Protein AF-A0A8K0IQA2-F1 (afdb_monomer_lite)

Sequence (420 aa):
MNKRTSSSKLYFYDLYGGGVKVQVMADARDSDMDEVEFARYHAGVKRGDIVGICGYPGKSKRGELSVFPKKFIVLSPCLHMMPRQKSALGADNAAAKKNEGKTTSNLWVLGMTRNPETYVLKDQETRYRQRYLDLMLNHEVRQIFKTRAKIISYIRSFLDNLGFLEVETPMMNMIAGGAAARPFVTHHNELNMKLYMRIAPELYLKELVVGGLDRVYEIGKQFRNEGIDLTHNPEFTTCEFYMAYADYNDLMTLTEQMLSGMVKELTGSYKIKYHANGVDKDPIEIDFTPPFRRIDMIEGLEAMANLNIPKDLASEEANKYLLDACEKFDVKCPPPQTTARLLDKVDYSKWGCMWYKTCITERKKGHAFDLTYVFKMEFGCSLVGSLTIGPDVEVLPTFILRRHMTAGTHTLPPQGLVIL

InterPro domains:
  IPR004364 Aminoacyl-tRNA synthetase, class II (D/K/N) [PF00152] (123-316)
  IPR004365 OB-fold nucleic acid binding domain, AA-tRNA synthetase-type [PF01336] (2-75)
  IPR006195 Aminoacyl-tRNA synthetase, class II [PS50862] (145-331)
  IPR012340 Nucleic acid-binding, OB-fold [G3DSA:2.40.50.140] (1-84)
  IPR012340 Nucleic acid-binding, OB-fold [SSF50249] (1-83)
  IPR018149 Lysyl-tRNA synthetase, class II, C-terminal [PR00982] (160-170)
  IPR018149 Lysyl-tRNA synthetase, class II, C-terminal [PR00982] (176-192)
  IPR018149 Lysyl-tRNA synthetase, class II, C-terminal [PR00982] (205-218)
  IPR018149 Lysyl-tRNA synthetase, class II, C-terminal [PR00982] (223-240)
  IPR044136 Lysine-tRNA ligase, class II, N-terminal [cd04322] (1-135)
  IPR045864 Class II Aminoacyl-tRNA synthetase/Biotinyl protein ligase (BPL) and lipoyl protein ligase (LPL) [G3DSA:3.30.930.10] (119-362)
  IPR045864 Class II Aminoacyl-tRNA synthetase/Biotinyl protein ligase (BPL) and lipoyl protein ligase (LPL) [SSF55681] (123-370)

pLDDT: mean 76.13, std 25.16, range [21.72, 98.75]

Secondary structure (DSSP, 8-state):
-EEEEEETTEEEEEEEETTEEEEEEEEGGGSSS-HHHHHHHHHH--TT-EEEEEEEEEE-TTS-EEEEEEEEEEEE---SPPPPPPP-----TTSTTS-TT--------TTSPP-GGG-SS--HHHHHHTHHHHHHH-HHHHHHHHHHHHHHHHHHHHHHHTTPEE----SEESS--SSSSPPPEEEETTTTEEEEE-S-SHHHHHHHHHTT-SEEEEEEEEE--S---SS--SEEEEEEEEETT--HHHHHHHHHHHHHHHHHHHHSSSEEEE-TT-TTSPPEEEE-PSSPEEE-HHHHHHHHHT----S-TTSHHHHHHHHHHHHHTT---PSP--HHHHHHHHHIIIIIHHHHHSSS----TT-PPBPEEE-----SSS--EEEEE-SSTTS--EEEE------SS-----------

Foldseek 3Di:
DDWDDPDLFWIWDFDDDPLDTAIEIEGCVLEPDHSVVSSVVSVPADPPFDKDFDADWDADPVRGTYGYGRDIGRPGHDPDDAQAQPDPPDDDPDPPPPPPPDPPDPADAPLDEDDLVPFSDNDPVCCVVVVVSRVVGPVNVVVQVVLLVLLVVLVCVLLVVVVADEDDDDQKALDEDDDPAAWDWDADDVVRGITTGHQDCVVVQVVVVVVVRQKYKYWDKHAGPDDDDPFDDRIFIKIKMHHAPDDVVNVLVSCLCSQQVSCCVRRVFQKGWADLPDPPDGTAIEGSHDDFAEDEQQVVLCVQLVDDQDPPLVDPVNLVSLVVSCVVLVFDQDPPSRSLSSSVRSCCSRCVVVQSCCQPDDDPDDDHGGHYDYAREDEDDDWMFMWTSTPGPNPPTDTHTYDDDDDDPDDDDPDRPDDD

Organism: Cocos nucifera (NCBI:txid13894)

Radius of gyration: 28.34 Å; chains: 1; bounding box: 80×42×82 Å

Structure (mmCIF, N/CA/C/O backbone):
data_AF-A0A8K0IQA2-F1
#
_entry.id   AF-A0A8K0IQA2-F1
#
loop_
_atom_site.group_PDB
_atom_site.id
_atom_site.type_symbol
_atom_site.label_atom_id
_atom_site.label_alt_id
_atom_site.label_comp_id
_atom_site.label_asym_id
_atom_site.label_entity_id
_atom_site.label_seq_id
_atom_site.pdbx_PDB_ins_code
_atom_site.Cartn_x
_atom_site.Cartn_y
_atom_site.Cartn_z
_atom_site.occupancy
_atom_site.B_iso_or_equiv
_atom_site.auth_seq_id
_atom_site.auth_comp_id
_atom_site.auth_asym_id
_atom_site.auth_atom_id
_atom_site.pdbx_PDB_model_num
ATOM 1 N N . MET A 1 1 ? 20.348 2.157 -19.438 1.00 84.19 1 MET A N 1
ATOM 2 C CA . MET A 1 1 ? 20.854 2.686 -18.143 1.00 84.19 1 MET A CA 1
ATOM 3 C C . MET A 1 1 ? 22.354 2.933 -18.113 1.00 84.19 1 MET A C 1
ATOM 5 O O . MET A 1 1 ? 22.779 3.788 -17.349 1.00 84.19 1 MET A O 1
ATOM 9 N N . ASN A 1 2 ? 23.158 2.247 -18.921 1.00 90.94 2 ASN A N 1
ATOM 10 C CA . ASN A 1 2 ? 24.579 2.553 -19.086 1.00 90.94 2 ASN A CA 1
ATOM 11 C C . ASN A 1 2 ? 24.918 2.568 -20.578 1.00 90.94 2 ASN A C 1
ATOM 13 O O . ASN A 1 2 ? 24.254 1.875 -21.351 1.00 90.94 2 ASN A O 1
ATOM 17 N N . LYS A 1 3 ? 25.928 3.345 -20.962 1.00 93.38 3 LYS A N 1
ATOM 18 C CA . LYS A 1 3 ? 26.461 3.411 -22.323 1.00 93.38 3 LYS A CA 1
ATOM 19 C C . LYS A 1 3 ? 27.979 3.468 -22.226 1.00 93.38 3 LYS A C 1
ATOM 21 O O . LYS A 1 3 ? 28.516 4.373 -21.592 1.00 93.38 3 LYS A O 1
ATOM 26 N N . ARG A 1 4 ? 28.653 2.512 -22.855 1.00 93.94 4 ARG A N 1
ATOM 27 C CA . ARG A 1 4 ? 30.113 2.428 -22.944 1.00 93.94 4 ARG A CA 1
ATOM 28 C C . ARG A 1 4 ? 30.503 2.311 -24.411 1.00 93.94 4 ARG A C 1
ATOM 30 O O . ARG A 1 4 ? 29.848 1.598 -25.163 1.00 93.94 4 ARG A O 1
ATOM 37 N N . THR A 1 5 ? 31.570 2.988 -24.803 1.00 92.75 5 THR A N 1
ATOM 38 C CA . THR A 1 5 ? 32.067 2.981 -26.183 1.00 92.75 5 THR A CA 1
ATOM 39 C C . THR A 1 5 ? 33.461 2.379 -26.188 1.00 92.75 5 THR A C 1
ATOM 41 O O . THR A 1 5 ? 34.290 2.786 -25.378 1.00 92.75 5 THR A O 1
ATOM 44 N N . SER A 1 6 ? 33.715 1.413 -27.074 1.00 91.50 6 SER A N 1
ATOM 45 C CA . SER A 1 6 ? 35.056 0.839 -27.257 1.00 91.50 6 SER A CA 1
ATOM 46 C C . SER A 1 6 ? 35.748 1.390 -28.500 1.00 91.50 6 SER A C 1
ATOM 48 O O . SER A 1 6 ? 36.960 1.563 -28.495 1.00 91.50 6 SER A O 1
ATOM 50 N N . SER A 1 7 ? 34.990 1.651 -29.562 1.00 93.31 7 SER A N 1
ATOM 51 C CA . SER A 1 7 ? 35.445 2.310 -30.788 1.00 93.31 7 SER A CA 1
ATOM 52 C C . SER A 1 7 ? 34.242 2.963 -31.476 1.00 93.31 7 SER A C 1
ATOM 54 O O . SER A 1 7 ? 33.107 2.776 -31.036 1.00 93.31 7 SER A O 1
ATOM 56 N N . SER A 1 8 ? 34.457 3.687 -32.578 1.00 92.25 8 SER A N 1
ATOM 57 C CA . SER A 1 8 ? 33.357 4.184 -33.424 1.00 92.25 8 SER A CA 1
ATOM 58 C C . SER A 1 8 ? 32.498 3.065 -34.027 1.00 92.25 8 SER A C 1
ATOM 60 O O . SER A 1 8 ? 31.385 3.329 -34.466 1.00 92.25 8 SER A O 1
ATOM 62 N N . LYS A 1 9 ? 32.990 1.818 -34.015 1.00 95.75 9 LYS A N 1
ATOM 63 C CA . LYS A 1 9 ? 32.321 0.634 -34.573 1.00 95.75 9 LYS A CA 1
ATOM 64 C C . LYS A 1 9 ? 31.696 -0.272 -33.513 1.00 95.75 9 LYS A C 1
ATOM 66 O O . LYS A 1 9 ? 31.085 -1.269 -33.874 1.00 95.75 9 LYS A O 1
ATOM 71 N N . LEU A 1 10 ? 31.879 0.019 -32.221 1.00 95.38 10 LEU A N 1
ATOM 72 C CA . LEU A 1 10 ? 31.466 -0.886 -31.149 1.00 95.38 10 LEU A CA 1
ATOM 73 C C . LEU A 1 10 ? 30.997 -0.137 -29.896 1.00 95.38 10 LEU A C 1
ATOM 75 O O . LEU A 1 10 ? 31.794 0.473 -29.168 1.00 95.38 10 LEU A O 1
ATOM 79 N N . TYR A 1 11 ? 29.699 -0.259 -29.617 1.00 96.88 11 TYR A N 1
ATOM 80 C CA . TYR A 1 11 ? 29.019 0.320 -28.461 1.00 96.88 11 TYR A CA 1
ATOM 81 C C . TYR A 1 11 ? 28.392 -0.767 -27.588 1.00 96.88 11 TYR A C 1
ATOM 83 O O . TYR A 1 11 ? 27.801 -1.731 -28.068 1.00 96.88 11 TYR A O 1
ATOM 91 N N . PHE A 1 12 ? 28.468 -0.569 -26.277 1.00 96.44 12 PHE A N 1
ATOM 92 C CA . PHE A 1 12 ? 27.859 -1.435 -25.280 1.00 96.44 12 PHE A CA 1
ATOM 93 C C . PHE A 1 12 ? 26.810 -0.658 -24.492 1.00 96.44 12 PHE A C 1
ATOM 95 O O . PHE A 1 12 ? 27.100 0.411 -23.945 1.00 96.44 12 PHE A O 1
ATOM 102 N N . TYR A 1 13 ? 25.614 -1.224 -24.365 1.00 96.81 13 TYR A N 1
ATOM 103 C CA . TYR A 1 13 ? 24.549 -0.669 -23.536 1.00 96.81 13 TYR A CA 1
ATOM 104 C C . TYR A 1 13 ? 24.121 -1.668 -22.472 1.00 96.81 13 TYR A C 1
ATOM 106 O O . TYR A 1 13 ? 24.048 -2.866 -22.727 1.00 96.81 13 TYR A O 1
ATOM 114 N N . ASP A 1 14 ? 23.773 -1.155 -21.295 1.00 94.25 14 ASP A N 1
ATOM 115 C CA . ASP A 1 14 ? 23.035 -1.940 -20.307 1.00 94.25 14 ASP A CA 1
ATOM 116 C C . ASP A 1 14 ? 21.553 -1.565 -20.427 1.00 94.25 14 ASP A C 1
ATOM 118 O O . ASP A 1 14 ? 21.148 -0.457 -20.027 1.00 94.25 14 ASP A O 1
ATOM 122 N N . LEU A 1 15 ? 20.763 -2.467 -21.014 1.00 93.75 15 LEU A N 1
ATOM 123 C CA . LEU A 1 15 ? 19.318 -2.331 -21.166 1.00 93.75 15 LEU A CA 1
ATOM 124 C C . LEU A 1 15 ? 18.620 -2.938 -19.949 1.00 93.75 15 LEU A C 1
ATOM 126 O O . LEU A 1 15 ? 18.981 -4.020 -19.490 1.00 93.75 15 LEU A O 1
ATOM 130 N N . TYR A 1 16 ? 17.627 -2.225 -19.420 1.00 90.69 16 TYR A N 1
ATOM 131 C CA . TYR A 1 16 ? 16.857 -2.664 -18.261 1.00 90.69 16 TYR A CA 1
ATOM 132 C C . TYR A 1 16 ? 15.380 -2.744 -18.627 1.00 90.69 16 TYR A C 1
ATOM 134 O O . TYR A 1 16 ? 14.828 -1.803 -19.192 1.00 90.69 16 TYR A O 1
ATOM 142 N N . GLY A 1 17 ? 14.742 -3.850 -18.261 1.00 86.44 17 GLY A N 1
ATOM 143 C CA . GLY A 1 17 ? 13.319 -4.109 -18.480 1.00 86.44 17 GLY A CA 1
ATOM 144 C C . GLY A 1 17 ? 12.842 -5.172 -17.498 1.00 86.44 17 GLY A C 1
ATOM 145 O O . GLY A 1 17 ? 13.629 -6.008 -17.076 1.00 86.44 17 GLY A O 1
ATOM 146 N N . GLY A 1 18 ? 11.596 -5.104 -17.021 1.00 79.62 18 GLY A N 1
ATOM 147 C CA . GLY A 1 18 ? 11.056 -6.111 -16.087 1.00 79.62 18 GLY A CA 1
ATOM 148 C C . GLY A 1 18 ? 11.761 -6.235 -14.719 1.00 79.62 18 GLY A C 1
ATOM 149 O O . GLY A 1 18 ? 11.358 -7.058 -13.905 1.00 79.62 18 GLY A O 1
ATOM 150 N N . GLY A 1 19 ? 12.756 -5.393 -14.419 1.00 79.81 19 GLY A N 1
ATOM 151 C CA . GLY A 1 19 ? 13.619 -5.528 -13.236 1.00 79.81 19 GLY A CA 1
ATOM 152 C C . GLY A 1 19 ? 14.884 -6.357 -13.482 1.00 79.81 19 GLY A C 1
ATOM 153 O O . GLY A 1 19 ? 15.611 -6.628 -12.535 1.00 79.81 19 GLY A O 1
ATOM 154 N N . VAL A 1 20 ? 15.160 -6.735 -14.732 1.00 86.50 20 VAL A N 1
ATOM 155 C CA . VAL A 1 20 ? 16.375 -7.444 -15.147 1.00 86.50 20 VAL A CA 1
ATOM 156 C C . VAL A 1 20 ? 17.231 -6.577 -16.069 1.00 86.50 20 VAL A C 1
ATOM 158 O O . VAL A 1 20 ? 16.739 -5.632 -16.694 1.00 86.50 20 VAL A O 1
ATOM 161 N N . LYS A 1 21 ? 18.522 -6.912 -16.142 1.00 91.06 21 LYS A N 1
ATOM 162 C CA . LYS A 1 21 ? 19.517 -6.282 -17.015 1.00 91.06 21 LYS A CA 1
ATOM 163 C C . LYS A 1 21 ? 19.896 -7.244 -18.138 1.00 91.06 21 LYS A C 1
ATOM 165 O O . LYS A 1 21 ? 20.203 -8.400 -17.864 1.00 91.06 21 LYS A O 1
ATOM 170 N N . VAL A 1 22 ? 19.971 -6.742 -19.365 1.00 94.75 22 VAL A N 1
ATOM 171 C CA . VAL A 1 22 ? 20.560 -7.442 -20.513 1.00 94.75 22 VAL A CA 1
ATOM 172 C C . VAL A 1 22 ? 21.579 -6.522 -21.181 1.00 94.75 22 VAL A C 1
ATOM 174 O O . VAL A 1 22 ? 21.336 -5.321 -21.331 1.00 94.75 22 VAL A O 1
ATOM 177 N N . GLN A 1 23 ? 22.740 -7.065 -21.552 1.00 96.75 23 GLN A N 1
ATOM 178 C CA . GLN A 1 23 ? 23.721 -6.313 -22.327 1.00 96.75 23 GLN A CA 1
ATOM 179 C C . GLN A 1 23 ? 23.258 -6.196 -23.780 1.00 96.75 23 GLN A C 1
ATOM 181 O O . GLN A 1 23 ? 22.721 -7.132 -24.361 1.00 96.75 23 GLN A O 1
ATOM 186 N N . VAL A 1 24 ? 23.531 -5.059 -24.399 1.00 97.44 24 VAL A N 1
ATOM 187 C CA . VAL A 1 24 ? 23.430 -4.877 -25.846 1.00 97.44 24 VAL A CA 1
ATOM 188 C C . VAL A 1 24 ? 24.830 -4.602 -26.358 1.00 97.44 24 VAL A C 1
ATOM 190 O O . VAL A 1 24 ? 25.478 -3.672 -25.874 1.00 97.44 24 VAL A O 1
ATOM 193 N N . MET A 1 25 ? 25.295 -5.397 -27.316 1.00 96.88 25 MET A N 1
ATOM 194 C CA . MET A 1 25 ? 26.587 -5.199 -27.969 1.00 96.88 25 MET A CA 1
ATOM 195 C C . MET A 1 25 ? 26.341 -4.806 -29.421 1.00 96.88 25 MET A C 1
ATOM 197 O O . MET A 1 25 ? 26.169 -5.671 -30.269 1.00 96.88 25 MET A O 1
ATOM 201 N N . ALA A 1 26 ? 26.274 -3.500 -29.678 1.00 96.94 26 ALA A N 1
ATOM 202 C CA . ALA A 1 26 ? 26.070 -2.949 -31.010 1.00 96.94 26 ALA A CA 1
ATOM 203 C C . ALA A 1 26 ? 27.410 -2.859 -31.743 1.00 96.94 26 ALA A C 1
ATOM 205 O O . ALA A 1 26 ? 28.270 -2.064 -31.358 1.00 96.94 26 ALA A O 1
ATOM 206 N N . ASP A 1 27 ? 27.568 -3.676 -32.779 1.00 95.75 27 ASP A N 1
ATOM 207 C CA . ASP A 1 27 ? 28.735 -3.721 -33.657 1.00 95.75 27 ASP A CA 1
ATOM 208 C C . ASP A 1 27 ? 28.320 -3.254 -35.056 1.00 95.75 27 ASP A C 1
ATOM 210 O O . ASP A 1 27 ? 27.295 -3.693 -35.576 1.00 95.75 27 ASP A O 1
ATOM 214 N N . ALA A 1 28 ? 29.109 -2.372 -35.668 1.00 95.06 28 ALA A N 1
ATOM 215 C CA . ALA A 1 28 ? 28.826 -1.855 -37.005 1.00 95.06 28 ALA A CA 1
ATOM 216 C C . ALA A 1 28 ? 28.738 -2.974 -38.058 1.00 95.06 28 ALA A C 1
ATOM 218 O O . ALA A 1 28 ? 28.002 -2.837 -39.025 1.00 95.06 28 ALA A O 1
ATOM 219 N N . ARG A 1 29 ? 29.443 -4.098 -37.859 1.00 93.44 29 ARG A N 1
ATOM 220 C CA . ARG A 1 29 ? 29.440 -5.243 -38.789 1.00 93.44 29 ARG A CA 1
ATOM 221 C C . ARG A 1 29 ? 28.118 -6.009 -38.814 1.00 93.44 29 ARG A C 1
ATOM 223 O O . ARG A 1 29 ? 27.846 -6.701 -39.787 1.00 93.44 29 ARG A O 1
ATOM 230 N N . ASP A 1 30 ? 27.344 -5.919 -37.736 1.00 91.19 30 ASP A N 1
ATOM 231 C CA . ASP A 1 30 ? 26.054 -6.598 -37.582 1.00 91.19 30 ASP A CA 1
ATOM 232 C C . ASP A 1 30 ? 24.863 -5.666 -37.874 1.00 91.19 30 ASP A C 1
ATOM 234 O O . ASP A 1 30 ? 23.719 -6.118 -37.865 1.00 91.19 30 ASP A O 1
ATOM 238 N N . SER A 1 31 ? 25.129 -4.376 -38.106 1.00 91.44 31 SER A N 1
ATOM 239 C CA . SER A 1 31 ? 24.140 -3.316 -38.309 1.00 91.44 31 SER A CA 1
ATOM 240 C C . SER A 1 31 ? 23.768 -3.152 -39.785 1.00 91.44 31 SER A C 1
ATOM 242 O O . SER A 1 31 ? 24.608 -3.320 -40.663 1.00 91.44 31 SER A O 1
ATOM 244 N N . ASP A 1 32 ? 22.529 -2.731 -40.051 1.00 89.62 32 ASP A N 1
ATOM 245 C CA . ASP A 1 32 ? 22.065 -2.372 -41.404 1.00 89.62 32 ASP A CA 1
ATOM 246 C C . ASP A 1 32 ? 22.555 -0.974 -41.866 1.00 89.62 32 ASP A C 1
ATOM 248 O O . ASP A 1 32 ? 22.301 -0.565 -42.997 1.00 89.62 32 ASP A O 1
ATOM 252 N N . MET A 1 33 ? 23.225 -0.220 -40.984 1.00 91.69 33 MET A N 1
ATOM 253 C CA . MET A 1 33 ? 23.783 1.120 -41.247 1.00 91.69 33 MET A CA 1
ATOM 254 C C . MET A 1 33 ? 25.241 1.047 -41.717 1.00 91.69 33 MET A C 1
ATOM 256 O O . MET A 1 33 ? 25.996 0.196 -41.245 1.00 91.69 33 MET A O 1
ATOM 260 N N . ASP A 1 34 ? 25.679 2.001 -42.546 1.00 93.50 34 ASP A N 1
ATOM 261 C CA . ASP A 1 34 ? 27.110 2.181 -42.821 1.00 93.50 34 ASP A CA 1
ATOM 262 C C . ASP A 1 34 ? 27.882 2.663 -41.573 1.00 93.50 34 ASP A C 1
ATOM 264 O O . ASP A 1 34 ? 27.299 3.132 -40.592 1.00 93.50 34 ASP A O 1
ATOM 268 N N . GLU A 1 35 ? 29.215 2.553 -41.580 1.00 93.38 35 GLU A N 1
ATOM 269 C CA . GLU A 1 35 ? 30.032 2.859 -40.396 1.00 93.38 35 GLU A CA 1
ATOM 270 C C . GLU A 1 35 ? 29.938 4.326 -39.931 1.00 93.38 35 GLU A C 1
ATOM 272 O O . GLU A 1 35 ? 30.051 4.598 -38.730 1.00 93.38 35 GLU A O 1
ATOM 277 N N . VAL A 1 36 ? 29.735 5.276 -40.851 1.00 94.12 36 VAL A N 1
ATOM 278 C CA . VAL A 1 36 ? 29.644 6.711 -40.540 1.00 94.12 36 VAL A CA 1
ATOM 279 C C . VAL A 1 36 ? 28.278 7.026 -39.936 1.00 94.12 36 VAL A C 1
ATOM 281 O O . VAL A 1 36 ? 28.194 7.705 -38.905 1.00 94.12 36 VAL A O 1
ATOM 284 N N . GLU A 1 37 ? 27.209 6.501 -40.537 1.00 94.62 37 GLU A N 1
ATOM 285 C CA . GLU A 1 37 ? 25.851 6.615 -40.015 1.00 94.62 37 GLU A CA 1
ATOM 286 C C . GLU A 1 37 ? 25.730 5.949 -38.641 1.00 94.62 37 GLU A C 1
ATOM 288 O O . GLU A 1 37 ? 25.229 6.578 -37.704 1.00 94.62 37 GLU A O 1
ATOM 293 N N . PHE A 1 38 ? 26.263 4.734 -38.492 1.00 96.56 38 PHE A N 1
ATOM 294 C CA . PHE A 1 38 ? 26.285 3.984 -37.239 1.00 96.56 38 PHE A CA 1
ATOM 295 C C . PHE A 1 38 ? 26.946 4.790 -36.117 1.00 96.56 38 PHE A C 1
ATOM 297 O O . PHE A 1 38 ? 26.354 4.991 -35.051 1.00 96.56 38 PHE A O 1
ATOM 304 N N . ALA A 1 39 ? 28.152 5.316 -36.362 1.00 95.12 39 ALA A N 1
ATOM 305 C CA . ALA A 1 39 ? 28.883 6.101 -35.372 1.00 95.12 39 ALA A CA 1
ATOM 306 C C . ALA A 1 39 ? 28.106 7.365 -34.963 1.00 95.12 39 ALA A C 1
ATOM 308 O O . ALA A 1 39 ? 27.988 7.670 -33.770 1.00 95.12 39 ALA A O 1
ATOM 309 N N . ARG A 1 40 ? 27.523 8.082 -35.935 1.00 95.44 40 ARG A N 1
ATOM 310 C CA . ARG A 1 40 ? 26.713 9.285 -35.687 1.00 95.44 40 ARG A CA 1
ATOM 311 C C . ARG A 1 40 ? 25.456 8.961 -34.878 1.00 95.44 40 ARG A C 1
ATOM 313 O O . ARG A 1 40 ? 25.171 9.639 -33.889 1.00 95.44 40 ARG A O 1
ATOM 320 N N . TYR A 1 41 ? 24.726 7.920 -35.268 1.00 95.69 41 TYR A N 1
ATOM 321 C CA . TYR A 1 41 ? 23.487 7.504 -34.619 1.00 95.69 41 TYR A CA 1
ATOM 322 C C . TYR A 1 41 ? 23.738 7.085 -33.169 1.00 95.69 41 TYR A C 1
ATOM 324 O O . TYR A 1 41 ? 23.161 7.642 -32.229 1.00 95.69 41 TYR A O 1
ATOM 332 N N . HIS A 1 42 ? 24.687 6.170 -32.959 1.00 96.50 42 HIS A N 1
ATOM 333 C CA . HIS A 1 42 ? 25.014 5.668 -31.631 1.00 96.50 42 HIS A CA 1
ATOM 334 C C . HIS A 1 42 ? 25.673 6.728 -30.742 1.00 96.50 42 HIS A C 1
ATOM 336 O O . HIS A 1 42 ? 25.511 6.655 -29.522 1.00 96.50 42 HIS A O 1
ATOM 342 N N . ALA A 1 43 ? 26.340 7.758 -31.282 1.00 94.25 43 ALA A N 1
ATOM 343 C CA . ALA A 1 43 ? 26.773 8.937 -30.520 1.00 94.25 43 ALA A CA 1
ATOM 344 C C . ALA A 1 43 ? 25.586 9.769 -29.983 1.00 94.25 43 ALA A C 1
ATOM 346 O O . ALA A 1 43 ? 25.645 10.276 -28.849 1.00 94.25 43 ALA A O 1
ATOM 347 N N . GLY A 1 44 ? 24.498 9.841 -30.755 1.00 94.31 44 GLY A N 1
ATOM 348 C CA . GLY A 1 44 ? 23.235 10.489 -30.399 1.00 94.31 44 GLY A CA 1
ATOM 349 C C . GLY A 1 44 ? 22.515 9.828 -29.223 1.00 94.31 44 GLY A C 1
ATOM 350 O O . GLY A 1 44 ? 22.072 10.542 -28.330 1.00 94.31 44 GLY A O 1
ATOM 351 N N . VAL A 1 45 ? 22.500 8.491 -29.152 1.00 96.44 45 VAL A N 1
ATOM 352 C CA . VAL A 1 45 ? 21.830 7.727 -28.077 1.00 96.44 45 VAL A CA 1
ATOM 353 C C . VAL A 1 45 ? 22.374 8.105 -26.694 1.00 96.44 45 VAL A C 1
ATOM 355 O O . VAL A 1 45 ? 23.588 8.045 -26.453 1.00 96.44 45 VAL A O 1
ATOM 358 N N . LYS A 1 46 ? 21.496 8.462 -25.756 1.00 95.12 46 LYS A N 1
ATOM 359 C CA . LYS A 1 46 ? 21.839 8.902 -24.398 1.00 95.12 46 LYS A CA 1
ATOM 360 C C . LYS A 1 46 ? 21.404 7.894 -23.335 1.00 95.12 46 LYS A C 1
ATOM 362 O O . LYS A 1 46 ? 20.632 6.962 -23.547 1.00 95.12 46 LYS A O 1
ATOM 367 N N . ARG A 1 47 ? 21.966 8.054 -22.135 1.00 93.69 47 ARG A N 1
ATOM 368 C CA . ARG A 1 47 ? 21.553 7.273 -20.966 1.00 93.69 47 ARG A CA 1
ATOM 369 C C . ARG A 1 47 ? 20.156 7.725 -20.538 1.00 93.69 47 ARG A C 1
ATOM 371 O O . ARG A 1 47 ? 19.986 8.875 -20.163 1.00 93.69 47 ARG A O 1
ATOM 378 N N . GLY A 1 48 ? 19.231 6.774 -20.472 1.00 92.94 48 GLY A N 1
ATOM 379 C CA . GLY A 1 48 ? 17.848 7.012 -20.054 1.00 92.94 48 GLY A CA 1
ATOM 380 C C . GLY A 1 48 ? 16.858 6.838 -21.200 1.00 92.94 48 GLY A C 1
ATOM 381 O O . GLY A 1 48 ? 15.685 6.624 -20.926 1.00 92.94 48 GLY A O 1
ATOM 382 N N . ASP A 1 49 ? 17.335 6.862 -22.448 1.00 96.75 49 ASP A N 1
ATOM 383 C CA . ASP A 1 49 ? 16.499 6.632 -23.624 1.00 96.75 49 ASP A CA 1
ATOM 384 C C . ASP A 1 49 ? 15.790 5.277 -23.538 1.00 96.75 49 ASP A C 1
ATOM 386 O O . ASP A 1 49 ? 16.392 4.256 -23.176 1.00 96.75 49 ASP A O 1
ATOM 390 N N . ILE A 1 50 ? 14.512 5.275 -23.910 1.00 97.06 50 ILE A N 1
ATOM 391 C CA . ILE A 1 50 ? 13.756 4.057 -24.178 1.00 97.06 50 ILE A CA 1
ATOM 392 C C . ILE A 1 50 ? 14.071 3.651 -25.609 1.00 97.06 50 ILE A C 1
ATOM 394 O O . ILE A 1 50 ? 13.929 4.451 -26.536 1.00 97.06 50 ILE A O 1
ATOM 398 N N . VAL A 1 51 ? 14.505 2.407 -25.788 1.00 97.25 51 VAL A N 1
ATOM 399 C CA . VAL A 1 51 ? 15.001 1.903 -27.069 1.00 97.25 51 VAL A CA 1
ATOM 400 C C . VAL A 1 51 ? 14.342 0.575 -27.426 1.00 97.25 51 VAL A C 1
ATOM 402 O O . VAL A 1 51 ? 14.066 -0.246 -26.552 1.00 97.25 51 VAL A O 1
ATOM 405 N N . GLY A 1 52 ? 14.101 0.376 -28.716 1.00 97.00 52 GLY A N 1
ATOM 406 C CA . GLY A 1 52 ? 13.671 -0.874 -29.325 1.00 97.00 52 GLY A CA 1
ATOM 407 C C . GLY A 1 52 ? 14.842 -1.517 -30.056 1.00 97.00 52 GLY A C 1
ATOM 408 O O . GLY A 1 52 ? 15.616 -0.833 -30.728 1.00 97.00 52 GLY A O 1
ATOM 409 N N . ILE A 1 53 ? 14.992 -2.832 -29.908 1.00 96.12 53 ILE A N 1
ATOM 410 C CA . ILE A 1 53 ? 16.121 -3.581 -30.463 1.00 96.12 53 ILE A CA 1
ATOM 411 C C . ILE A 1 53 ? 15.602 -4.819 -31.181 1.00 96.12 53 ILE A C 1
ATOM 413 O O . ILE A 1 53 ? 14.868 -5.609 -30.594 1.00 96.12 53 ILE A O 1
ATOM 417 N N . CYS A 1 54 ? 16.019 -4.999 -32.433 1.00 96.69 54 CYS A N 1
ATOM 418 C CA . CYS A 1 54 ? 15.836 -6.238 -33.185 1.00 96.69 54 CYS A CA 1
ATOM 419 C C . CYS A 1 54 ? 17.215 -6.807 -33.515 1.00 96.69 54 CYS A C 1
ATOM 421 O O . CYS A 1 54 ? 18.070 -6.107 -34.057 1.00 96.69 54 CYS A O 1
ATOM 423 N N . GLY A 1 55 ? 17.446 -8.066 -33.171 1.00 95.69 55 GLY A N 1
ATOM 424 C CA . GLY A 1 55 ? 18.760 -8.685 -33.255 1.00 95.69 55 GLY A CA 1
ATOM 425 C C . GLY A 1 55 ? 18.713 -10.146 -32.843 1.00 95.69 55 GLY A C 1
ATOM 426 O O . GLY A 1 55 ? 17.633 -10.724 -32.732 1.00 95.69 55 GLY A O 1
ATOM 427 N N . TYR A 1 56 ? 19.878 -10.732 -32.595 1.00 96.12 56 TYR A N 1
ATOM 428 C CA . TYR A 1 56 ? 19.995 -12.118 -32.153 1.00 96.12 56 TYR A CA 1
ATOM 429 C C . TYR A 1 56 ? 20.564 -12.201 -30.727 1.00 96.12 56 TYR A C 1
ATOM 431 O O . TYR A 1 56 ? 21.356 -11.344 -30.321 1.00 96.12 56 TYR A O 1
ATOM 439 N N . PRO A 1 57 ? 20.144 -13.194 -29.926 1.00 97.19 57 PRO A N 1
ATOM 440 C CA . PRO A 1 57 ? 20.696 -13.414 -28.597 1.00 97.19 57 PRO A CA 1
ATOM 441 C C . PRO A 1 57 ? 22.048 -14.133 -28.673 1.00 97.19 57 PRO A C 1
ATOM 443 O O . PRO A 1 57 ? 22.321 -14.891 -29.602 1.00 97.19 57 PRO A O 1
ATOM 446 N N . GLY A 1 58 ? 22.877 -13.968 -27.646 1.00 96.00 58 GLY A N 1
ATOM 447 C CA . GLY A 1 58 ? 24.050 -14.811 -27.434 1.00 96.00 58 GLY A CA 1
ATOM 448 C C . GLY A 1 58 ? 24.843 -14.389 -26.204 1.00 96.00 58 GLY A C 1
ATOM 449 O O . GLY A 1 58 ? 24.319 -13.740 -25.299 1.00 96.00 58 GLY A O 1
ATOM 450 N N . LYS A 1 59 ? 26.118 -14.773 -26.150 1.00 95.50 59 LYS A N 1
ATOM 451 C CA . LYS A 1 59 ? 27.030 -14.370 -25.075 1.00 95.50 59 LYS A CA 1
ATOM 452 C C . LYS A 1 59 ? 28.222 -13.627 -25.652 1.00 95.50 59 LYS A C 1
ATOM 454 O O . LYS A 1 59 ? 28.777 -14.034 -26.669 1.00 95.50 59 LYS A O 1
ATOM 459 N N . SER A 1 60 ? 28.634 -12.551 -24.991 1.00 90.69 60 SER A N 1
ATOM 460 C CA . SER A 1 60 ? 29.893 -11.882 -25.324 1.00 90.69 60 SER A CA 1
ATOM 461 C C . SER A 1 60 ? 31.088 -12.809 -25.060 1.00 90.69 60 SER A C 1
ATOM 463 O O . SER A 1 60 ? 30.978 -13.809 -24.349 1.00 90.69 60 SER A O 1
ATOM 465 N N . LYS A 1 61 ? 32.281 -12.440 -25.548 1.00 89.50 61 LYS A N 1
ATOM 466 C CA . LYS A 1 61 ? 33.529 -13.183 -25.263 1.00 89.50 61 LYS A CA 1
ATOM 467 C C . LYS A 1 61 ? 33.834 -13.326 -23.763 1.00 89.50 61 LYS A C 1
ATOM 469 O O . LYS A 1 61 ? 34.609 -14.191 -23.381 1.00 89.50 61 LYS A O 1
ATOM 474 N N . ARG A 1 62 ? 33.236 -12.479 -22.917 1.00 89.56 62 ARG A N 1
ATOM 475 C CA . ARG A 1 62 ? 33.357 -12.524 -21.450 1.00 89.56 62 ARG A CA 1
ATOM 476 C C . ARG A 1 62 ? 32.251 -13.349 -20.777 1.00 89.56 62 ARG A C 1
ATOM 478 O O . ARG A 1 62 ? 32.159 -13.352 -19.557 1.00 89.56 62 ARG A O 1
ATOM 485 N N . GLY A 1 63 ? 31.389 -14.006 -21.552 1.00 90.62 63 GLY A N 1
ATOM 486 C CA . GLY A 1 63 ? 30.304 -14.854 -21.055 1.00 90.62 63 GLY A CA 1
ATOM 487 C C . GLY A 1 63 ? 29.034 -14.114 -20.618 1.00 90.62 63 GLY A C 1
ATOM 488 O O . GLY A 1 63 ? 28.082 -14.770 -20.198 1.00 90.62 63 GLY A O 1
ATOM 489 N N . GLU A 1 64 ? 28.979 -12.782 -20.727 1.00 92.31 64 GLU A N 1
ATOM 490 C CA . GLU A 1 64 ? 27.782 -11.996 -20.385 1.00 92.31 64 GLU A CA 1
ATOM 491 C C . GLU A 1 64 ? 26.675 -12.214 -21.427 1.00 92.31 64 GLU A C 1
ATOM 493 O O . GLU A 1 64 ? 26.960 -12.205 -22.624 1.00 92.31 64 GLU A O 1
ATOM 498 N N . LEU A 1 65 ? 25.432 -12.421 -20.971 1.00 95.12 65 LEU A N 1
ATOM 499 C CA . LEU A 1 65 ? 24.252 -12.546 -21.831 1.00 95.12 65 LEU A CA 1
ATOM 500 C C . LEU A 1 65 ? 23.984 -11.220 -22.551 1.00 95.12 65 LEU A C 1
ATOM 502 O O . LEU A 1 65 ? 23.763 -10.192 -21.900 1.00 95.12 65 LEU A O 1
ATOM 506 N N . SER A 1 66 ? 23.951 -11.275 -23.881 1.00 96.38 66 SER A N 1
ATOM 507 C CA . SER A 1 66 ? 23.876 -10.096 -24.735 1.00 96.38 66 SER A CA 1
ATOM 508 C C . SER A 1 66 ? 22.874 -10.265 -25.874 1.00 96.38 66 SER A C 1
ATOM 510 O O . SER A 1 66 ? 22.634 -11.369 -26.364 1.00 96.38 66 SER A O 1
ATOM 512 N N . VAL A 1 67 ? 22.322 -9.141 -26.322 1.00 97.00 67 VAL A N 1
ATOM 513 C CA . VAL A 1 67 ? 21.630 -9.010 -27.607 1.00 97.00 67 VAL A CA 1
ATOM 514 C C . VAL A 1 67 ? 22.562 -8.288 -28.577 1.00 97.00 67 VAL A C 1
ATOM 516 O O . VAL A 1 67 ? 23.122 -7.241 -28.238 1.00 97.00 67 VAL A O 1
ATOM 519 N N . PHE A 1 68 ? 22.716 -8.843 -29.775 1.00 96.69 68 PHE A N 1
ATOM 520 C CA . PHE A 1 68 ? 23.499 -8.277 -30.872 1.00 96.69 68 PHE A CA 1
ATOM 521 C C . PHE A 1 68 ? 22.520 -7.649 -31.875 1.00 96.69 68 PHE A C 1
ATOM 523 O O . PHE A 1 68 ? 21.797 -8.380 -32.561 1.00 96.69 68 PHE A O 1
ATOM 530 N N . PRO A 1 69 ? 22.378 -6.313 -31.879 1.00 96.88 69 PRO A N 1
ATOM 531 C CA . PRO A 1 69 ? 21.349 -5.625 -32.638 1.00 96.88 69 PRO A CA 1
ATOM 532 C C . PRO A 1 69 ? 21.702 -5.582 -34.128 1.00 96.88 69 PRO A C 1
ATOM 534 O O . PRO A 1 69 ? 22.789 -5.142 -34.484 1.00 96.88 69 PRO A O 1
ATOM 537 N N . LYS A 1 70 ? 20.738 -5.948 -34.979 1.00 95.75 70 LYS A N 1
ATOM 538 C CA . LYS A 1 70 ? 20.725 -5.566 -36.402 1.00 95.75 70 LYS A CA 1
ATOM 539 C C . LYS A 1 70 ? 20.098 -4.189 -36.597 1.00 95.75 70 LYS A C 1
ATOM 541 O O . LYS A 1 70 ? 20.589 -3.357 -37.349 1.00 95.75 70 LYS A O 1
ATOM 546 N N . LYS A 1 71 ? 19.030 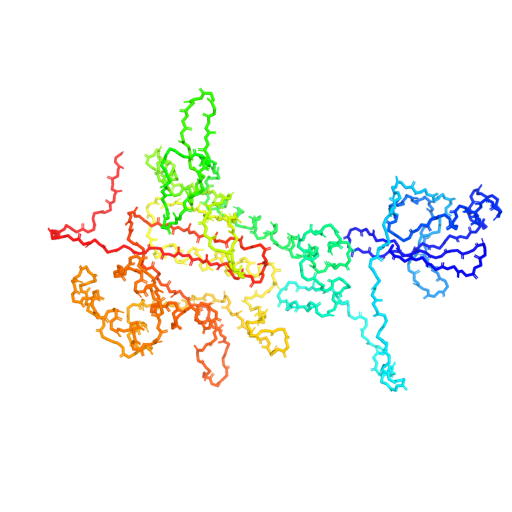-3.935 -35.833 1.00 95.88 71 LYS A N 1
ATOM 547 C CA . LYS A 1 71 ? 18.304 -2.667 -35.796 1.00 95.88 71 LYS A CA 1
ATOM 548 C C . LYS A 1 71 ? 18.218 -2.154 -34.365 1.00 95.88 71 LYS A C 1
ATOM 550 O O . LYS A 1 71 ? 17.778 -2.871 -33.462 1.00 95.88 71 LYS A O 1
ATOM 555 N N . PHE A 1 72 ? 18.592 -0.894 -34.176 1.00 96.31 72 PHE A N 1
ATOM 556 C CA . PHE A 1 72 ? 18.475 -0.166 -32.916 1.00 96.31 72 PHE A CA 1
ATOM 557 C C . PHE A 1 72 ? 17.646 1.094 -33.156 1.00 96.31 72 PHE A C 1
ATOM 559 O O . PHE A 1 72 ? 17.953 1.869 -34.056 1.00 96.31 72 PHE A O 1
ATOM 566 N N . ILE A 1 73 ? 16.596 1.302 -32.362 1.00 96.44 73 ILE A N 1
ATOM 567 C CA . ILE A 1 73 ? 15.670 2.426 -32.523 1.00 96.44 73 ILE A CA 1
ATOM 568 C C . ILE A 1 73 ? 15.497 3.124 -31.179 1.00 96.44 73 ILE A C 1
ATOM 570 O O . ILE A 1 73 ? 15.081 2.498 -30.208 1.00 96.44 73 ILE A O 1
ATOM 574 N N . VAL A 1 74 ? 15.760 4.426 -31.108 1.00 97.31 74 VAL A N 1
ATOM 575 C CA . VAL A 1 74 ? 15.309 5.253 -29.980 1.00 97.31 74 VAL A CA 1
ATOM 576 C C . VAL A 1 74 ? 13.802 5.473 -30.112 1.00 97.31 74 VAL A C 1
ATOM 578 O O . VAL A 1 74 ? 13.347 6.063 -31.085 1.00 97.31 74 VAL A O 1
ATOM 581 N N . LEU A 1 75 ? 13.037 4.973 -29.140 1.00 98.00 75 LEU A N 1
ATOM 582 C CA . LEU A 1 75 ? 11.575 5.075 -29.097 1.00 98.00 75 LEU A CA 1
ATOM 583 C C . LEU A 1 75 ? 11.123 6.334 -28.356 1.00 98.00 75 LEU A C 1
ATOM 585 O O . LEU A 1 75 ? 10.183 6.996 -28.776 1.00 98.00 75 LEU A O 1
ATOM 589 N N . SER A 1 76 ? 11.797 6.662 -27.251 1.00 97.88 76 SER A N 1
ATOM 590 C CA . SER A 1 76 ? 11.537 7.879 -26.481 1.00 97.88 76 SER A CA 1
ATOM 591 C C . SER A 1 76 ? 12.848 8.397 -25.890 1.00 97.88 76 SER A C 1
ATOM 593 O O . SER A 1 76 ? 13.439 7.705 -25.052 1.00 97.88 76 SER A O 1
ATOM 595 N N . PRO A 1 77 ? 13.328 9.585 -26.300 1.00 97.12 77 PRO A N 1
ATOM 596 C CA . PRO A 1 77 ? 14.562 10.150 -25.772 1.00 97.12 77 PRO A CA 1
ATOM 597 C C . PRO A 1 77 ? 14.386 10.608 -24.321 1.00 97.12 77 PRO A C 1
ATOM 599 O O . PRO A 1 77 ? 13.334 11.118 -23.933 1.00 97.12 77 PRO A O 1
ATOM 602 N N . CYS A 1 78 ? 15.437 10.465 -23.517 1.00 95.69 78 CYS A N 1
ATOM 603 C CA . CYS A 1 78 ? 15.506 11.063 -22.193 1.00 95.69 78 CYS A CA 1
ATOM 604 C C . CYS A 1 78 ? 16.134 12.455 -22.290 1.00 95.69 78 CYS A C 1
ATOM 606 O O . CYS A 1 78 ? 17.318 12.601 -22.597 1.00 95.69 78 CYS A O 1
ATOM 608 N N . LEU A 1 79 ? 15.334 13.484 -22.009 1.00 95.88 79 LEU A N 1
ATOM 609 C CA . LEU A 1 79 ? 15.743 14.888 -22.134 1.00 95.88 79 LEU A CA 1
ATOM 610 C C . LEU A 1 79 ? 16.501 15.418 -20.906 1.00 95.88 79 LEU A C 1
ATOM 612 O O . LEU A 1 79 ? 17.030 16.526 -20.937 1.00 95.88 79 LEU A O 1
ATOM 616 N N . HIS A 1 80 ? 16.580 14.628 -19.832 1.00 93.88 80 HIS A N 1
ATOM 617 C CA . HIS A 1 80 ? 17.255 15.000 -18.593 1.00 93.88 80 HIS A CA 1
ATOM 618 C C . HIS A 1 80 ? 18.459 14.103 -18.320 1.00 93.88 80 HIS A C 1
ATOM 620 O O . HIS A 1 80 ? 18.461 12.899 -18.582 1.00 93.88 80 HIS A O 1
ATOM 626 N N . MET A 1 81 ? 19.501 14.683 -17.727 1.00 91.19 81 MET A N 1
ATOM 627 C CA . MET A 1 81 ? 20.639 13.897 -17.277 1.00 91.19 81 MET A CA 1
ATOM 628 C C . MET A 1 81 ? 20.241 13.040 -16.069 1.00 91.19 81 MET A C 1
ATOM 630 O O . MET A 1 81 ? 19.927 13.557 -15.001 1.00 91.19 81 MET A O 1
ATOM 634 N N . MET A 1 82 ? 20.300 11.717 -16.229 1.00 88.69 82 MET A N 1
ATOM 635 C CA . MET A 1 82 ? 20.003 10.775 -15.147 1.00 88.69 82 MET A CA 1
ATOM 636 C C . MET A 1 82 ? 21.044 10.861 -14.012 1.00 88.69 82 MET A C 1
ATOM 638 O O . MET A 1 82 ? 22.249 10.876 -14.307 1.00 88.69 82 MET A O 1
ATOM 642 N N . PRO A 1 83 ? 20.622 10.803 -12.730 1.00 87.69 83 PRO A N 1
ATOM 643 C CA . PRO A 1 83 ? 21.529 10.712 -11.590 1.00 87.69 83 PRO A CA 1
ATOM 644 C C . PRO A 1 83 ? 22.546 9.580 -11.752 1.00 87.69 83 PRO A C 1
ATOM 646 O O . PRO A 1 83 ? 22.222 8.460 -12.170 1.00 87.69 83 PRO A O 1
ATOM 649 N N . ARG A 1 84 ? 23.809 9.862 -11.434 1.00 78.75 84 ARG A N 1
ATOM 650 C CA . ARG A 1 84 ? 24.884 8.865 -11.442 1.00 78.75 84 ARG A CA 1
ATOM 651 C C . ARG A 1 84 ? 25.123 8.373 -10.024 1.00 78.75 84 ARG A C 1
ATOM 653 O O . ARG A 1 84 ? 25.139 9.169 -9.092 1.00 78.75 84 ARG A O 1
ATOM 660 N N . GLN A 1 85 ? 25.373 7.077 -9.885 1.00 65.81 85 GLN A N 1
ATOM 661 C CA . GLN A 1 85 ? 25.966 6.551 -8.665 1.00 65.81 85 GLN A CA 1
ATOM 662 C C . GLN A 1 85 ? 27.343 7.212 -8.533 1.00 65.81 85 GLN A C 1
ATOM 664 O O . GLN A 1 85 ? 28.154 7.114 -9.458 1.00 65.81 85 GLN A O 1
ATOM 669 N N . LYS A 1 86 ? 27.593 7.954 -7.448 1.00 55.09 86 LYS A N 1
ATOM 670 C CA . LYS A 1 86 ? 28.954 8.414 -7.157 1.00 55.09 86 LYS A CA 1
ATOM 671 C C . LYS A 1 86 ? 29.798 7.151 -6.983 1.00 55.09 86 LYS A C 1
ATOM 673 O O . LYS A 1 86 ? 29.505 6.344 -6.105 1.00 55.09 86 LYS A O 1
ATOM 678 N N . SER A 1 87 ? 30.808 6.953 -7.830 1.00 38.03 87 SER A N 1
ATOM 679 C CA . SER A 1 87 ? 31.900 6.040 -7.493 1.00 38.03 87 SER A CA 1
ATOM 680 C C . SER A 1 87 ? 32.436 6.497 -6.143 1.00 38.03 87 SER A C 1
ATOM 682 O O . SER A 1 87 ? 32.676 7.696 -5.990 1.00 38.03 87 SER A O 1
ATOM 684 N N . ALA A 1 88 ? 32.563 5.593 -5.171 1.00 35.81 88 ALA A N 1
ATOM 685 C CA . ALA A 1 88 ? 33.183 5.909 -3.892 1.00 35.81 88 ALA A CA 1
ATOM 686 C C . ALA A 1 88 ? 34.527 6.604 -4.166 1.00 35.81 88 ALA A C 1
ATOM 688 O O . ALA A 1 88 ? 35.450 6.005 -4.714 1.00 35.81 88 ALA A O 1
ATOM 689 N N . LEU A 1 89 ? 34.587 7.907 -3.904 1.00 28.45 89 LEU A N 1
ATOM 690 C CA . LEU A 1 89 ? 35.802 8.692 -4.037 1.00 28.45 89 LEU A CA 1
ATOM 691 C C . LEU A 1 89 ? 36.658 8.358 -2.812 1.00 28.45 89 LEU A C 1
ATOM 693 O O . LEU A 1 89 ? 36.267 8.692 -1.699 1.00 28.45 89 LEU A O 1
ATOM 697 N N . GLY A 1 90 ? 37.791 7.686 -3.034 1.00 30.69 90 GLY A N 1
ATOM 698 C CA . GLY A 1 90 ? 38.908 7.638 -2.084 1.00 30.69 90 GLY A CA 1
ATOM 699 C C . GLY A 1 90 ? 38.808 6.641 -0.926 1.00 30.69 90 GLY A C 1
ATOM 700 O O . GLY A 1 90 ? 39.035 7.032 0.211 1.00 30.69 90 GLY A O 1
ATOM 701 N N . ALA A 1 91 ? 38.524 5.363 -1.191 1.00 26.34 91 ALA A N 1
ATOM 702 C CA . ALA A 1 91 ? 38.954 4.293 -0.287 1.00 26.34 91 ALA A CA 1
ATOM 703 C C . ALA A 1 91 ? 40.113 3.556 -0.958 1.00 26.34 91 ALA A C 1
ATOM 705 O O . ALA A 1 91 ? 39.951 2.998 -2.045 1.00 26.34 91 ALA A O 1
ATOM 706 N N . ASP A 1 92 ? 41.283 3.625 -0.333 1.00 27.11 92 ASP A N 1
ATOM 707 C CA . ASP A 1 92 ? 42.526 3.076 -0.845 1.00 27.11 92 ASP A CA 1
ATOM 708 C C . ASP A 1 92 ? 42.394 1.619 -1.303 1.00 27.11 92 ASP A C 1
ATOM 710 O O . ASP A 1 92 ? 41.755 0.760 -0.684 1.00 27.11 92 ASP A O 1
ATOM 714 N N . ASN A 1 93 ? 43.045 1.357 -2.433 1.00 37.12 93 ASN A N 1
ATOM 715 C CA . ASN A 1 93 ? 43.197 0.052 -3.048 1.00 37.12 93 ASN A CA 1
ATOM 716 C C . ASN A 1 93 ? 43.953 -0.905 -2.110 1.00 37.12 93 ASN A C 1
ATOM 718 O O . ASN A 1 93 ? 45.166 -1.048 -2.218 1.00 37.12 93 ASN A O 1
ATOM 722 N N . ALA A 1 94 ? 43.244 -1.599 -1.219 1.00 28.53 94 ALA A N 1
ATOM 723 C CA . ALA A 1 94 ? 43.794 -2.765 -0.514 1.00 28.53 94 ALA A CA 1
ATOM 724 C C . ALA A 1 94 ? 42.754 -3.826 -0.101 1.00 28.53 94 ALA A C 1
ATOM 726 O O . ALA A 1 94 ? 43.116 -4.985 0.082 1.00 28.53 94 ALA A O 1
ATOM 727 N N . ALA A 1 95 ? 41.458 -3.498 -0.016 1.00 27.17 95 ALA A N 1
ATOM 728 C CA . ALA A 1 95 ? 40.433 -4.448 0.453 1.00 27.17 95 ALA A CA 1
ATOM 729 C C . ALA A 1 95 ? 39.595 -5.110 -0.664 1.00 27.17 95 ALA A C 1
ATOM 731 O O . ALA A 1 95 ? 38.771 -5.982 -0.391 1.00 27.17 95 ALA A O 1
ATOM 732 N N . ALA A 1 96 ? 39.816 -4.758 -1.934 1.00 29.34 96 ALA A N 1
ATOM 733 C CA . ALA A 1 96 ? 39.023 -5.245 -3.071 1.00 29.34 96 ALA A CA 1
ATOM 734 C C . ALA A 1 96 ? 39.450 -6.627 -3.621 1.00 29.34 96 ALA A C 1
ATOM 736 O O . ALA A 1 96 ? 39.075 -6.985 -4.732 1.00 29.34 96 ALA A O 1
ATOM 737 N N . LYS A 1 97 ? 40.230 -7.417 -2.866 1.00 26.14 97 LYS A N 1
ATOM 738 C CA . LYS A 1 97 ? 40.756 -8.728 -3.306 1.00 26.14 97 LYS A CA 1
ATOM 739 C C . LYS A 1 97 ? 40.253 -9.950 -2.523 1.00 26.14 97 LYS A C 1
ATOM 741 O O . LYS A 1 97 ? 40.855 -11.012 -2.624 1.00 26.14 97 LYS A O 1
ATOM 746 N N . LYS A 1 98 ? 39.158 -9.850 -1.757 1.00 25.92 98 LYS A N 1
ATOM 747 C CA . LYS A 1 98 ? 38.663 -10.996 -0.958 1.00 25.92 98 LYS A CA 1
ATOM 748 C C . LYS A 1 98 ? 37.197 -11.407 -1.114 1.00 25.92 98 LYS A C 1
ATOM 750 O O . LYS A 1 98 ? 36.747 -12.227 -0.331 1.00 25.92 98 LYS A O 1
ATOM 755 N N . ASN A 1 99 ? 36.476 -10.942 -2.134 1.00 28.28 99 ASN A N 1
ATOM 756 C CA . ASN A 1 99 ? 35.101 -11.408 -2.391 1.00 28.28 99 ASN A CA 1
ATOM 757 C C . ASN A 1 99 ? 34.823 -11.736 -3.872 1.00 28.28 99 ASN A C 1
ATOM 759 O O . ASN A 1 99 ? 33.714 -11.554 -4.368 1.00 28.28 99 ASN A O 1
ATOM 763 N N . GLU A 1 100 ? 35.812 -12.276 -4.586 1.00 26.70 100 GLU A N 1
ATOM 764 C CA . GLU A 1 100 ? 35.568 -13.009 -5.836 1.00 26.70 100 GLU A CA 1
ATOM 765 C C . GLU A 1 100 ? 35.140 -14.440 -5.485 1.00 26.70 100 GLU A C 1
ATOM 767 O O . GLU A 1 100 ? 35.953 -15.355 -5.410 1.00 26.70 100 GLU A O 1
ATOM 772 N N . GLY A 1 101 ? 33.857 -14.623 -5.167 1.00 26.62 101 GLY A N 1
ATOM 773 C CA . GLY A 1 101 ? 33.346 -15.953 -4.811 1.00 26.62 101 GLY A CA 1
ATOM 774 C C . GLY A 1 101 ? 31.913 -16.040 -4.291 1.00 26.62 101 GLY A C 1
ATOM 775 O O . GLY A 1 101 ? 31.508 -17.107 -3.839 1.00 26.62 101 GLY A O 1
ATOM 776 N N . LYS A 1 102 ? 31.118 -14.963 -4.331 1.00 27.41 102 LYS A N 1
ATOM 777 C CA . LYS A 1 102 ? 29.693 -15.038 -3.975 1.00 27.41 102 LYS A CA 1
ATOM 778 C C . LYS A 1 102 ? 28.863 -14.075 -4.816 1.00 27.41 102 LYS A C 1
ATOM 780 O O . LYS A 1 102 ? 28.475 -12.996 -4.385 1.00 27.41 102 LYS A O 1
ATOM 785 N N . THR A 1 103 ? 28.577 -14.477 -6.050 1.00 28.67 103 THR A N 1
ATOM 786 C CA . THR A 1 103 ? 27.539 -13.866 -6.892 1.00 28.67 103 THR A CA 1
ATOM 787 C C . THR A 1 103 ? 26.156 -14.285 -6.376 1.00 28.67 103 THR A C 1
ATOM 789 O O . THR A 1 103 ? 25.375 -14.913 -7.079 1.00 28.67 103 THR A O 1
ATOM 792 N N . THR A 1 104 ? 25.851 -13.990 -5.113 1.00 30.56 104 THR A N 1
ATOM 793 C CA . THR A 1 104 ? 24.480 -14.029 -4.599 1.00 30.56 104 THR A CA 1
ATOM 794 C C . THR A 1 104 ? 23.867 -12.666 -4.869 1.00 30.56 104 THR A C 1
ATOM 796 O O . THR A 1 104 ? 24.371 -11.651 -4.401 1.00 30.56 104 THR A O 1
ATOM 799 N N . SER A 1 105 ? 22.827 -12.655 -5.696 1.00 37.88 105 SER A N 1
ATOM 800 C CA . SER A 1 105 ? 22.044 -11.492 -6.099 1.00 37.88 105 SER A CA 1
ATOM 801 C C . SER A 1 105 ? 21.824 -10.496 -4.954 1.00 37.88 105 SER A C 1
ATOM 803 O O . SER A 1 105 ? 21.142 -10.826 -3.988 1.00 37.88 105 SER A O 1
ATOM 805 N N . ASN A 1 106 ? 22.302 -9.256 -5.108 1.00 48.41 106 ASN A N 1
ATOM 806 C CA . ASN A 1 106 ? 21.905 -8.085 -4.305 1.00 48.41 106 ASN A CA 1
ATOM 807 C C . ASN A 1 106 ? 20.433 -7.688 -4.563 1.00 48.41 106 ASN A C 1
ATOM 809 O O . ASN A 1 106 ? 20.101 -6.511 -4.688 1.00 48.41 106 ASN A O 1
ATOM 813 N N . LEU A 1 107 ? 19.552 -8.667 -4.761 1.00 60.75 107 LEU A N 1
ATOM 814 C CA . LEU A 1 107 ? 18.134 -8.448 -4.960 1.00 60.75 107 LEU A CA 1
ATOM 815 C C . LEU A 1 107 ? 17.492 -8.551 -3.584 1.00 60.75 107 LEU A C 1
ATOM 817 O O . LEU A 1 107 ? 17.532 -9.614 -2.972 1.00 60.75 107 LEU A O 1
ATOM 821 N N . TRP A 1 108 ? 16.938 -7.445 -3.096 1.00 67.25 108 TRP A N 1
ATOM 822 C CA . TRP A 1 108 ? 16.130 -7.460 -1.885 1.00 67.25 108 TRP A CA 1
ATOM 823 C C . TRP A 1 108 ? 15.032 -8.523 -2.013 1.00 67.25 108 TRP A C 1
ATOM 825 O O . TRP A 1 108 ? 14.318 -8.570 -3.023 1.00 67.25 108 TRP A O 1
ATOM 835 N N . VAL A 1 109 ? 14.931 -9.387 -1.004 1.00 66.25 109 VAL A N 1
ATOM 836 C CA . VAL A 1 109 ? 13.913 -10.435 -0.903 1.00 66.25 109 VAL A CA 1
ATOM 837 C C . VAL A 1 109 ? 12.985 -10.087 0.250 1.00 66.25 109 VAL A C 1
ATOM 839 O O . VAL A 1 109 ? 13.396 -9.498 1.249 1.00 66.25 109 VAL A O 1
ATOM 842 N N . LEU A 1 110 ? 11.720 -10.457 0.106 1.00 69.25 110 LEU A N 1
ATOM 843 C CA . LEU A 1 110 ? 10.717 -10.204 1.121 1.00 69.25 110 LEU A CA 1
ATOM 844 C C . LEU A 1 110 ? 11.073 -10.908 2.444 1.00 69.25 110 LEU A C 1
ATOM 846 O O . LEU A 1 110 ? 11.462 -12.072 2.441 1.00 69.25 110 LEU A O 1
ATOM 850 N N . GLY A 1 111 ? 10.971 -10.184 3.563 1.00 61.19 111 GLY A N 1
ATOM 851 C CA . GLY A 1 111 ? 11.429 -10.636 4.885 1.00 61.19 111 GLY A CA 1
ATOM 852 C C . GLY A 1 111 ? 12.869 -10.227 5.234 1.00 61.19 111 GLY A C 1
ATOM 853 O O . GLY A 1 111 ? 13.292 -10.419 6.376 1.00 61.19 111 GLY A O 1
ATOM 854 N N . MET A 1 112 ? 13.610 -9.634 4.288 1.00 68.31 112 MET A N 1
ATOM 855 C CA . MET A 1 112 ? 14.880 -8.949 4.547 1.00 68.31 112 MET A CA 1
ATOM 856 C C . MET A 1 112 ? 14.656 -7.459 4.810 1.00 68.31 112 MET A C 1
ATOM 858 O O . MET A 1 112 ? 13.706 -6.851 4.314 1.00 68.31 112 MET A O 1
ATOM 862 N N . THR A 1 113 ? 15.572 -6.849 5.552 1.00 65.31 113 THR A N 1
ATOM 863 C CA . THR A 1 113 ? 15.522 -5.417 5.823 1.00 65.31 113 THR A CA 1
ATOM 864 C C . THR A 1 113 ? 15.967 -4.585 4.624 1.00 65.31 113 THR A C 1
ATOM 866 O O . THR A 1 113 ? 16.777 -5.028 3.804 1.00 65.31 113 THR A O 1
ATOM 869 N N . ARG A 1 114 ? 15.415 -3.374 4.501 1.00 71.69 114 ARG A N 1
ATOM 870 C CA . ARG A 1 114 ? 15.840 -2.410 3.482 1.00 71.69 114 ARG A CA 1
ATOM 871 C C . ARG A 1 114 ? 17.192 -1.805 3.834 1.00 71.69 114 ARG A C 1
ATOM 873 O O . ARG A 1 114 ? 17.512 -1.611 5.007 1.00 71.69 114 ARG A O 1
ATOM 880 N N . ASN A 1 115 ? 17.959 -1.443 2.808 1.00 75.19 115 ASN A N 1
ATOM 881 C CA . ASN A 1 115 ? 19.188 -0.672 2.980 1.00 75.19 115 ASN A CA 1
ATOM 882 C C . ASN A 1 115 ? 19.220 0.546 2.037 1.00 75.19 115 ASN A C 1
ATOM 884 O O . ASN A 1 115 ? 19.822 0.478 0.956 1.00 75.19 115 ASN A O 1
ATOM 888 N N . PRO A 1 116 ? 18.606 1.676 2.444 1.00 77.12 116 PRO A N 1
ATOM 889 C CA . PRO A 1 116 ? 18.581 2.912 1.665 1.00 77.12 116 PRO A CA 1
ATOM 890 C C . PRO A 1 116 ? 19.969 3.478 1.333 1.00 77.12 116 PRO A C 1
ATOM 892 O O . PRO A 1 116 ? 20.105 4.193 0.343 1.00 77.12 116 PRO A O 1
ATOM 895 N N . GLU A 1 117 ? 21.023 3.128 2.082 1.00 75.31 117 GLU A N 1
ATOM 896 C CA . GLU A 1 117 ? 22.388 3.595 1.797 1.00 75.31 117 GLU A CA 1
ATOM 897 C C . GLU A 1 117 ? 22.953 3.053 0.483 1.00 75.31 117 GLU A C 1
ATOM 899 O O . GLU A 1 117 ? 23.863 3.648 -0.104 1.00 75.31 117 GLU A O 1
ATOM 904 N N . THR A 1 118 ? 22.389 1.951 -0.011 1.00 77.56 118 THR A N 1
ATOM 905 C CA . THR A 1 118 ? 22.754 1.364 -1.305 1.00 77.56 118 THR A CA 1
ATOM 906 C C . THR A 1 118 ? 22.083 2.059 -2.491 1.00 77.56 118 THR A C 1
ATOM 908 O O . THR A 1 118 ? 22.432 1.780 -3.641 1.00 77.56 118 THR A O 1
ATOM 911 N N . TYR A 1 119 ? 21.136 2.971 -2.243 1.00 84.12 119 TYR A N 1
ATOM 912 C CA . TYR A 1 119 ? 20.335 3.577 -3.298 1.00 84.12 119 TYR A CA 1
ATOM 913 C C . TYR A 1 119 ? 21.169 4.555 -4.129 1.00 84.12 119 TYR A C 1
ATOM 915 O O . TYR A 1 119 ? 22.004 5.308 -3.622 1.00 84.12 119 TYR A O 1
ATOM 923 N N . VAL A 1 120 ? 20.912 4.568 -5.438 1.00 85.19 120 VAL A N 1
ATOM 924 C CA . VAL A 1 120 ? 21.565 5.501 -6.368 1.00 85.19 120 VAL A CA 1
ATOM 925 C C . VAL A 1 120 ? 21.031 6.916 -6.152 1.00 85.19 120 VAL A C 1
ATOM 927 O O . VAL A 1 120 ? 21.800 7.875 -6.134 1.00 85.19 120 VAL A O 1
ATOM 930 N N . LEU A 1 121 ? 19.715 7.038 -5.971 1.00 86.62 121 LEU A N 1
ATOM 931 C CA . LEU A 1 121 ? 19.057 8.266 -5.540 1.00 86.62 121 LEU A CA 1
ATOM 932 C C . LEU A 1 121 ? 18.762 8.152 -4.040 1.00 86.62 121 LEU A C 1
ATOM 934 O O . LEU A 1 121 ? 17.815 7.463 -3.661 1.00 86.62 121 LEU A O 1
ATOM 938 N N . LYS A 1 122 ? 19.605 8.785 -3.213 1.00 86.56 122 LYS A N 1
ATOM 939 C CA . LYS A 1 122 ? 19.508 8.744 -1.742 1.00 86.56 122 LYS A CA 1
ATOM 940 C C . LYS A 1 122 ? 18.524 9.759 -1.167 1.00 86.56 122 LYS A C 1
ATOM 942 O O . LYS A 1 122 ? 17.831 9.439 -0.210 1.00 86.56 122 LYS A O 1
ATOM 947 N N . ASP A 1 123 ? 18.467 10.956 -1.754 1.00 89.50 123 ASP A N 1
ATOM 948 C CA . ASP A 1 123 ? 17.638 12.053 -1.250 1.00 89.50 123 ASP A CA 1
ATOM 949 C C . ASP A 1 123 ? 16.155 11.658 -1.191 1.00 89.50 123 ASP A C 1
ATOM 951 O O . ASP A 1 123 ? 15.524 11.377 -2.214 1.00 89.50 123 ASP A O 1
ATOM 955 N N . GLN A 1 124 ? 15.616 11.604 0.026 1.00 87.44 124 GLN A N 1
ATOM 956 C CA . GLN A 1 124 ? 14.293 11.053 0.292 1.00 87.44 124 GLN A CA 1
ATOM 957 C C . GLN A 1 124 ? 13.184 11.897 -0.345 1.00 87.44 124 GLN A C 1
ATOM 959 O O . GLN A 1 124 ? 12.251 11.336 -0.925 1.00 87.44 124 GLN A O 1
ATOM 964 N N . GLU A 1 125 ? 13.301 13.224 -0.287 1.00 90.25 125 GLU A N 1
ATOM 965 C CA . GLU A 1 125 ? 12.303 14.141 -0.836 1.00 90.25 125 GLU A CA 1
ATOM 966 C C . GLU A 1 125 ? 12.192 13.994 -2.358 1.00 90.25 125 GLU A C 1
ATOM 968 O O . GLU A 1 125 ? 11.092 13.815 -2.889 1.00 90.25 125 GLU A O 1
ATOM 973 N N . THR A 1 126 ? 13.326 13.968 -3.064 1.00 91.12 126 THR A N 1
ATOM 974 C CA . THR A 1 126 ? 13.355 13.770 -4.517 1.00 91.12 126 THR A CA 1
ATOM 975 C C . THR A 1 126 ? 12.735 12.432 -4.902 1.00 91.12 126 THR A C 1
ATOM 977 O O . THR A 1 126 ? 11.927 12.383 -5.829 1.00 91.12 126 THR A O 1
ATOM 980 N N . ARG A 1 127 ? 13.038 11.342 -4.180 1.00 92.19 127 ARG A N 1
ATOM 981 C CA . ARG A 1 127 ? 12.423 10.027 -4.448 1.00 92.19 127 ARG A CA 1
ATOM 982 C C . ARG A 1 127 ? 10.902 10.068 -4.342 1.00 92.19 127 ARG A C 1
ATOM 984 O O . ARG A 1 127 ? 10.210 9.435 -5.135 1.00 92.19 127 ARG A O 1
ATOM 991 N N . TYR A 1 128 ? 10.380 10.777 -3.344 1.00 90.44 128 TYR A N 1
ATOM 992 C CA . TYR A 1 128 ? 8.945 10.821 -3.078 1.00 90.44 128 TYR A CA 1
ATOM 993 C C . TYR A 1 128 ? 8.211 11.728 -4.069 1.00 90.44 128 TYR A C 1
ATOM 995 O O . TYR A 1 128 ? 7.156 11.339 -4.565 1.00 90.44 128 TYR A O 1
ATOM 1003 N N . ARG A 1 129 ? 8.800 12.871 -4.442 1.00 93.12 129 ARG A N 1
ATOM 1004 C CA . ARG A 1 129 ? 8.243 13.787 -5.455 1.00 93.12 129 ARG A CA 1
ATOM 1005 C C . ARG A 1 129 ? 8.382 13.262 -6.883 1.00 93.12 129 ARG A C 1
ATOM 1007 O O . ARG A 1 129 ? 7.513 13.495 -7.716 1.00 93.12 129 ARG A O 1
ATOM 1014 N N . GLN A 1 130 ? 9.467 12.549 -7.176 1.00 94.25 130 GLN A N 1
ATOM 1015 C CA . GLN A 1 130 ? 9.782 11.999 -8.495 1.00 94.25 130 GLN A CA 1
ATOM 1016 C C . GLN A 1 130 ? 9.834 10.472 -8.438 1.00 94.25 130 GLN A C 1
ATOM 1018 O O . GLN A 1 130 ? 10.845 9.842 -8.754 1.00 94.25 130 GLN A O 1
ATOM 1023 N N . ARG A 1 131 ? 8.714 9.847 -8.055 1.00 94.38 131 ARG A N 1
ATOM 1024 C CA . ARG A 1 131 ? 8.643 8.389 -7.859 1.00 94.38 131 ARG A CA 1
ATOM 1025 C C . ARG A 1 131 ? 9.056 7.576 -9.089 1.00 94.38 131 ARG A C 1
ATOM 1027 O O . ARG A 1 131 ? 9.622 6.495 -8.945 1.00 94.38 131 ARG A O 1
ATOM 1034 N N . TYR A 1 132 ? 8.813 8.089 -10.294 1.00 92.69 132 TYR A N 1
ATOM 1035 C CA . TYR A 1 132 ? 9.262 7.458 -11.539 1.00 92.69 132 TYR A CA 1
ATOM 1036 C C . TYR A 1 132 ? 10.792 7.302 -11.584 1.00 92.69 132 TYR A C 1
ATOM 1038 O O . TYR A 1 132 ? 11.290 6.253 -11.990 1.00 92.69 132 TYR A O 1
ATOM 1046 N N . LEU A 1 133 ? 11.536 8.304 -11.107 1.00 92.00 133 LEU A N 1
ATOM 1047 C CA . LEU A 1 133 ? 12.995 8.297 -11.068 1.00 92.00 133 LEU A CA 1
ATOM 1048 C C . LEU A 1 133 ? 13.517 7.295 -10.034 1.00 92.00 133 LEU A C 1
ATOM 1050 O O . LEU A 1 133 ? 14.456 6.548 -10.306 1.00 92.00 133 LEU A O 1
ATOM 1054 N N . ASP A 1 134 ? 12.862 7.235 -8.877 1.00 91.38 134 ASP A N 1
ATOM 1055 C CA . ASP A 1 134 ? 13.159 6.267 -7.824 1.00 91.38 134 ASP A CA 1
ATOM 1056 C C . ASP A 1 134 ? 12.943 4.819 -8.308 1.00 91.38 134 ASP A C 1
ATOM 1058 O O . ASP A 1 134 ? 13.840 3.985 -8.209 1.00 91.38 134 ASP A O 1
ATOM 1062 N N . LEU A 1 135 ? 11.814 4.538 -8.969 1.00 90.31 135 LEU A N 1
ATOM 1063 C CA . LEU A 1 135 ? 11.504 3.227 -9.565 1.00 90.31 135 LEU A CA 1
ATOM 1064 C C . LEU A 1 135 ? 12.453 2.815 -10.700 1.00 90.31 135 LEU A C 1
ATOM 1066 O O . LEU A 1 135 ? 12.614 1.619 -10.980 1.00 90.31 135 LEU A O 1
ATOM 1070 N N . MET A 1 136 ? 13.031 3.794 -11.397 1.00 87.62 136 MET A N 1
ATOM 1071 C CA . MET A 1 136 ? 14.012 3.574 -12.456 1.00 87.62 136 MET A CA 1
ATOM 1072 C C . MET A 1 136 ? 15.386 3.197 -11.899 1.00 87.62 136 MET A C 1
ATOM 1074 O O . MET A 1 136 ? 16.082 2.395 -12.520 1.00 87.62 136 MET A O 1
ATOM 1078 N N . LEU A 1 137 ? 15.787 3.785 -10.771 1.00 87.56 137 LEU A N 1
ATOM 1079 C CA . LEU A 1 137 ? 17.149 3.688 -10.244 1.00 87.56 137 LEU A CA 1
ATOM 1080 C C . LEU A 1 137 ? 17.297 2.695 -9.086 1.00 87.56 137 LEU A C 1
ATOM 1082 O O . LEU A 1 137 ? 18.343 2.061 -8.970 1.00 87.56 137 LEU A O 1
ATOM 1086 N N . ASN A 1 138 ? 16.264 2.536 -8.261 1.00 86.88 138 ASN A N 1
ATOM 1087 C CA . ASN A 1 138 ? 16.289 1.722 -7.050 1.00 86.88 138 ASN A CA 1
ATOM 1088 C C . ASN A 1 138 ? 15.346 0.516 -7.218 1.00 86.88 138 ASN A C 1
ATOM 1090 O O . ASN A 1 138 ? 14.140 0.591 -6.983 1.00 86.88 138 ASN A O 1
ATOM 1094 N N . HIS A 1 139 ? 15.892 -0.628 -7.648 1.00 82.06 139 HIS A N 1
ATOM 1095 C CA . HIS A 1 139 ? 15.097 -1.824 -7.978 1.00 82.06 139 HIS A CA 1
ATOM 1096 C C . HIS A 1 139 ? 14.286 -2.388 -6.803 1.00 82.06 139 HIS A C 1
ATOM 1098 O O . HIS A 1 139 ? 13.215 -2.957 -7.019 1.00 82.06 139 HIS A O 1
ATOM 1104 N N . GLU A 1 140 ? 14.771 -2.200 -5.578 1.00 83.25 140 GLU A N 1
ATOM 1105 C CA . GLU A 1 140 ? 14.091 -2.580 -4.339 1.00 83.25 140 GLU A CA 1
ATOM 1106 C C . GLU A 1 140 ? 12.711 -1.919 -4.204 1.00 83.25 140 GLU A C 1
ATOM 1108 O O . GLU A 1 140 ? 11.732 -2.589 -3.875 1.00 83.25 140 GLU A O 1
ATOM 1113 N N . VAL A 1 141 ? 12.585 -0.646 -4.597 1.00 86.25 141 VAL A N 1
ATOM 1114 C CA . VAL A 1 141 ? 11.322 0.112 -4.547 1.00 86.25 141 VAL A CA 1
ATOM 1115 C C . VAL A 1 141 ? 10.234 -0.572 -5.369 1.00 86.25 141 VAL A C 1
ATOM 1117 O O . VAL A 1 141 ? 9.086 -0.669 -4.942 1.00 86.25 141 VAL A O 1
ATOM 1120 N N . ARG A 1 142 ? 10.585 -1.154 -6.520 1.00 86.31 142 ARG A N 1
ATOM 1121 C CA . ARG A 1 142 ? 9.628 -1.919 -7.333 1.00 86.31 142 ARG A CA 1
ATOM 1122 C C . ARG A 1 142 ? 9.108 -3.159 -6.600 1.00 86.31 142 ARG A C 1
ATOM 1124 O O . ARG A 1 142 ? 7.941 -3.509 -6.768 1.00 86.31 142 ARG A O 1
ATOM 1131 N N . GLN A 1 143 ? 9.954 -3.833 -5.821 1.00 84.94 143 GLN A N 1
ATOM 1132 C CA . GLN A 1 143 ? 9.549 -5.020 -5.062 1.00 84.94 143 GLN A CA 1
ATOM 1133 C C . GLN A 1 143 ? 8.624 -4.662 -3.898 1.00 84.94 143 GLN A C 1
ATOM 1135 O O . GLN A 1 143 ? 7.698 -5.419 -3.614 1.00 84.94 143 GLN A O 1
ATOM 1140 N N . ILE A 1 144 ? 8.798 -3.483 -3.297 1.00 85.31 144 ILE A N 1
ATOM 1141 C CA . ILE A 1 144 ? 7.891 -2.948 -2.271 1.00 85.31 144 ILE A CA 1
ATOM 1142 C C . ILE A 1 144 ? 6.476 -2.786 -2.845 1.00 85.31 144 ILE A C 1
ATOM 1144 O O . ILE A 1 144 ? 5.527 -3.345 -2.297 1.00 85.31 144 ILE A O 1
ATOM 1148 N N . PHE A 1 145 ? 6.325 -2.134 -4.005 1.00 87.12 145 PHE A N 1
ATOM 1149 C CA . PHE A 1 145 ? 5.012 -1.993 -4.657 1.00 87.12 145 PHE A CA 1
ATOM 1150 C C . PHE A 1 145 ? 4.406 -3.335 -5.082 1.00 87.12 145 PHE A C 1
ATOM 1152 O O . PHE A 1 145 ? 3.213 -3.562 -4.881 1.00 87.12 145 PHE A O 1
ATOM 1159 N N . LYS A 1 146 ? 5.216 -4.250 -5.632 1.00 89.00 146 LYS A N 1
ATOM 1160 C CA . LYS A 1 146 ? 4.754 -5.608 -5.967 1.00 89.00 146 LYS A CA 1
ATOM 1161 C C . LYS A 1 146 ? 4.263 -6.355 -4.731 1.00 89.00 146 LYS A C 1
ATOM 1163 O O . LYS A 1 146 ? 3.243 -7.028 -4.796 1.00 89.00 146 LYS A O 1
ATOM 1168 N N . THR A 1 147 ? 4.967 -6.228 -3.612 1.00 87.69 147 THR A N 1
ATOM 1169 C CA . THR A 1 147 ? 4.566 -6.866 -2.358 1.00 87.69 147 THR A CA 1
ATOM 1170 C C . THR A 1 147 ? 3.281 -6.258 -1.817 1.00 87.69 147 THR A C 1
ATOM 1172 O O . THR A 1 147 ? 2.383 -7.004 -1.449 1.00 87.69 147 THR A O 1
ATOM 1175 N N . ARG A 1 148 ? 3.133 -4.928 -1.845 1.00 87.75 148 ARG A N 1
ATOM 1176 C CA . ARG A 1 148 ? 1.874 -4.265 -1.478 1.00 87.75 148 ARG A CA 1
ATOM 1177 C C . ARG A 1 148 ? 0.694 -4.790 -2.307 1.00 87.75 148 ARG A C 1
ATOM 1179 O O . ARG A 1 148 ? -0.363 -5.063 -1.749 1.00 87.75 148 ARG A O 1
ATOM 1186 N N . ALA A 1 149 ? 0.876 -4.982 -3.614 1.00 92.12 149 ALA A N 1
ATOM 1187 C CA . ALA A 1 149 ? -0.154 -5.572 -4.471 1.00 92.12 149 ALA A CA 1
ATOM 1188 C C . ALA A 1 149 ? -0.483 -7.026 -4.080 1.00 92.12 149 ALA A C 1
ATOM 1190 O O . ALA A 1 149 ? -1.655 -7.401 -4.053 1.00 92.12 149 ALA A O 1
ATOM 1191 N N . LYS A 1 150 ? 0.530 -7.830 -3.729 1.00 93.31 150 LYS A N 1
ATOM 1192 C CA . LYS A 1 150 ? 0.331 -9.199 -3.230 1.00 93.31 150 LYS A CA 1
ATOM 1193 C C . LYS A 1 150 ? -0.405 -9.238 -1.888 1.00 93.31 150 LYS A C 1
ATOM 1195 O O . LYS A 1 150 ? -1.300 -10.054 -1.749 1.00 93.31 150 LYS A O 1
ATOM 1200 N N . ILE A 1 151 ? -0.087 -8.340 -0.951 1.00 90.75 151 ILE A N 1
ATOM 1201 C CA . ILE A 1 151 ? -0.797 -8.198 0.335 1.00 90.75 151 ILE A CA 1
ATOM 1202 C C . ILE A 1 151 ? -2.290 -7.963 0.093 1.00 90.75 151 ILE A C 1
ATOM 1204 O O . ILE A 1 151 ? -3.123 -8.685 0.626 1.00 90.75 151 ILE A O 1
ATOM 1208 N N . ILE A 1 152 ? -2.631 -6.996 -0.764 1.00 93.38 152 ILE A N 1
ATOM 1209 C CA . ILE A 1 152 ? -4.031 -6.693 -1.092 1.00 93.38 152 ILE A CA 1
ATOM 1210 C C . ILE A 1 152 ? -4.714 -7.906 -1.743 1.00 93.38 152 ILE A C 1
ATOM 1212 O O . ILE A 1 152 ? -5.834 -8.249 -1.380 1.00 93.38 152 ILE A O 1
ATOM 1216 N N . SER A 1 153 ? -4.034 -8.570 -2.681 1.00 97.19 153 SER A N 1
ATOM 1217 C CA . SER A 1 153 ? -4.577 -9.750 -3.374 1.00 97.19 153 SER A CA 1
ATOM 1218 C C . SER A 1 153 ? -4.813 -10.924 -2.418 1.00 97.19 153 SER A C 1
ATOM 1220 O O . SER A 1 153 ? -5.818 -11.621 -2.546 1.00 97.19 153 SER A O 1
ATOM 1222 N N . TYR A 1 154 ? -3.915 -11.117 -1.447 1.00 97.56 154 TYR A N 1
ATOM 1223 C CA . TYR A 1 154 ? -4.051 -12.127 -0.402 1.00 97.56 154 TYR A CA 1
ATOM 1224 C C . TYR A 1 154 ? -5.263 -11.842 0.487 1.00 97.56 154 TYR A C 1
ATOM 1226 O O . TYR A 1 154 ? -6.078 -12.732 0.689 1.00 97.56 154 TYR A O 1
ATOM 1234 N N . ILE A 1 155 ? -5.412 -10.602 0.972 1.00 95.31 155 ILE A N 1
ATOM 1235 C CA . ILE A 1 155 ? -6.537 -10.207 1.837 1.00 95.31 155 ILE A CA 1
ATOM 1236 C C . ILE A 1 155 ? -7.876 -10.449 1.133 1.00 95.31 155 ILE A C 1
ATOM 1238 O O . ILE A 1 155 ? -8.764 -11.046 1.736 1.00 95.31 155 ILE A O 1
ATOM 1242 N N . ARG A 1 156 ? -7.999 -10.051 -0.144 1.00 98.12 156 ARG A N 1
ATOM 1243 C CA . ARG A 1 156 ? -9.194 -10.346 -0.951 1.00 98.12 156 ARG A CA 1
ATOM 1244 C C . ARG A 1 156 ? -9.466 -11.838 -1.012 1.00 98.12 156 ARG A C 1
ATOM 1246 O O . ARG A 1 156 ? -10.496 -12.288 -0.541 1.00 98.12 156 ARG A O 1
ATOM 1253 N N . SER A 1 157 ? -8.483 -12.612 -1.471 1.00 98.44 157 SER A N 1
ATOM 1254 C CA . SER A 1 157 ? -8.623 -14.066 -1.608 1.00 98.44 157 SER A CA 1
ATOM 1255 C C . SER A 1 157 ? -8.997 -14.735 -0.280 1.00 98.44 157 SER A C 1
ATOM 1257 O O . SER A 1 157 ? -9.800 -15.660 -0.259 1.00 98.44 157 SER A O 1
ATOM 1259 N N . PHE A 1 158 ? -8.430 -14.274 0.838 1.00 98.12 158 PHE A N 1
ATOM 1260 C CA . PHE A 1 158 ? -8.737 -14.782 2.172 1.00 98.12 158 PHE A CA 1
ATOM 1261 C C . PHE A 1 158 ? -10.206 -14.539 2.551 1.00 98.12 158 PHE A C 1
ATOM 1263 O O . PHE A 1 158 ? -10.886 -15.477 2.961 1.00 98.12 158 PHE A O 1
ATOM 1270 N N . LEU A 1 159 ? -10.705 -13.311 2.386 1.00 97.44 159 LEU A N 1
ATOM 1271 C CA . LEU A 1 159 ? -12.086 -12.947 2.719 1.00 97.44 159 LEU A CA 1
ATOM 1272 C C . LEU A 1 159 ? -13.098 -13.550 1.731 1.00 97.44 159 LEU A C 1
ATOM 1274 O O . LEU A 1 159 ? -14.119 -14.086 2.163 1.00 97.44 159 LEU A O 1
ATOM 1278 N N . ASP A 1 160 ? -12.785 -13.563 0.435 1.00 98.50 160 ASP A N 1
ATOM 1279 C CA . ASP A 1 160 ? -13.614 -14.171 -0.613 1.00 98.50 160 ASP A CA 1
ATOM 1280 C C . ASP A 1 160 ? -13.815 -15.673 -0.347 1.00 98.50 160 ASP A C 1
ATOM 1282 O O . ASP A 1 160 ? -14.936 -16.181 -0.400 1.00 98.50 160 ASP A O 1
ATOM 1286 N N . ASN A 1 161 ? -12.748 -16.388 0.032 1.00 98.50 161 ASN A N 1
ATOM 1287 C CA . ASN A 1 161 ? -12.821 -17.811 0.385 1.00 98.50 161 ASN A CA 1
ATOM 1288 C C . ASN A 1 161 ? -13.651 -18.081 1.652 1.00 98.50 161 ASN A C 1
ATOM 1290 O O . ASN A 1 161 ? -14.137 -19.196 1.843 1.00 98.50 161 ASN A O 1
ATOM 1294 N N . LEU A 1 162 ? -13.830 -17.076 2.514 1.00 97.44 162 LEU A N 1
ATOM 1295 C CA . LEU A 1 162 ? -14.718 -17.128 3.677 1.00 97.44 162 LEU A CA 1
ATOM 1296 C C . LEU A 1 162 ? -16.146 -16.656 3.352 1.00 97.44 162 LEU A C 1
ATOM 1298 O O . LEU A 1 162 ? -16.975 -16.548 4.259 1.00 97.44 162 LEU A O 1
ATOM 1302 N N . GLY A 1 163 ? -16.460 -16.394 2.082 1.00 98.06 163 GLY A N 1
ATOM 1303 C CA . GLY A 1 163 ? -17.790 -15.991 1.630 1.00 98.06 163 GLY A CA 1
ATOM 1304 C C . GLY A 1 163 ? -18.155 -14.547 1.971 1.00 98.06 163 GLY A C 1
ATOM 1305 O O . GLY A 1 163 ? -19.340 -14.243 2.090 1.00 98.06 163 GLY A O 1
ATOM 1306 N N . PHE A 1 164 ? -17.170 -13.669 2.173 1.00 98.44 164 PHE A N 1
ATOM 1307 C CA . PHE A 1 164 ? -17.429 -12.233 2.245 1.00 98.44 164 PHE A CA 1
ATOM 1308 C C . PHE A 1 164 ? -17.689 -11.658 0.849 1.00 98.44 164 PHE A C 1
ATOM 1310 O O . PHE A 1 164 ? -17.089 -12.087 -0.134 1.00 98.44 164 PHE A O 1
ATOM 1317 N N . LEU A 1 165 ? -18.551 -10.646 0.779 1.00 98.62 165 LEU A N 1
ATOM 1318 C CA . LEU A 1 165 ? -18.813 -9.871 -0.428 1.00 98.62 165 LEU A CA 1
ATOM 1319 C C . LEU A 1 165 ? -17.993 -8.570 -0.416 1.00 98.62 165 LEU A C 1
ATOM 1321 O O . LEU A 1 165 ? -18.137 -7.768 0.510 1.00 98.62 165 LEU A O 1
ATOM 1325 N N . GLU A 1 166 ? -17.155 -8.345 -1.437 1.00 98.75 166 GLU A N 1
ATOM 1326 C CA . GLU A 1 166 ? -16.499 -7.042 -1.650 1.00 98.75 166 GLU A CA 1
ATOM 1327 C C . GLU A 1 166 ? -17.555 -6.019 -2.098 1.00 98.75 166 GLU A C 1
ATOM 1329 O O . GLU A 1 166 ? -18.311 -6.264 -3.040 1.00 98.75 166 GLU A O 1
ATOM 1334 N N . VAL A 1 167 ? -17.620 -4.876 -1.415 1.00 98.56 167 VAL A N 1
ATOM 1335 C CA . VAL A 1 167 ? -18.575 -3.790 -1.686 1.00 98.56 167 VAL A CA 1
ATOM 1336 C C . VAL A 1 167 ? -17.856 -2.444 -1.773 1.00 98.56 167 VAL A C 1
ATOM 1338 O O . VAL A 1 167 ? -16.754 -2.280 -1.252 1.00 98.56 167 VAL A O 1
ATOM 1341 N N . GLU A 1 168 ? -18.495 -1.456 -2.399 1.00 98.62 168 GLU A N 1
ATOM 1342 C CA . GLU A 1 168 ? -18.005 -0.075 -2.454 1.00 98.62 168 GLU A CA 1
ATOM 1343 C C . GLU A 1 168 ? -19.035 0.869 -1.828 1.00 98.62 168 GLU A C 1
ATOM 1345 O O . GLU A 1 168 ? -20.189 0.922 -2.258 1.00 98.62 168 GLU A O 1
ATOM 1350 N N . THR A 1 169 ? -18.621 1.626 -0.808 1.00 97.94 169 THR A N 1
ATOM 1351 C CA . THR A 1 169 ? -19.479 2.594 -0.107 1.00 97.94 169 THR A CA 1
ATOM 1352 C C . THR A 1 169 ? -19.079 4.042 -0.428 1.00 97.94 169 THR A C 1
ATOM 1354 O O . THR A 1 169 ? -17.940 4.300 -0.837 1.00 97.94 169 THR A O 1
ATOM 1357 N N . PRO A 1 170 ? -19.980 5.032 -0.259 1.00 98.19 170 PRO A N 1
ATOM 1358 C CA . PRO A 1 170 ? -19.689 6.423 -0.601 1.00 98.19 170 PRO A CA 1
ATOM 1359 C C . PRO A 1 170 ? -18.424 6.982 0.071 1.00 98.19 170 PRO A C 1
ATOM 1361 O O . PRO A 1 170 ? -18.200 6.833 1.274 1.00 98.19 170 PRO A O 1
ATOM 1364 N N . MET A 1 171 ? -17.597 7.688 -0.711 1.00 98.25 171 MET A N 1
ATOM 1365 C CA . MET A 1 171 ? -16.425 8.417 -0.199 1.00 98.25 171 MET A CA 1
ATOM 1366 C C . MET A 1 171 ? -16.722 9.874 0.167 1.00 98.25 171 MET A C 1
ATOM 1368 O O . MET A 1 171 ? -15.918 10.492 0.863 1.00 98.25 171 MET A O 1
ATOM 1372 N N . MET A 1 172 ? -17.848 10.420 -0.299 1.00 97.62 172 MET A N 1
ATOM 1373 C CA . MET A 1 172 ? -18.330 11.760 0.031 1.00 97.62 172 MET A CA 1
ATOM 1374 C C . MET A 1 172 ? -19.625 11.643 0.832 1.00 97.62 172 MET A C 1
ATOM 1376 O O . MET A 1 172 ? -20.632 11.166 0.316 1.00 97.62 172 MET A O 1
ATOM 1380 N N . ASN A 1 173 ? -19.598 12.101 2.080 1.00 94.62 173 ASN A N 1
ATOM 1381 C CA . ASN A 1 173 ? -20.687 11.937 3.038 1.00 94.62 173 ASN A CA 1
ATOM 1382 C C . ASN A 1 173 ? -21.241 13.296 3.468 1.00 94.62 173 ASN A C 1
ATOM 1384 O O . ASN A 1 173 ? -20.493 14.265 3.600 1.00 94.62 173 ASN A O 1
ATOM 1388 N N . MET A 1 174 ? -22.539 13.359 3.769 1.00 94.00 174 MET A N 1
ATOM 1389 C CA . MET A 1 174 ? -23.135 14.544 4.404 1.00 94.00 174 MET A CA 1
ATOM 1390 C C . MET A 1 174 ? -22.609 14.749 5.829 1.00 94.00 174 MET A C 1
ATOM 1392 O O . MET A 1 174 ? -22.409 15.879 6.269 1.00 94.00 174 MET A O 1
ATOM 1396 N N . ILE A 1 175 ? -22.361 13.646 6.539 1.00 89.50 175 ILE A N 1
ATOM 1397 C CA . ILE A 1 175 ? -21.799 13.614 7.888 1.00 89.50 175 ILE A CA 1
ATOM 1398 C C . ILE A 1 175 ? -20.661 12.592 7.878 1.00 89.50 175 ILE A C 1
ATOM 1400 O O . ILE A 1 175 ? -20.855 11.441 7.493 1.00 89.50 175 ILE A O 1
ATOM 1404 N N . ALA A 1 176 ? -19.459 13.006 8.277 1.00 83.81 176 ALA A N 1
ATOM 1405 C CA . ALA A 1 176 ? -18.352 12.074 8.471 1.00 83.81 176 ALA A CA 1
ATOM 1406 C C . ALA A 1 176 ? -18.508 11.341 9.814 1.00 83.81 176 ALA A C 1
ATOM 1408 O O . ALA A 1 176 ? -18.745 11.978 10.839 1.00 83.81 176 ALA A O 1
ATOM 1409 N N . GLY A 1 177 ? -18.345 10.018 9.810 1.00 81.25 177 GLY A N 1
ATOM 1410 C CA . GLY A 1 177 ? -18.448 9.163 10.994 1.00 81.25 177 GLY A CA 1
ATOM 1411 C C . GLY A 1 177 ? -17.668 7.856 10.824 1.00 81.25 177 GLY A C 1
ATOM 1412 O O . GLY A 1 177 ? -17.005 7.663 9.806 1.00 81.25 177 GLY A O 1
ATOM 1413 N N . GLY A 1 178 ? -17.714 6.984 11.836 1.00 69.69 178 GLY A N 1
ATOM 1414 C CA . GLY A 1 178 ? -16.994 5.697 11.854 1.00 69.69 178 GLY A CA 1
ATOM 1415 C C . GLY A 1 178 ? -15.543 5.761 12.360 1.00 69.69 178 GLY A C 1
ATOM 1416 O O . GLY A 1 178 ? -14.871 4.744 12.479 1.00 69.69 178 GLY A O 1
ATOM 1417 N N . ALA A 1 179 ? -15.028 6.948 12.687 1.00 73.19 179 ALA A N 1
ATOM 1418 C CA . ALA A 1 179 ? -13.739 7.103 13.362 1.00 73.19 179 ALA A CA 1
ATOM 1419 C C . ALA A 1 179 ? -13.671 8.432 14.126 1.00 73.19 179 ALA A C 1
ATOM 1421 O O . ALA A 1 179 ? -14.374 9.388 13.797 1.00 73.19 179 ALA A O 1
ATOM 1422 N N . ALA A 1 180 ? -12.779 8.518 15.113 1.00 78.06 180 ALA A N 1
ATOM 1423 C CA . ALA A 1 180 ? -12.449 9.768 15.792 1.00 78.06 180 ALA A CA 1
ATOM 1424 C C . ALA A 1 180 ? -11.343 10.518 15.027 1.00 78.06 180 ALA A C 1
ATOM 1426 O O . ALA A 1 180 ? -10.179 10.486 15.415 1.00 78.06 180 ALA A O 1
ATOM 1427 N N . ALA A 1 181 ? -11.703 11.170 13.917 1.00 83.00 181 ALA A N 1
ATOM 1428 C CA . ALA A 1 181 ? -10.754 11.863 13.044 1.00 83.00 181 ALA A CA 1
ATOM 1429 C C . ALA A 1 181 ? -11.328 13.165 12.474 1.00 83.00 181 ALA A C 1
ATOM 1431 O O . ALA A 1 181 ? -12.541 13.301 12.295 1.00 83.00 181 ALA A O 1
ATOM 1432 N N . ARG A 1 182 ? -10.459 14.128 12.142 1.00 88.88 182 ARG A N 1
ATOM 1433 C CA . ARG A 1 182 ? -10.890 15.373 11.481 1.00 88.88 182 ARG A CA 1
ATOM 1434 C C . ARG A 1 182 ? -11.103 15.117 9.979 1.00 88.88 182 ARG A C 1
ATOM 1436 O O . ARG A 1 182 ? -10.148 14.738 9.305 1.00 88.88 182 ARG A O 1
ATOM 1443 N N . PRO A 1 183 ? -12.297 15.359 9.410 1.00 94.69 183 PRO A N 1
ATOM 1444 C CA . PRO A 1 183 ? -12.540 15.105 7.991 1.00 94.69 183 PRO A CA 1
ATOM 1445 C C . PRO A 1 183 ? -12.003 16.226 7.087 1.00 94.69 183 PRO A C 1
ATOM 1447 O O . PRO A 1 183 ? -11.888 17.390 7.493 1.00 94.69 183 PRO A O 1
ATOM 1450 N N . PHE A 1 184 ? -11.741 15.889 5.822 1.00 97.50 184 PHE A N 1
ATOM 1451 C CA . PHE A 1 184 ? -11.657 16.884 4.749 1.00 97.50 184 PHE A CA 1
ATOM 1452 C C . PHE A 1 184 ? -13.056 17.343 4.344 1.00 97.50 184 PHE A C 1
ATOM 1454 O O . PHE A 1 184 ? -14.001 16.557 4.346 1.00 97.50 184 PHE A O 1
ATOM 1461 N N . VAL A 1 185 ? -13.175 18.617 3.978 1.00 97.75 185 VAL A N 1
ATOM 1462 C CA . VAL A 1 185 ? -14.432 19.254 3.578 1.00 97.75 185 VAL A CA 1
ATOM 1463 C C . VAL A 1 185 ? -14.352 19.624 2.105 1.00 97.75 185 VAL A C 1
ATOM 1465 O O . VAL A 1 185 ? -13.344 20.172 1.666 1.00 97.75 185 VAL A O 1
ATOM 1468 N N . THR A 1 186 ? -15.424 19.364 1.366 1.00 98.06 186 THR A N 1
ATOM 1469 C CA . THR A 1 186 ? -15.592 19.766 -0.031 1.00 98.06 186 THR A CA 1
ATOM 1470 C C . THR A 1 186 ? -17.015 20.284 -0.275 1.00 98.06 186 THR A C 1
ATOM 1472 O O . THR A 1 186 ? -17.846 20.304 0.638 1.00 98.06 186 THR A O 1
ATOM 1475 N N . HIS A 1 187 ? -17.299 20.738 -1.494 1.00 98.00 187 HIS A N 1
ATOM 1476 C CA . HIS A 1 187 ? -18.596 21.282 -1.894 1.00 98.00 187 HIS A CA 1
ATOM 1477 C C . HIS A 1 187 ? -19.037 20.690 -3.228 1.00 98.00 187 HIS A C 1
ATOM 1479 O O . HIS A 1 187 ? -18.252 20.631 -4.175 1.00 98.00 187 HIS A O 1
ATOM 1485 N N . HIS A 1 188 ? -20.295 20.266 -3.308 1.00 98.12 188 HIS A N 1
ATOM 1486 C CA . HIS A 1 188 ? -20.912 19.844 -4.557 1.00 98.12 188 HIS A CA 1
ATOM 1487 C C . HIS A 1 188 ? -21.652 21.029 -5.180 1.00 98.12 188 HIS A C 1
ATOM 1489 O O . HIS A 1 188 ? -22.636 21.503 -4.617 1.00 98.12 188 HIS A O 1
ATOM 1495 N N . ASN A 1 189 ? -21.207 21.494 -6.351 1.00 97.69 189 ASN A N 1
ATOM 1496 C CA . ASN A 1 189 ? -21.720 22.730 -6.956 1.00 97.69 189 ASN A CA 1
ATOM 1497 C C . ASN A 1 189 ? -23.195 22.634 -7.377 1.00 97.69 189 ASN A C 1
ATOM 1499 O O . ASN A 1 189 ? -23.971 23.520 -7.046 1.00 97.69 189 ASN A O 1
ATOM 1503 N N . GLU A 1 190 ? -23.592 21.561 -8.069 1.00 97.81 190 GLU A N 1
ATOM 1504 C CA . GLU A 1 190 ? -24.962 21.417 -8.598 1.00 97.81 190 GLU A CA 1
ATOM 1505 C C . GLU A 1 190 ? -26.007 21.214 -7.490 1.00 97.81 190 GLU A C 1
ATOM 1507 O O . GLU A 1 190 ? -26.989 21.943 -7.424 1.00 97.81 190 GLU A O 1
ATOM 1512 N N . LEU A 1 191 ? -25.752 20.289 -6.557 1.00 96.50 191 LEU A N 1
ATOM 1513 C CA . LEU A 1 191 ? -26.569 20.091 -5.351 1.00 96.50 191 LEU A CA 1
ATOM 1514 C C . LEU A 1 191 ? -26.431 21.223 -4.317 1.00 96.50 191 LEU A C 1
ATOM 1516 O O . LEU A 1 191 ? -27.124 21.210 -3.303 1.00 96.50 191 LEU A O 1
ATOM 1520 N N . ASN A 1 192 ? -25.519 22.172 -4.552 1.00 96.75 192 ASN A N 1
ATOM 1521 C CA . ASN A 1 192 ? -25.174 23.277 -3.663 1.00 96.75 192 ASN A CA 1
ATOM 1522 C C . ASN A 1 192 ? -25.064 22.866 -2.181 1.00 96.75 192 ASN A C 1
ATOM 1524 O O . ASN A 1 192 ? -25.642 23.496 -1.294 1.00 96.75 192 ASN A O 1
ATOM 1528 N N . MET A 1 193 ? -24.329 21.788 -1.909 1.00 97.31 193 MET A N 1
ATOM 1529 C CA . MET A 1 193 ? -24.236 21.215 -0.568 1.00 97.31 193 MET A CA 1
ATOM 1530 C C . MET A 1 193 ? -22.802 20.902 -0.163 1.00 97.31 193 MET A C 1
ATOM 1532 O O . MET A 1 193 ? -21.961 20.492 -0.967 1.00 97.31 193 MET A O 1
ATOM 1536 N N . LYS A 1 194 ? -22.552 21.053 1.134 1.00 97.88 194 LYS A N 1
ATOM 1537 C CA . LYS A 1 194 ? -21.291 20.695 1.767 1.00 97.88 194 LYS A CA 1
ATOM 1538 C C . LYS A 1 194 ? -21.202 19.180 1.924 1.00 97.88 194 LYS A C 1
ATOM 1540 O O . LYS A 1 194 ? -22.142 18.552 2.404 1.00 97.88 194 LYS A O 1
ATOM 1545 N N . LEU A 1 195 ? -20.050 18.620 1.579 1.00 97.81 195 LEU A N 1
ATOM 1546 C CA . LEU A 1 195 ? -19.743 17.205 1.752 1.00 97.81 195 LEU A CA 1
ATOM 1547 C C . LEU A 1 195 ? -18.422 17.040 2.499 1.00 97.81 195 LEU A C 1
ATOM 1549 O O . LEU A 1 195 ? -17.583 17.942 2.559 1.00 97.81 195 LEU A O 1
ATOM 1553 N N . TYR A 1 196 ? -18.238 15.858 3.063 1.00 98.00 196 TYR A N 1
ATOM 1554 C CA . TYR A 1 196 ? -17.050 15.474 3.801 1.00 98.00 196 TYR A CA 1
ATOM 1555 C C . TYR A 1 196 ? -16.458 14.219 3.181 1.00 98.00 196 TYR A C 1
ATOM 1557 O O . TYR A 1 196 ? -17.183 13.266 2.904 1.00 98.00 196 TYR A O 1
ATOM 1565 N N . MET A 1 197 ? -15.142 14.194 2.989 1.00 98.25 197 MET A N 1
ATOM 1566 C CA . MET A 1 197 ? -14.477 12.954 2.595 1.00 98.25 197 MET A CA 1
ATOM 1567 C C . MET A 1 197 ? -14.536 11.966 3.763 1.00 98.25 197 MET A C 1
ATOM 1569 O O . MET A 1 197 ? -14.346 12.362 4.918 1.00 98.25 197 MET A O 1
ATOM 1573 N N . ARG A 1 198 ? -14.805 10.691 3.476 1.00 96.62 198 ARG A N 1
ATOM 1574 C CA . ARG A 1 198 ? -14.948 9.665 4.513 1.00 96.62 198 ARG A CA 1
ATOM 1575 C C . ARG A 1 198 ? -13.664 9.482 5.329 1.00 96.62 198 ARG A C 1
ATOM 1577 O O . ARG A 1 198 ? -12.555 9.487 4.791 1.00 96.62 198 ARG A O 1
ATOM 1584 N N . ILE A 1 199 ? -13.843 9.256 6.626 1.00 90.50 199 ILE A N 1
ATOM 1585 C CA . ILE A 1 199 ? -12.771 8.917 7.578 1.00 90.50 199 ILE A CA 1
ATOM 1586 C C . ILE A 1 199 ? -12.713 7.407 7.881 1.00 90.50 199 ILE A C 1
ATOM 1588 O O . ILE A 1 199 ? -11.674 6.929 8.348 1.00 90.50 199 ILE A O 1
ATOM 1592 N N . ALA A 1 200 ? -13.820 6.700 7.612 1.00 88.25 200 ALA A N 1
ATOM 1593 C CA . ALA A 1 200 ? -14.006 5.249 7.606 1.00 88.25 200 ALA A CA 1
ATOM 1594 C C . ALA A 1 200 ? -15.305 4.898 6.827 1.00 88.25 200 ALA A C 1
ATOM 1596 O O . ALA A 1 200 ? -16.210 5.740 6.770 1.00 88.25 200 ALA A O 1
ATOM 1597 N N . PRO A 1 201 ? -15.428 3.692 6.238 1.00 93.12 201 PRO A N 1
ATOM 1598 C CA . PRO A 1 201 ? -16.661 3.164 5.640 1.00 93.12 201 PRO A CA 1
ATOM 1599 C C . PRO A 1 201 ? -17.605 2.496 6.661 1.00 93.12 201 PRO A C 1
ATOM 1601 O O . PRO A 1 201 ? -18.721 2.122 6.308 1.00 93.12 201 PRO A O 1
ATOM 1604 N N . GLU A 1 202 ? -17.175 2.364 7.922 1.00 88.94 202 GLU A N 1
ATOM 1605 C CA . GLU A 1 202 ? -17.837 1.630 9.011 1.00 88.94 202 GLU A CA 1
ATOM 1606 C C . GLU A 1 202 ? -19.373 1.764 9.072 1.00 88.94 202 GLU A C 1
ATOM 1608 O O . GLU A 1 202 ? -20.065 0.757 9.219 1.00 88.94 202 GLU A O 1
ATOM 1613 N N . LEU A 1 203 ? -19.928 2.976 8.962 1.00 89.56 203 LEU A N 1
ATOM 1614 C CA . LEU A 1 203 ? -21.376 3.180 9.106 1.00 89.56 203 LEU A CA 1
ATOM 1615 C C . LEU A 1 203 ? -22.175 2.525 7.971 1.00 89.56 203 LEU A C 1
ATOM 1617 O O . LEU A 1 203 ? -23.137 1.813 8.245 1.00 89.56 203 LEU A O 1
ATOM 1621 N N . TYR A 1 204 ? -21.737 2.688 6.721 1.00 95.38 204 TYR A N 1
ATOM 1622 C CA . TYR A 1 204 ? -22.412 2.089 5.568 1.00 95.38 204 TYR A CA 1
ATOM 1623 C C . TYR A 1 204 ? -22.283 0.568 5.559 1.00 95.38 204 TYR A C 1
ATOM 1625 O O . TYR A 1 204 ? -23.236 -0.133 5.238 1.00 95.38 204 TYR A O 1
ATOM 1633 N N . LEU A 1 205 ? -21.125 0.031 5.953 1.00 92.00 205 LEU A N 1
ATOM 1634 C CA . LEU A 1 205 ? -20.945 -1.420 6.016 1.00 92.00 205 LEU A CA 1
ATOM 1635 C C . LEU A 1 205 ? -21.904 -2.067 7.029 1.00 92.00 205 LEU A C 1
ATOM 1637 O O . LEU A 1 205 ? -22.425 -3.147 6.766 1.00 92.00 205 LEU A O 1
ATOM 1641 N N . LYS A 1 206 ? -22.217 -1.395 8.145 1.00 90.50 206 LYS A N 1
ATOM 1642 C CA . LYS A 1 206 ? -23.254 -1.870 9.076 1.00 90.50 206 LYS A CA 1
ATOM 1643 C C . LYS A 1 206 ? -24.659 -1.784 8.499 1.00 90.50 206 LYS A C 1
ATOM 1645 O O . LYS A 1 206 ? -25.449 -2.689 8.742 1.00 90.50 206 LYS A O 1
ATOM 1650 N N . GLU A 1 207 ? -24.978 -0.733 7.747 1.00 95.69 207 GLU A N 1
ATOM 1651 C CA . GLU A 1 207 ? -26.270 -0.630 7.054 1.00 95.69 207 GLU A CA 1
ATOM 1652 C C . GLU A 1 207 ? -26.474 -1.802 6.084 1.00 95.69 207 GLU A C 1
ATOM 1654 O O . GLU A 1 207 ? -27.572 -2.347 6.008 1.00 95.69 207 GLU A O 1
ATOM 1659 N N . LEU A 1 208 ? -25.412 -2.258 5.411 1.00 97.19 208 LEU A N 1
ATOM 1660 C CA . LEU A 1 208 ? -25.458 -3.445 4.551 1.00 97.19 208 LEU A CA 1
ATOM 1661 C C . LEU A 1 208 ? -25.724 -4.737 5.334 1.00 97.19 208 LEU A C 1
ATOM 1663 O O . LEU A 1 208 ? -26.522 -5.559 4.885 1.00 97.19 208 LEU A O 1
ATOM 1667 N N . VAL A 1 209 ? -25.113 -4.898 6.512 1.00 94.25 209 VAL A N 1
ATOM 1668 C CA . VAL A 1 209 ? -25.407 -6.032 7.407 1.00 94.25 209 VAL A CA 1
ATOM 1669 C C . VAL A 1 209 ? -26.861 -5.990 7.878 1.00 94.25 209 VAL A C 1
ATOM 1671 O O . VAL A 1 209 ? -27.542 -7.008 7.832 1.00 94.25 209 VAL A O 1
ATOM 1674 N N . VAL A 1 210 ? -27.374 -4.813 8.260 1.00 94.38 210 VAL A N 1
ATOM 1675 C CA . VAL A 1 210 ? -28.804 -4.625 8.579 1.00 94.38 210 VAL A CA 1
ATOM 1676 C C . VAL A 1 210 ? -29.688 -4.976 7.377 1.00 94.38 210 VAL A C 1
ATOM 1678 O O . VAL A 1 210 ? -30.761 -5.544 7.550 1.00 94.38 210 VAL A O 1
ATOM 1681 N N . GLY A 1 211 ? -29.225 -4.686 6.161 1.00 96.94 211 GLY A N 1
ATOM 1682 C CA . GLY A 1 211 ? -29.872 -5.070 4.906 1.00 96.94 211 GLY A CA 1
ATOM 1683 C C . GLY A 1 211 ? -29.803 -6.565 4.561 1.00 96.94 211 GLY A C 1
ATOM 1684 O O . GLY A 1 211 ? -30.301 -6.947 3.503 1.00 96.94 211 GLY A O 1
ATOM 1685 N N . GLY A 1 212 ? -29.206 -7.405 5.412 1.00 95.25 212 GLY A N 1
ATOM 1686 C CA . GLY A 1 212 ? -29.127 -8.859 5.238 1.00 95.25 212 GLY A CA 1
ATOM 1687 C C . GLY A 1 212 ? -27.857 -9.363 4.547 1.00 95.25 212 GLY A C 1
ATOM 1688 O O . GLY A 1 212 ? -27.781 -10.538 4.192 1.00 95.25 212 GLY A O 1
ATOM 1689 N N . LEU A 1 213 ? -26.850 -8.508 4.331 1.00 97.19 213 LEU A N 1
ATOM 1690 C CA . LEU A 1 213 ? -25.538 -8.946 3.850 1.00 97.19 213 LEU A CA 1
ATOM 1691 C C . LEU A 1 213 ? -24.645 -9.336 5.036 1.00 97.19 213 LEU A C 1
ATOM 1693 O O . LEU A 1 213 ? -23.870 -8.525 5.539 1.00 97.19 213 LEU A O 1
ATOM 1697 N N . ASP A 1 214 ? -24.736 -10.597 5.462 1.00 96.69 214 ASP A N 1
ATOM 1698 C CA . ASP A 1 214 ? -24.072 -11.110 6.671 1.00 96.69 214 ASP A CA 1
ATOM 1699 C C . ASP A 1 214 ? -22.546 -10.945 6.690 1.00 96.69 214 ASP A C 1
ATOM 1701 O O . ASP A 1 214 ? -21.943 -10.891 7.761 1.00 96.69 214 ASP A O 1
ATOM 1705 N N . ARG A 1 215 ? -21.888 -10.914 5.527 1.00 97.31 215 ARG A N 1
ATOM 1706 C CA . ARG A 1 215 ? -20.428 -10.816 5.411 1.00 97.31 215 ARG A CA 1
ATOM 1707 C C . ARG A 1 215 ? -20.051 -9.848 4.305 1.00 97.31 215 ARG A C 1
ATOM 1709 O O . ARG A 1 215 ? -20.144 -10.185 3.128 1.00 97.31 215 ARG A O 1
ATOM 1716 N N . VAL A 1 216 ? -19.588 -8.662 4.678 1.00 97.69 216 VAL A N 1
ATOM 1717 C CA . VAL A 1 216 ? -19.169 -7.617 3.731 1.00 97.69 216 VAL A CA 1
ATOM 1718 C C . VAL A 1 216 ? -17.777 -7.116 4.062 1.00 97.69 216 VAL A C 1
ATOM 1720 O O . VAL A 1 216 ? -17.396 -7.060 5.233 1.00 97.69 216 VAL A O 1
ATOM 1723 N N . TYR A 1 217 ? -17.015 -6.732 3.044 1.00 98.31 217 TYR A N 1
ATOM 1724 C CA . TYR A 1 217 ? -15.754 -6.032 3.232 1.00 98.31 217 TYR A CA 1
ATOM 1725 C C . TYR A 1 217 ? -15.519 -4.978 2.157 1.00 98.31 217 TYR A C 1
ATOM 1727 O O . TYR A 1 217 ? -16.030 -5.072 1.046 1.00 98.31 217 TYR A O 1
ATOM 1735 N N . GLU A 1 218 ? -14.715 -3.976 2.489 1.00 98.06 218 GLU A N 1
ATOM 1736 C CA . GLU A 1 218 ? -14.277 -2.953 1.550 1.00 98.06 218 GLU A CA 1
ATOM 1737 C C . GLU A 1 218 ? -12.779 -2.683 1.726 1.00 98.06 218 GLU A C 1
ATOM 1739 O O . GLU A 1 218 ? -12.304 -2.406 2.833 1.00 98.06 218 GLU A O 1
ATOM 1744 N N . ILE A 1 219 ? -12.034 -2.711 0.614 1.00 97.44 219 ILE A N 1
ATOM 1745 C CA . ILE A 1 219 ? -10.648 -2.239 0.546 1.00 97.44 219 ILE A CA 1
ATOM 1746 C C . ILE A 1 219 ? -10.626 -0.904 -0.191 1.00 97.44 219 ILE A C 1
ATOM 1748 O O . ILE A 1 219 ? -10.752 -0.851 -1.413 1.00 97.44 219 ILE A O 1
ATOM 1752 N N . GLY A 1 220 ? -10.394 0.189 0.532 1.00 94.12 220 GLY A N 1
ATOM 1753 C CA . GLY A 1 220 ? -10.520 1.521 -0.052 1.00 94.12 220 GLY A CA 1
ATOM 1754 C C . GLY A 1 220 ? -9.699 2.595 0.643 1.00 94.12 220 GLY A C 1
ATOM 1755 O O . GLY A 1 220 ? -9.024 2.359 1.646 1.00 94.12 220 GLY A O 1
ATOM 1756 N N . LYS A 1 221 ? -9.729 3.802 0.067 1.00 96.56 221 LYS A N 1
ATOM 1757 C CA . LYS A 1 221 ? -9.067 4.980 0.639 1.00 96.56 221 LYS A CA 1
ATOM 1758 C C . LYS A 1 221 ? -9.897 5.594 1.762 1.00 96.56 221 LYS A C 1
ATOM 1760 O O . LYS A 1 221 ? -11.117 5.681 1.642 1.00 96.56 221 LYS A O 1
ATOM 1765 N N . GLN A 1 222 ? -9.210 6.053 2.800 1.00 91.25 222 GLN A N 1
ATOM 1766 C CA . GLN A 1 222 ? -9.734 6.879 3.886 1.00 91.25 222 GLN A CA 1
ATOM 1767 C C . GLN A 1 222 ? -8.985 8.206 3.902 1.00 91.25 222 GLN A C 1
ATOM 1769 O O . GLN A 1 222 ? -7.802 8.239 3.553 1.00 91.25 222 GLN A O 1
ATOM 1774 N N . PHE A 1 223 ? -9.655 9.282 4.313 1.00 96.38 223 PHE A N 1
ATOM 1775 C CA . PHE A 1 223 ? -9.111 10.636 4.261 1.00 96.38 223 PHE A CA 1
ATOM 1776 C C . PHE A 1 223 ? -9.193 11.295 5.636 1.00 96.38 223 PHE A C 1
ATOM 1778 O O . PHE A 1 223 ? -10.285 11.575 6.126 1.00 96.38 223 PHE A O 1
ATOM 1785 N N . ARG A 1 224 ? -8.046 11.577 6.260 1.00 92.81 224 ARG A N 1
ATOM 1786 C CA . ARG A 1 224 ? -7.974 12.231 7.577 1.00 92.81 224 ARG A CA 1
ATOM 1787 C C . ARG A 1 224 ? -7.144 13.505 7.491 1.00 92.81 224 ARG A C 1
ATOM 1789 O O . ARG A 1 224 ? -5.989 13.485 7.077 1.00 92.81 224 ARG A O 1
ATOM 1796 N N . ASN A 1 225 ? -7.757 14.624 7.861 1.00 95.00 225 ASN A N 1
ATOM 1797 C CA . ASN A 1 225 ? -7.159 15.955 7.831 1.00 95.00 225 ASN A CA 1
ATOM 1798 C C . ASN A 1 225 ? -6.390 16.219 9.132 1.00 95.00 225 ASN A C 1
ATOM 1800 O O . ASN A 1 225 ? -6.807 17.006 9.988 1.00 95.00 225 ASN A O 1
ATOM 1804 N N . GLU A 1 226 ? -5.296 15.482 9.286 1.00 88.94 226 GLU A N 1
ATOM 1805 C CA . GLU A 1 226 ? -4.444 15.435 10.473 1.00 88.94 226 GLU A CA 1
ATOM 1806 C C . GLU A 1 226 ? -2.976 15.708 10.100 1.00 88.94 226 GLU A C 1
ATOM 1808 O O . GLU A 1 226 ? -2.652 15.991 8.944 1.00 88.94 226 GLU A O 1
ATOM 1813 N N . GLY A 1 227 ? -2.083 15.688 11.093 1.00 83.88 227 GLY A N 1
ATOM 1814 C CA . GLY A 1 227 ? -0.648 15.859 10.867 1.00 83.88 227 GLY A CA 1
ATOM 1815 C C . GLY A 1 227 ? -0.044 14.712 10.048 1.00 83.88 227 GLY A C 1
ATOM 1816 O O . GLY A 1 227 ? -0.536 13.588 10.082 1.00 83.88 227 GLY A O 1
ATOM 1817 N N . ILE A 1 228 ? 1.038 15.007 9.324 1.00 87.00 228 ILE A N 1
ATOM 1818 C CA . ILE A 1 228 ? 1.804 14.019 8.553 1.00 87.00 228 ILE A CA 1
ATOM 1819 C C . ILE A 1 228 ? 3.030 13.608 9.368 1.00 87.00 228 ILE A C 1
ATOM 1821 O O . ILE A 1 228 ? 3.779 14.472 9.828 1.00 87.00 228 ILE A O 1
ATOM 1825 N N . ASP A 1 229 ? 3.257 12.305 9.505 1.00 81.94 229 ASP A N 1
ATOM 1826 C CA . ASP A 1 229 ? 4.460 11.739 10.121 1.00 81.94 229 ASP A CA 1
ATOM 1827 C C . ASP A 1 229 ? 4.884 10.433 9.418 1.00 81.94 229 ASP A C 1
ATOM 1829 O O . ASP A 1 229 ? 4.458 10.151 8.300 1.00 81.94 229 ASP A O 1
ATOM 1833 N N . LEU A 1 230 ? 5.764 9.640 10.039 1.00 76.75 230 LEU A N 1
ATOM 1834 C CA . LEU A 1 230 ? 6.276 8.387 9.465 1.00 76.75 230 LEU A CA 1
ATOM 1835 C C . LEU A 1 230 ? 5.193 7.315 9.242 1.00 76.75 230 LEU A C 1
ATOM 1837 O O . LEU A 1 230 ? 5.394 6.398 8.447 1.00 76.75 230 LEU A O 1
ATOM 1841 N N . THR A 1 231 ? 4.070 7.419 9.948 1.00 74.75 231 THR A N 1
ATOM 1842 C CA . THR A 1 231 ? 2.971 6.444 9.971 1.00 74.75 231 THR A CA 1
ATOM 1843 C C . THR A 1 231 ? 1.633 7.024 9.512 1.00 74.75 231 THR A C 1
ATOM 1845 O O . THR A 1 231 ? 0.728 6.262 9.176 1.00 74.75 231 THR A O 1
ATOM 1848 N N . HIS A 1 232 ? 1.512 8.351 9.426 1.00 81.56 232 HIS A N 1
ATOM 1849 C CA . HIS A 1 232 ? 0.288 9.047 9.041 1.00 81.56 232 HIS A CA 1
ATOM 1850 C C . HIS A 1 232 ? 0.454 9.752 7.695 1.00 81.56 232 HIS A C 1
ATOM 1852 O O . HIS A 1 232 ? 1.231 10.697 7.553 1.00 81.56 232 HIS A O 1
ATOM 1858 N N . ASN A 1 233 ? -0.332 9.310 6.710 1.00 85.69 233 ASN A N 1
ATOM 1859 C CA . ASN A 1 233 ? -0.529 10.010 5.444 1.00 85.69 233 ASN A CA 1
ATOM 1860 C C . ASN A 1 233 ? -1.998 10.461 5.343 1.00 85.69 233 ASN A C 1
ATOM 1862 O O . ASN A 1 233 ? -2.872 9.677 5.719 1.00 85.69 233 ASN A O 1
ATOM 1866 N N . PRO A 1 234 ? -2.309 11.662 4.811 1.00 92.38 234 PRO A N 1
ATOM 1867 C CA . PRO A 1 234 ? -3.678 12.193 4.811 1.00 92.38 234 PRO A CA 1
ATOM 1868 C C . PRO A 1 234 ? -4.688 11.345 4.037 1.00 92.38 234 PRO A C 1
ATOM 1870 O O . PRO A 1 234 ? -5.885 11.402 4.308 1.00 92.38 234 PRO A O 1
ATOM 1873 N N . GLU A 1 235 ? -4.202 10.545 3.089 1.00 93.06 235 GLU A N 1
ATOM 1874 C CA . GLU A 1 235 ? -4.955 9.467 2.461 1.00 93.06 235 GLU A CA 1
ATOM 1875 C C . GLU A 1 235 ? -4.251 8.121 2.670 1.00 93.06 235 GLU A C 1
ATOM 1877 O O . GLU A 1 235 ? -3.056 7.971 2.418 1.00 93.06 235 GLU A O 1
ATOM 1882 N N . PHE A 1 236 ? -4.974 7.105 3.111 1.00 91.06 236 PHE A N 1
ATOM 1883 C CA . PHE A 1 236 ? -4.399 5.780 3.347 1.00 91.06 236 PHE A CA 1
ATOM 1884 C C . PHE A 1 236 ? -5.412 4.697 3.009 1.00 91.06 236 PHE A C 1
ATOM 1886 O O . PHE A 1 236 ? -6.591 4.976 2.812 1.00 91.06 236 PHE A O 1
ATOM 1893 N N . THR A 1 237 ? -4.942 3.461 2.859 1.00 91.00 237 THR A N 1
ATOM 1894 C CA . THR A 1 237 ? -5.804 2.331 2.500 1.00 91.00 237 THR A CA 1
ATOM 1895 C C . THR A 1 237 ? -6.118 1.517 3.737 1.00 91.00 237 THR A C 1
ATOM 1897 O O . THR A 1 237 ? -5.197 1.131 4.455 1.00 91.00 237 THR A O 1
ATOM 1900 N N . THR A 1 238 ? -7.390 1.204 3.938 1.00 90.00 238 THR A N 1
ATOM 1901 C CA . THR A 1 238 ? -7.834 0.217 4.922 1.00 90.00 238 THR A CA 1
ATOM 1902 C C . THR A 1 238 ? -8.572 -0.916 4.225 1.00 90.00 238 THR A C 1
ATOM 1904 O O . THR A 1 238 ? -9.106 -0.731 3.132 1.00 90.00 238 THR A O 1
ATOM 1907 N N . CYS A 1 239 ? -8.566 -2.087 4.852 1.00 93.19 239 CYS A N 1
ATOM 1908 C CA . CYS A 1 239 ? -9.560 -3.129 4.654 1.00 93.19 239 CYS A CA 1
ATOM 1909 C C . CYS A 1 239 ? -10.451 -3.135 5.896 1.00 93.19 239 CYS A C 1
ATOM 1911 O O . CYS A 1 239 ? -9.941 -3.346 6.997 1.00 93.19 239 CYS A O 1
ATOM 1913 N N . GLU A 1 240 ? -11.747 -2.898 5.729 1.00 91.31 240 GLU A N 1
ATOM 1914 C CA . GLU A 1 240 ? -12.738 -3.053 6.796 1.00 91.31 240 GLU A CA 1
ATOM 1915 C C . GLU A 1 240 ? -13.721 -4.147 6.423 1.00 91.31 240 GLU A C 1
ATOM 1917 O O . GLU A 1 240 ? -14.158 -4.207 5.278 1.00 91.31 240 GLU A O 1
ATOM 1922 N N . PHE A 1 241 ? -14.050 -5.013 7.378 1.00 92.38 241 PHE A N 1
ATOM 1923 C CA . PHE A 1 241 ? -15.004 -6.092 7.169 1.00 92.38 241 PHE A CA 1
ATOM 1924 C C . PHE A 1 241 ? -15.941 -6.258 8.364 1.00 92.38 241 PHE A C 1
ATOM 1926 O O . PHE A 1 241 ? -15.577 -5.991 9.513 1.00 92.38 241 PHE A O 1
ATOM 1933 N N . TYR A 1 242 ? -17.152 -6.719 8.064 1.00 90.69 242 TYR A N 1
ATOM 1934 C CA . TYR A 1 242 ? -18.217 -6.987 9.020 1.00 90.69 242 TYR A CA 1
ATOM 1935 C C . TYR A 1 242 ? -18.751 -8.393 8.804 1.00 90.69 242 TYR A C 1
ATOM 1937 O O . TYR A 1 242 ? -18.926 -8.829 7.668 1.00 90.69 242 TYR A O 1
ATOM 1945 N N . MET A 1 243 ? -18.984 -9.092 9.911 1.00 92.38 243 MET A N 1
ATOM 1946 C CA . MET A 1 243 ? -19.398 -10.488 9.939 1.00 92.38 243 MET A CA 1
ATOM 1947 C C . MET A 1 243 ? -20.509 -10.644 10.976 1.00 92.38 243 MET A C 1
ATOM 1949 O O . MET A 1 243 ? -20.261 -10.540 12.177 1.00 92.38 243 MET A O 1
ATOM 1953 N N . ALA A 1 244 ? -21.736 -10.856 10.511 1.00 91.19 244 ALA A N 1
ATOM 1954 C CA . ALA A 1 244 ? -22.878 -11.147 11.358 1.00 91.19 244 ALA A CA 1
ATOM 1955 C C . ALA A 1 244 ? -22.616 -12.410 12.190 1.00 91.19 244 ALA A C 1
ATOM 1957 O O . ALA A 1 244 ? -21.930 -13.338 11.751 1.00 91.19 244 ALA A O 1
ATOM 1958 N N . TYR A 1 245 ? -23.173 -12.426 13.402 1.00 93.38 245 TYR A N 1
ATOM 1959 C CA . TYR A 1 245 ? -23.080 -13.529 14.367 1.00 93.38 245 TYR A CA 1
ATOM 1960 C C . TYR A 1 245 ? -21.675 -13.836 14.916 1.00 93.38 245 TYR A C 1
ATOM 1962 O O . TYR A 1 245 ? -21.535 -14.794 15.670 1.00 93.38 245 TYR A O 1
ATOM 1970 N N . ALA A 1 246 ? -20.661 -13.031 14.583 1.00 83.75 246 ALA A N 1
ATOM 1971 C CA . ALA A 1 246 ? -19.315 -13.142 15.139 1.00 83.75 246 ALA A CA 1
ATOM 1972 C C . ALA A 1 246 ? -19.094 -12.156 16.296 1.00 83.75 246 ALA A C 1
ATOM 1974 O O . ALA A 1 246 ? -19.602 -11.030 16.281 1.00 83.75 246 ALA A O 1
ATOM 1975 N N . ASP A 1 247 ? -18.286 -12.557 17.277 1.00 76.25 247 ASP A N 1
ATOM 1976 C CA . ASP A 1 247 ? -17.783 -11.671 18.326 1.00 76.25 247 ASP A CA 1
ATOM 1977 C C . ASP A 1 247 ? -16.282 -11.353 18.149 1.00 76.25 247 ASP A C 1
ATOM 1979 O O . ASP A 1 247 ? -15.625 -11.770 17.194 1.00 76.25 247 ASP A O 1
ATOM 1983 N N . TYR A 1 248 ? -15.695 -10.574 19.064 1.00 76.19 248 TYR A N 1
ATOM 1984 C CA . TYR A 1 248 ? -14.271 -10.227 18.968 1.00 76.19 248 TYR A CA 1
ATOM 1985 C C . TYR A 1 248 ? -13.322 -11.426 19.126 1.00 76.19 248 TYR A C 1
ATOM 1987 O O . TYR A 1 248 ? -12.176 -11.334 18.688 1.00 76.19 248 TYR A O 1
ATOM 1995 N N . ASN A 1 249 ? -13.745 -12.526 19.754 1.00 80.56 249 ASN A N 1
ATOM 1996 C CA . ASN A 1 249 ? -12.941 -13.740 19.884 1.00 80.56 249 ASN A CA 1
ATOM 1997 C C . ASN A 1 249 ? -12.821 -14.465 18.544 1.00 80.56 249 ASN A C 1
ATOM 1999 O O . ASN A 1 249 ? -11.726 -14.918 18.188 1.00 80.56 249 ASN A O 1
ATOM 2003 N N . ASP A 1 250 ? -13.906 -14.489 17.773 1.00 82.81 250 ASP A N 1
ATOM 2004 C CA . ASP A 1 250 ? -13.886 -14.966 16.391 1.00 82.81 250 ASP A CA 1
ATOM 2005 C C . ASP A 1 250 ? -12.960 -14.090 15.541 1.00 82.81 250 ASP A C 1
ATOM 2007 O O . ASP A 1 250 ? -12.081 -14.594 14.838 1.00 82.81 250 ASP A O 1
ATOM 2011 N N . LEU A 1 251 ? -13.080 -12.762 15.676 1.00 82.81 251 LEU A N 1
ATOM 2012 C CA . LEU A 1 251 ? -12.236 -11.814 14.947 1.00 82.81 251 LEU A CA 1
ATOM 2013 C C . LEU A 1 251 ? -10.752 -11.926 15.326 1.00 82.81 251 LEU A C 1
ATOM 2015 O O . LEU A 1 251 ? -9.901 -11.810 14.445 1.00 82.81 251 LEU A O 1
ATOM 2019 N N . MET A 1 252 ? -10.412 -12.187 16.593 1.00 80.94 252 MET A N 1
ATOM 2020 C CA . MET A 1 252 ? -9.029 -12.470 17.008 1.00 80.94 252 MET A CA 1
ATOM 2021 C C . MET A 1 252 ? -8.471 -13.688 16.271 1.00 80.94 252 MET A C 1
ATOM 2023 O O . MET A 1 252 ? -7.393 -13.614 15.685 1.00 80.94 252 MET A O 1
ATOM 2027 N N . THR A 1 253 ? -9.232 -14.781 16.249 1.00 85.88 253 THR A N 1
ATOM 2028 C CA . THR A 1 253 ? -8.834 -16.028 15.582 1.00 85.88 253 THR A CA 1
ATOM 2029 C C . THR A 1 253 ? -8.670 -15.820 14.074 1.00 85.88 253 THR A C 1
ATOM 2031 O O . THR A 1 253 ? -7.669 -16.233 13.488 1.00 85.88 253 THR A O 1
ATOM 2034 N N . LEU A 1 254 ? -9.613 -15.117 13.444 1.00 86.81 254 LEU A N 1
ATOM 2035 C CA . LEU A 1 254 ? -9.565 -14.788 12.020 1.00 86.81 254 LEU A CA 1
ATOM 2036 C C . LEU A 1 254 ? -8.364 -13.893 11.682 1.00 86.81 254 LEU A C 1
ATOM 2038 O O . LEU A 1 254 ? -7.716 -14.079 10.653 1.00 86.81 254 LEU A O 1
ATOM 2042 N N . THR A 1 255 ? -8.011 -12.965 12.570 1.00 84.06 255 THR A N 1
ATOM 2043 C CA . THR A 1 255 ? -6.840 -12.095 12.402 1.00 84.06 255 THR A CA 1
ATOM 2044 C C . THR A 1 255 ? -5.532 -12.871 12.498 1.00 84.06 255 THR A C 1
ATOM 2046 O O . THR A 1 255 ? -4.647 -12.675 11.665 1.00 84.06 255 THR A O 1
ATOM 2049 N N . GLU A 1 256 ? -5.402 -13.757 13.488 1.00 84.25 256 GLU A N 1
ATOM 2050 C CA . GLU A 1 256 ? -4.242 -14.640 13.638 1.00 84.25 256 GLU A CA 1
ATOM 2051 C C . GLU A 1 256 ? -4.047 -15.487 12.374 1.00 84.25 256 GLU A C 1
ATOM 2053 O O . GLU A 1 256 ? -2.943 -15.538 11.827 1.00 84.25 256 GLU A O 1
ATOM 2058 N N . GLN A 1 257 ? -5.123 -16.085 11.854 1.00 92.44 257 GLN A N 1
ATOM 2059 C CA . GLN A 1 257 ? -5.100 -16.876 10.621 1.00 92.44 257 GLN A CA 1
ATOM 2060 C C . GLN A 1 257 ? -4.706 -16.037 9.400 1.00 92.44 257 GLN A C 1
ATOM 2062 O O . GLN A 1 257 ? -3.806 -16.427 8.655 1.00 92.44 257 GLN A O 1
ATOM 2067 N N . MET A 1 258 ? -5.331 -14.871 9.219 1.00 91.25 258 MET A N 1
ATOM 2068 C CA . MET A 1 258 ? -5.075 -13.991 8.080 1.00 91.25 258 MET A CA 1
ATOM 2069 C C . MET A 1 258 ? -3.636 -13.466 8.082 1.00 91.25 258 MET A C 1
ATOM 2071 O O . MET A 1 258 ? -2.943 -13.558 7.071 1.00 91.25 258 MET A O 1
ATOM 2075 N N . LEU A 1 259 ? -3.158 -12.918 9.205 1.00 86.56 259 LEU A N 1
ATOM 2076 C CA . LEU A 1 259 ? -1.829 -12.307 9.273 1.00 86.56 259 LEU A CA 1
ATOM 2077 C C . LEU A 1 259 ? -0.714 -13.353 9.214 1.00 86.56 259 LEU A C 1
ATOM 2079 O O . LEU A 1 259 ? 0.236 -13.183 8.448 1.00 86.56 259 LEU A O 1
ATOM 2083 N N . SER A 1 260 ? -0.826 -14.440 9.983 1.00 88.06 260 SER A N 1
ATOM 2084 C CA . SER A 1 260 ? 0.187 -15.501 9.973 1.00 88.06 260 SER A CA 1
ATOM 2085 C C . SER A 1 260 ? 0.246 -16.207 8.615 1.00 88.06 260 SER A C 1
ATOM 2087 O O . SER A 1 260 ? 1.338 -16.421 8.081 1.00 88.06 260 SER A O 1
ATOM 2089 N N . GLY A 1 261 ? -0.912 -16.497 8.011 1.00 93.81 261 GLY A N 1
ATOM 2090 C CA . GLY A 1 261 ? -1.024 -17.080 6.677 1.00 93.81 261 GLY A CA 1
ATOM 2091 C C . GLY A 1 261 ? -0.431 -16.175 5.598 1.00 93.81 261 GLY A C 1
ATOM 2092 O O . GLY A 1 261 ? 0.370 -16.642 4.788 1.00 93.81 261 GLY A O 1
ATOM 2093 N N . MET A 1 262 ? -0.732 -14.873 5.640 1.00 93.44 262 MET A N 1
ATOM 2094 C CA . MET A 1 262 ? -0.183 -13.888 4.706 1.00 93.44 262 MET A CA 1
ATOM 2095 C C . MET A 1 262 ? 1.343 -13.825 4.790 1.00 93.44 262 MET A C 1
ATOM 2097 O O . MET A 1 262 ? 2.033 -13.884 3.771 1.00 93.44 262 MET A O 1
ATOM 2101 N N . VAL A 1 263 ? 1.895 -13.717 6.002 1.00 88.31 263 VAL A N 1
ATOM 2102 C CA . VAL A 1 263 ? 3.350 -13.651 6.196 1.00 88.31 263 VAL A CA 1
ATOM 2103 C C . VAL A 1 263 ? 4.014 -14.943 5.720 1.00 88.31 263 VAL A C 1
ATOM 2105 O O . VAL A 1 263 ? 5.015 -14.881 4.997 1.00 88.31 263 VAL A O 1
ATOM 2108 N N . LYS A 1 264 ? 3.422 -16.103 6.029 1.00 93.12 264 LYS A N 1
ATOM 2109 C CA . LYS A 1 264 ? 3.915 -17.408 5.583 1.00 93.12 264 LYS A CA 1
ATOM 2110 C C . LYS A 1 264 ? 3.894 -17.561 4.066 1.00 93.12 264 LYS A C 1
ATOM 2112 O O . LYS A 1 264 ? 4.886 -18.028 3.512 1.00 93.12 264 LYS A O 1
ATOM 2117 N N . GLU A 1 265 ? 2.816 -17.162 3.397 1.00 94.00 265 GLU A N 1
ATOM 2118 C CA . GLU A 1 265 ? 2.700 -17.242 1.937 1.00 94.00 265 GLU A CA 1
ATOM 2119 C C . GLU A 1 265 ? 3.718 -16.332 1.246 1.00 94.00 265 GLU A C 1
ATOM 2121 O O . GLU A 1 265 ? 4.401 -16.737 0.304 1.00 94.00 265 GLU A O 1
ATOM 2126 N N . LEU A 1 266 ? 3.849 -15.097 1.730 1.00 89.25 266 LEU A N 1
ATOM 2127 C CA . LEU A 1 266 ? 4.672 -14.097 1.067 1.00 89.25 266 LEU A CA 1
ATOM 2128 C C . LEU A 1 266 ? 6.173 -14.288 1.329 1.00 89.25 266 LEU A C 1
ATOM 2130 O O . LEU A 1 266 ? 6.983 -14.023 0.438 1.00 89.25 266 LEU A O 1
ATOM 2134 N N . THR A 1 267 ? 6.556 -14.734 2.529 1.00 88.12 267 THR A N 1
ATOM 2135 C CA . THR A 1 267 ? 7.969 -14.836 2.947 1.00 88.12 267 THR A CA 1
ATOM 2136 C C . THR A 1 267 ? 8.487 -16.275 3.026 1.00 88.12 267 THR A C 1
ATOM 2138 O O . THR A 1 267 ? 9.694 -16.489 3.111 1.00 88.12 267 THR A O 1
ATOM 2141 N N . GLY A 1 268 ? 7.601 -17.276 3.031 1.00 91.56 268 GLY A N 1
ATOM 2142 C CA . GLY A 1 268 ? 7.942 -18.677 3.294 1.00 91.56 268 GLY A CA 1
ATOM 2143 C C . GLY A 1 268 ? 8.165 -19.007 4.778 1.00 91.56 268 GLY A C 1
ATOM 2144 O O . GLY A 1 268 ? 8.360 -20.176 5.123 1.00 91.56 268 GLY A O 1
ATOM 2145 N N . SER A 1 269 ? 8.095 -18.023 5.678 1.00 91.06 269 SER A N 1
ATOM 2146 C CA . SER A 1 269 ? 8.343 -18.146 7.120 1.00 91.06 269 SER A CA 1
ATOM 2147 C C . SER A 1 269 ? 7.259 -17.418 7.923 1.00 91.06 269 SER A C 1
ATOM 2149 O O . SER A 1 269 ? 6.583 -16.554 7.389 1.00 91.06 269 SER A O 1
ATOM 2151 N N . TYR A 1 270 ? 7.097 -17.743 9.207 1.00 87.06 270 TYR A N 1
ATOM 2152 C CA . TYR A 1 270 ? 6.332 -16.897 10.141 1.00 87.06 270 TYR A CA 1
ATOM 2153 C C . TYR A 1 270 ? 7.196 -15.787 10.751 1.00 87.06 270 TYR A C 1
ATOM 2155 O O . TYR A 1 270 ? 6.688 -14.857 11.361 1.00 87.06 270 TYR A O 1
ATOM 2163 N N . LYS A 1 271 ? 8.514 -15.871 10.574 1.00 86.62 271 LYS A N 1
ATOM 2164 C CA . LYS A 1 271 ? 9.488 -14.954 11.162 1.00 86.62 271 LYS A CA 1
ATOM 2165 C C . LYS A 1 271 ? 10.025 -14.006 10.106 1.00 86.62 271 LYS A C 1
ATOM 2167 O O . LYS A 1 271 ? 10.515 -14.468 9.072 1.00 86.62 271 LYS A O 1
ATOM 2172 N N . ILE A 1 272 ? 9.991 -12.709 10.394 1.00 82.38 272 ILE A N 1
ATOM 2173 C CA . ILE A 1 272 ? 10.556 -11.658 9.537 1.00 82.38 272 ILE A CA 1
ATOM 2174 C C . ILE A 1 272 ? 11.566 -10.808 10.303 1.00 82.38 272 ILE A C 1
ATOM 2176 O O . ILE A 1 272 ? 11.527 -10.744 11.529 1.00 82.38 272 ILE A O 1
ATOM 2180 N N . LYS A 1 273 ? 12.463 -10.130 9.581 1.00 81.88 273 LYS A N 1
ATOM 2181 C CA . LYS A 1 273 ? 13.414 -9.182 10.172 1.00 81.88 273 LYS A CA 1
ATOM 2182 C C . LYS A 1 273 ? 12.975 -7.743 9.936 1.00 81.88 273 LYS A C 1
ATOM 2184 O O . LYS A 1 273 ? 12.584 -7.400 8.823 1.00 81.88 273 LYS A O 1
ATOM 2189 N N . TYR A 1 274 ? 13.095 -6.901 10.960 1.00 78.31 274 TYR A N 1
ATOM 2190 C CA . TYR A 1 274 ? 12.676 -5.502 10.915 1.00 78.31 274 TYR A CA 1
ATOM 2191 C C . TYR A 1 274 ? 13.670 -4.563 11.615 1.00 78.31 274 TYR A C 1
ATOM 2193 O O . TYR A 1 274 ? 14.181 -4.866 12.689 1.00 78.31 274 TYR A O 1
ATOM 2201 N N . HIS A 1 275 ? 13.932 -3.393 11.026 1.00 73.25 275 HIS A N 1
ATOM 2202 C CA . HIS A 1 275 ? 14.865 -2.387 11.556 1.00 73.25 275 HIS A CA 1
ATOM 2203 C C . HIS A 1 275 ? 14.135 -1.275 12.317 1.00 73.25 275 HIS A C 1
ATOM 2205 O O . HIS A 1 275 ? 14.140 -0.115 11.911 1.00 73.25 275 HIS A O 1
ATOM 2211 N N . ALA A 1 276 ? 13.523 -1.615 13.453 1.00 69.31 276 ALA A N 1
ATOM 2212 C CA . ALA A 1 276 ? 12.740 -0.661 14.248 1.00 69.31 276 ALA A CA 1
ATOM 2213 C C . ALA A 1 276 ? 13.547 0.552 14.753 1.00 69.31 276 ALA A C 1
ATOM 2215 O O . ALA A 1 276 ? 12.990 1.622 14.972 1.00 69.31 276 ALA A O 1
ATOM 2216 N N . ASN A 1 277 ? 14.861 0.393 14.954 1.00 69.38 277 ASN A N 1
ATOM 2217 C CA . ASN A 1 277 ? 15.706 1.388 15.623 1.00 69.38 277 ASN A CA 1
ATOM 2218 C C . ASN A 1 277 ? 16.689 2.113 14.682 1.00 69.38 277 ASN A C 1
ATOM 2220 O O . ASN A 1 277 ? 17.634 2.746 15.170 1.00 69.38 277 ASN A O 1
ATOM 2224 N N . GLY A 1 278 ? 16.468 2.012 13.368 1.00 66.88 278 GLY A N 1
ATOM 2225 C CA . GLY A 1 278 ? 17.350 2.525 12.319 1.00 66.88 278 GLY A CA 1
ATOM 2226 C C . GLY A 1 278 ? 18.125 1.414 11.608 1.00 66.88 278 GLY A C 1
ATOM 2227 O O . GLY A 1 278 ? 18.410 0.372 12.192 1.00 66.88 278 GLY A O 1
ATOM 2228 N N . VAL A 1 279 ? 18.464 1.653 10.339 1.00 68.25 279 VAL A N 1
ATOM 2229 C CA . VAL A 1 279 ? 19.096 0.672 9.433 1.00 68.25 279 VAL A CA 1
ATOM 2230 C C . VAL A 1 279 ? 20.498 0.257 9.896 1.00 68.25 279 VAL A C 1
ATOM 2232 O O . VAL A 1 279 ? 20.940 -0.850 9.598 1.00 68.25 279 VAL A O 1
ATOM 2235 N N . ASP A 1 280 ? 21.170 1.124 10.657 1.00 71.12 280 ASP A N 1
ATOM 2236 C CA . ASP A 1 280 ? 22.522 0.904 11.182 1.00 71.12 280 ASP A CA 1
ATOM 2237 C C . ASP A 1 280 ? 22.567 0.009 12.430 1.00 71.12 280 ASP A C 1
ATOM 2239 O O . ASP A 1 280 ? 23.648 -0.313 12.923 1.00 71.12 280 ASP A O 1
ATOM 2243 N N . LYS A 1 281 ? 21.410 -0.369 12.984 1.00 77.62 281 LYS A N 1
ATOM 2244 C CA . LYS A 1 281 ? 21.320 -1.231 14.170 1.00 77.62 281 LYS A CA 1
ATOM 2245 C C . LYS A 1 281 ? 20.933 -2.649 13.784 1.00 77.62 281 LYS A C 1
ATOM 2247 O O . LYS A 1 281 ? 20.448 -2.899 12.686 1.00 77.62 281 LYS A O 1
ATOM 2252 N N . ASP A 1 282 ? 21.141 -3.584 14.708 1.00 79.19 282 ASP A N 1
ATOM 2253 C CA . ASP A 1 282 ? 20.730 -4.966 14.490 1.00 79.19 282 ASP A CA 1
ATOM 2254 C C . ASP A 1 282 ? 19.210 -5.058 14.280 1.00 79.19 282 ASP A C 1
ATOM 2256 O O . ASP A 1 282 ? 18.443 -4.445 15.038 1.00 79.19 282 ASP A O 1
ATOM 2260 N N . PRO A 1 283 ? 18.761 -5.831 13.273 1.00 80.19 283 PRO A N 1
ATOM 2261 C CA . PRO A 1 283 ? 17.346 -6.036 13.044 1.00 80.19 283 PRO A CA 1
ATOM 2262 C C . PRO A 1 283 ? 16.750 -6.847 14.187 1.00 80.19 283 PRO A C 1
ATOM 2264 O O . PRO A 1 283 ? 17.355 -7.803 14.679 1.00 80.19 283 PRO A O 1
ATOM 2267 N N . ILE A 1 284 ? 15.520 -6.516 14.550 1.00 79.56 284 ILE A N 1
ATOM 2268 C CA . ILE A 1 284 ? 14.701 -7.386 15.384 1.00 79.56 284 ILE A CA 1
ATOM 2269 C C . ILE A 1 284 ? 14.080 -8.490 14.530 1.00 79.56 284 ILE A C 1
ATOM 2271 O O . ILE A 1 284 ? 13.848 -8.313 13.332 1.00 79.56 284 ILE A O 1
ATOM 2275 N N . GLU A 1 285 ? 13.812 -9.631 15.148 1.00 82.81 285 GLU A N 1
ATOM 2276 C CA . GLU A 1 285 ? 12.961 -10.666 14.567 1.00 82.81 285 GLU A CA 1
ATOM 2277 C C . GLU A 1 285 ? 11.532 -10.445 15.063 1.00 82.81 285 GLU A C 1
ATOM 2279 O O . GLU A 1 285 ? 11.348 -10.175 16.242 1.00 82.81 285 GLU A O 1
ATOM 2284 N N . ILE A 1 286 ? 10.544 -10.556 14.181 1.00 80.94 286 ILE A N 1
ATOM 2285 C CA . ILE A 1 286 ? 9.122 -10.535 14.532 1.00 80.94 286 ILE A CA 1
ATOM 2286 C C . ILE A 1 286 ? 8.545 -11.902 14.191 1.00 80.94 286 ILE A C 1
ATOM 2288 O O . ILE A 1 286 ? 8.640 -12.325 13.034 1.00 80.94 286 ILE A O 1
ATOM 2292 N N . ASP A 1 287 ? 7.957 -12.574 15.179 1.00 82.44 287 ASP A N 1
ATOM 2293 C CA . ASP A 1 287 ? 7.334 -13.886 15.027 1.00 82.44 287 ASP A CA 1
ATOM 2294 C C . ASP A 1 287 ? 5.806 -13.774 14.877 1.00 82.44 287 ASP A C 1
ATOM 2296 O O . ASP A 1 287 ? 5.101 -13.365 15.797 1.00 82.44 287 ASP A O 1
ATOM 2300 N N . PHE A 1 288 ? 5.301 -14.149 13.698 1.00 84.56 288 PHE A N 1
ATOM 2301 C CA . PHE A 1 288 ? 3.877 -14.241 13.354 1.00 84.56 288 PHE A CA 1
ATOM 2302 C C . PHE A 1 288 ? 3.306 -15.647 13.582 1.00 84.56 288 PHE A C 1
ATOM 2304 O O . PHE A 1 288 ? 2.283 -15.994 12.993 1.00 84.56 288 PHE A O 1
ATOM 2311 N N . THR A 1 289 ? 3.952 -16.484 14.395 1.00 85.62 289 THR A N 1
ATOM 2312 C CA . THR A 1 289 ? 3.403 -17.795 14.759 1.00 85.62 289 THR A CA 1
ATOM 2313 C C . THR A 1 289 ? 2.223 -17.612 15.727 1.00 85.62 289 THR A C 1
ATOM 2315 O O . THR A 1 289 ? 2.406 -17.014 16.786 1.00 85.62 289 THR A O 1
ATOM 2318 N N . PRO A 1 290 ? 1.009 -18.095 15.401 1.00 84.94 290 PRO A N 1
ATOM 2319 C CA . PRO A 1 290 ? -0.132 -18.025 16.311 1.00 84.94 290 PRO A CA 1
ATOM 2320 C C . PRO A 1 290 ? -0.035 -19.083 17.433 1.00 84.94 290 PRO A C 1
ATOM 2322 O O . PRO A 1 290 ? 0.636 -20.104 17.249 1.00 84.94 290 PRO A O 1
ATOM 2325 N N . PRO A 1 291 ? -0.745 -18.907 18.566 1.00 89.38 291 PRO A N 1
ATOM 2326 C CA . PRO A 1 291 ? -1.620 -17.775 18.897 1.00 89.38 291 PRO A CA 1
ATOM 2327 C C . PRO A 1 291 ? -0.826 -16.531 19.314 1.00 89.38 291 PRO A C 1
ATOM 2329 O O . PRO A 1 291 ? 0.242 -16.644 19.914 1.00 89.38 291 PRO A O 1
ATOM 2332 N N . PHE A 1 292 ? -1.355 -15.339 19.033 1.00 81.44 292 PHE A N 1
ATOM 2333 C CA . PHE A 1 292 ? -0.687 -14.105 19.448 1.00 81.44 292 PHE A CA 1
ATOM 2334 C C . PHE A 1 292 ? -0.962 -13.821 20.920 1.00 81.44 292 PHE A C 1
ATOM 2336 O O . PHE A 1 292 ? -2.018 -14.155 21.470 1.00 81.44 292 PHE A O 1
ATOM 2343 N N . ARG A 1 293 ? -0.006 -13.166 21.580 1.00 79.62 293 ARG A N 1
ATOM 2344 C CA . ARG A 1 293 ? -0.144 -12.823 22.992 1.00 79.62 293 ARG A CA 1
ATOM 2345 C C . ARG A 1 293 ? -1.289 -11.823 23.173 1.00 79.62 293 ARG A C 1
ATOM 2347 O O . ARG A 1 293 ? -1.405 -10.841 22.440 1.00 79.62 293 ARG A O 1
ATOM 2354 N N . ARG A 1 294 ? -2.128 -12.052 24.183 1.00 74.12 294 ARG A N 1
ATOM 2355 C CA . ARG A 1 294 ? -3.261 -11.182 24.532 1.00 74.12 294 ARG A CA 1
ATOM 2356 C C . ARG A 1 294 ? -2.961 -10.478 25.846 1.00 74.12 294 ARG A C 1
ATOM 2358 O O . ARG A 1 294 ? -2.556 -11.134 26.805 1.00 74.12 294 ARG A O 1
ATOM 2365 N N . ILE A 1 295 ? -3.131 -9.159 25.875 1.00 73.31 295 ILE A N 1
ATOM 2366 C CA . ILE A 1 295 ? -2.954 -8.347 27.081 1.00 73.31 295 ILE A CA 1
ATOM 2367 C C . ILE A 1 295 ? -4.175 -7.440 27.241 1.00 73.31 295 ILE A C 1
ATOM 2369 O O . ILE A 1 295 ? -4.606 -6.801 26.278 1.00 73.31 295 ILE A O 1
ATOM 2373 N N . ASP A 1 296 ? -4.741 -7.402 28.448 1.00 78.31 296 ASP A N 1
ATOM 2374 C CA . ASP A 1 296 ? -5.767 -6.418 28.790 1.00 78.31 296 ASP A CA 1
ATOM 2375 C C . ASP A 1 296 ? -5.128 -5.028 28.911 1.00 78.31 296 ASP A C 1
ATOM 2377 O O . ASP A 1 296 ? -4.070 -4.868 29.518 1.00 78.31 296 ASP A O 1
ATOM 2381 N N . MET A 1 297 ? -5.748 -4.023 28.293 1.00 75.12 297 MET A N 1
ATOM 2382 C CA . MET A 1 297 ? -5.186 -2.674 28.208 1.00 75.12 297 MET A CA 1
ATOM 2383 C C . MET A 1 297 ? -5.006 -2.037 29.588 1.00 75.12 297 MET A C 1
ATOM 2385 O O . MET A 1 297 ? -3.967 -1.428 29.834 1.00 75.12 297 MET A O 1
ATOM 2389 N N . ILE A 1 298 ? -5.996 -2.165 30.476 1.00 76.00 298 ILE A N 1
ATOM 2390 C CA . ILE A 1 298 ? -5.949 -1.519 31.789 1.00 76.00 298 ILE A CA 1
ATOM 2391 C C . ILE A 1 298 ? -4.938 -2.247 32.662 1.00 76.00 298 ILE A C 1
ATOM 2393 O O . ILE A 1 298 ? -3.985 -1.620 33.112 1.00 76.00 298 ILE A O 1
ATOM 2397 N N . GLU A 1 299 ? -5.063 -3.568 32.802 1.00 79.00 299 GLU A N 1
ATOM 2398 C CA . GLU A 1 299 ? -4.138 -4.359 33.625 1.00 79.00 299 GLU A CA 1
ATOM 2399 C C . GLU A 1 299 ? -2.692 -4.249 33.118 1.00 79.00 299 GLU A C 1
ATOM 2401 O O . GLU A 1 299 ? -1.742 -4.121 33.892 1.00 79.00 299 GLU A O 1
ATOM 2406 N N . GLY A 1 300 ? -2.510 -4.260 31.795 1.00 77.19 300 GLY A N 1
ATOM 2407 C CA . GLY A 1 300 ? -1.209 -4.101 31.164 1.00 77.19 300 GLY A CA 1
ATOM 2408 C C . GLY A 1 300 ? -0.609 -2.716 31.407 1.00 77.19 300 GLY A C 1
ATOM 2409 O O . GLY A 1 300 ? 0.585 -2.603 31.692 1.00 77.19 300 GLY A O 1
ATOM 2410 N N . LEU A 1 301 ? -1.418 -1.655 31.327 1.00 76.38 301 LEU A N 1
ATOM 2411 C CA . LEU A 1 301 ? -0.957 -0.299 31.611 1.00 76.38 301 LEU A CA 1
ATOM 2412 C C . LEU A 1 301 ? -0.643 -0.106 33.099 1.00 76.38 301 LEU A C 1
ATOM 2414 O O . LEU A 1 301 ? 0.391 0.477 33.426 1.00 76.38 301 LEU A O 1
ATOM 2418 N N . GLU A 1 302 ? -1.482 -0.630 33.990 1.00 83.38 302 GLU A N 1
ATOM 2419 C CA . GLU A 1 302 ? -1.267 -0.631 35.438 1.00 83.38 302 GLU A CA 1
ATOM 2420 C C . GLU A 1 302 ? 0.044 -1.319 35.811 1.00 83.38 302 GLU A C 1
ATOM 2422 O O . GLU A 1 302 ? 0.879 -0.720 36.491 1.00 83.38 302 GLU A O 1
ATOM 2427 N N . ALA A 1 303 ? 0.277 -2.527 35.289 1.00 81.38 303 ALA A N 1
ATOM 2428 C CA . ALA A 1 303 ? 1.484 -3.299 35.561 1.00 81.38 303 ALA A CA 1
ATOM 2429 C C . ALA A 1 303 ? 2.759 -2.593 35.074 1.00 81.38 303 ALA A C 1
ATOM 2431 O O . ALA A 1 303 ? 3.773 -2.582 35.772 1.00 81.38 303 ALA A O 1
ATOM 2432 N N . MET A 1 304 ? 2.726 -1.985 33.886 1.00 75.62 304 MET A N 1
ATOM 2433 C CA . MET A 1 304 ? 3.913 -1.350 33.307 1.00 75.62 304 MET A CA 1
ATOM 2434 C C . MET A 1 304 ? 4.207 0.039 33.857 1.00 75.62 304 MET A C 1
ATOM 2436 O O . MET A 1 304 ? 5.368 0.422 34.007 1.00 75.62 304 MET A O 1
ATOM 2440 N N . ALA A 1 305 ? 3.164 0.833 34.087 1.00 77.94 305 ALA A N 1
ATOM 2441 C CA . ALA A 1 305 ? 3.302 2.208 34.542 1.00 77.94 305 ALA A CA 1
ATOM 2442 C C . ALA A 1 305 ? 3.228 2.327 36.072 1.00 77.94 305 ALA A C 1
ATOM 2444 O O . ALA A 1 305 ? 3.397 3.430 36.599 1.00 77.94 305 ALA A O 1
ATOM 2445 N N . ASN A 1 306 ? 3.016 1.208 36.776 1.00 84.81 306 ASN A N 1
ATOM 2446 C CA . ASN A 1 306 ? 2.755 1.159 38.211 1.00 84.81 306 ASN A CA 1
ATOM 2447 C C . ASN A 1 306 ? 1.633 2.145 38.588 1.00 84.81 306 ASN A C 1
ATOM 2449 O O . ASN A 1 306 ? 1.807 3.040 39.424 1.00 84.81 306 ASN A O 1
ATOM 2453 N N . LEU A 1 307 ? 0.523 2.030 37.855 1.00 84.25 307 LEU A N 1
ATOM 2454 C CA . LEU A 1 307 ? -0.704 2.803 38.037 1.00 84.25 307 LEU A CA 1
ATOM 2455 C C . LEU A 1 307 ? -1.786 1.919 38.662 1.00 84.25 307 LEU A C 1
ATOM 2457 O O . LEU A 1 307 ? -1.697 0.698 38.628 1.00 84.25 307 LEU A O 1
ATOM 2461 N N . ASN A 1 308 ? -2.806 2.561 39.217 1.00 90.25 308 ASN A N 1
ATOM 2462 C CA . ASN A 1 308 ? -4.022 1.933 39.714 1.00 90.25 308 ASN A CA 1
ATOM 2463 C C . ASN A 1 308 ? -5.184 2.776 39.187 1.00 90.25 308 ASN A C 1
ATOM 2465 O O . ASN A 1 308 ? -5.572 3.773 39.803 1.00 90.25 308 ASN A O 1
ATOM 2469 N N . ILE A 1 309 ? -5.601 2.466 37.964 1.00 85.50 309 ILE A N 1
ATOM 2470 C CA . ILE A 1 309 ? -6.542 3.271 37.197 1.00 85.50 309 ILE A CA 1
ATOM 2471 C C . ILE A 1 309 ? -7.940 3.009 37.767 1.00 85.50 309 ILE A C 1
ATOM 2473 O O . ILE A 1 309 ? -8.353 1.853 37.886 1.00 85.50 309 ILE A O 1
ATOM 2477 N N . PRO A 1 310 ? -8.708 4.054 38.125 1.00 87.88 310 PRO A N 1
ATOM 2478 C CA . PRO A 1 310 ? -10.071 3.862 38.598 1.00 87.88 310 PRO A CA 1
ATOM 2479 C C . PRO A 1 310 ? -10.917 3.080 37.586 1.00 87.88 310 PRO A C 1
ATOM 2481 O O . PRO A 1 310 ? -10.893 3.359 36.389 1.00 87.88 310 PRO A O 1
ATOM 2484 N N . LYS A 1 311 ? -11.687 2.102 38.079 1.00 84.50 311 LYS A N 1
ATOM 2485 C CA . LYS A 1 311 ? -12.503 1.217 37.230 1.00 84.50 311 LYS A CA 1
ATOM 2486 C C . LYS A 1 311 ? -13.600 1.962 36.475 1.00 84.50 311 LYS A C 1
ATOM 2488 O O . LYS A 1 311 ? -13.935 1.587 35.355 1.00 84.50 311 LYS A O 1
ATOM 2493 N N . ASP A 1 312 ? -14.168 2.992 37.097 1.00 85.31 312 ASP A N 1
ATOM 2494 C CA . ASP A 1 312 ? -15.163 3.841 36.452 1.00 85.31 312 ASP A CA 1
ATOM 2495 C C . ASP A 1 312 ? -14.475 4.910 35.598 1.00 85.31 312 ASP A C 1
ATOM 2497 O O . ASP A 1 312 ? -14.220 6.025 36.040 1.00 85.31 312 ASP A O 1
ATOM 2501 N N . LEU A 1 313 ? -14.167 4.559 34.351 1.00 80.88 313 LEU A N 1
ATOM 2502 C CA . LEU A 1 313 ? -13.504 5.459 33.405 1.00 80.88 313 LEU A CA 1
ATOM 2503 C C . LEU A 1 313 ? -14.369 6.669 32.998 1.00 80.88 313 LEU A C 1
ATOM 2505 O O . LEU A 1 313 ? -13.847 7.615 32.405 1.00 80.88 313 LEU A O 1
ATOM 2509 N N . ALA A 1 314 ? -15.675 6.654 33.280 1.00 80.38 314 ALA A N 1
ATOM 2510 C CA . ALA A 1 314 ? -16.557 7.785 33.002 1.00 80.38 314 ALA A CA 1
ATOM 2511 C C . ALA A 1 314 ? -16.514 8.852 34.109 1.00 80.38 314 ALA A C 1
ATOM 2513 O O . ALA A 1 314 ? -17.016 9.958 33.902 1.00 80.38 314 ALA A O 1
ATOM 2514 N N . SER A 1 315 ? -15.917 8.534 35.259 1.00 85.56 315 SER A N 1
ATOM 2515 C CA . SER A 1 315 ? -15.911 9.396 36.433 1.00 85.56 315 SER A CA 1
ATOM 2516 C C . SER A 1 315 ? -14.927 10.569 36.301 1.00 85.56 315 SER A C 1
ATOM 2518 O O . SER A 1 315 ? -13.904 10.495 35.606 1.00 85.56 315 SER A O 1
ATOM 2520 N N . GLU A 1 316 ? -15.220 11.674 36.993 1.00 90.00 316 GLU A N 1
ATOM 2521 C CA . GLU A 1 316 ? -14.305 12.822 37.066 1.00 90.00 316 GLU A CA 1
ATOM 2522 C C . GLU A 1 316 ? -12.997 12.442 37.775 1.00 90.00 316 GLU A C 1
ATOM 2524 O O . GLU A 1 316 ? -11.924 12.932 37.419 1.00 90.00 316 GLU A O 1
ATOM 2529 N N . GLU A 1 317 ? -13.061 11.512 38.733 1.00 91.75 317 GLU A N 1
ATOM 2530 C CA . GLU A 1 317 ? -11.895 10.981 39.434 1.00 91.75 317 GLU A CA 1
ATOM 2531 C C . GLU A 1 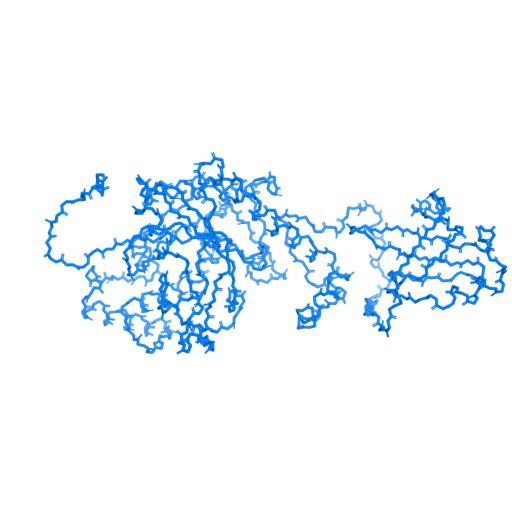317 ? -10.953 10.240 38.482 1.00 91.75 317 GLU A C 1
ATOM 2533 O O . GLU A 1 317 ? -9.742 10.448 38.550 1.00 91.75 317 GLU A O 1
ATOM 2538 N N . ALA A 1 318 ? -11.482 9.420 37.565 1.00 87.19 318 ALA A N 1
ATOM 2539 C CA . ALA A 1 318 ? -10.676 8.744 36.551 1.00 87.19 318 ALA A CA 1
ATOM 2540 C C . ALA A 1 318 ? -10.025 9.737 35.583 1.00 87.19 318 ALA A C 1
ATOM 2542 O O . ALA A 1 318 ? -8.847 9.593 35.244 1.00 87.19 318 ALA A O 1
ATOM 2543 N N . ASN A 1 319 ? -10.765 10.770 35.168 1.00 91.00 319 ASN A N 1
ATOM 2544 C CA . ASN A 1 319 ? -10.223 11.823 34.315 1.00 91.00 319 ASN A CA 1
ATOM 2545 C C . ASN A 1 319 ? -9.050 12.542 34.992 1.00 91.00 319 ASN A C 1
ATOM 2547 O O . ASN A 1 319 ? -7.963 12.627 34.417 1.00 91.00 319 ASN A O 1
ATOM 2551 N N . LYS A 1 320 ? -9.253 12.990 36.236 1.00 93.62 320 LYS A N 1
ATOM 2552 C CA . LYS A 1 320 ? -8.226 13.669 37.027 1.00 93.62 320 LYS A CA 1
ATOM 2553 C C . LYS A 1 320 ? -7.019 12.768 37.279 1.00 93.62 320 LYS A C 1
ATOM 2555 O O . LYS A 1 320 ? -5.891 13.200 37.081 1.00 93.62 320 LYS A O 1
ATOM 2560 N N . TYR A 1 321 ? -7.246 11.500 37.622 1.00 93.06 321 TYR A N 1
ATOM 2561 C CA . TYR A 1 321 ? -6.173 10.527 37.820 1.00 93.06 321 TYR A CA 1
ATOM 2562 C C . TYR A 1 321 ? -5.295 10.371 36.571 1.00 93.06 321 TYR A C 1
ATOM 2564 O O . TYR A 1 321 ? -4.069 10.363 36.664 1.00 93.06 321 TYR A O 1
ATOM 2572 N N . LEU A 1 322 ? -5.905 10.260 35.386 1.00 88.75 322 LEU A N 1
ATOM 2573 C CA . LEU A 1 322 ? -5.164 10.133 34.129 1.00 88.75 322 LEU A CA 1
ATOM 2574 C C . LEU A 1 322 ? -4.465 11.432 33.718 1.00 88.75 322 LEU A C 1
ATOM 2576 O O . LEU A 1 322 ? -3.433 11.376 33.050 1.00 88.75 322 LEU A O 1
ATOM 2580 N N . LEU A 1 323 ? -4.999 12.585 34.119 1.00 91.75 323 LEU A N 1
ATOM 2581 C CA . LEU A 1 323 ? -4.358 13.881 33.932 1.00 91.75 323 LEU A CA 1
ATOM 2582 C C . LEU A 1 323 ? -3.095 13.989 34.796 1.00 91.75 323 LEU A C 1
ATOM 2584 O O . LEU A 1 323 ? -2.016 14.237 34.259 1.00 91.75 323 LEU A O 1
ATOM 2588 N N . ASP A 1 324 ? -3.199 13.658 36.084 1.00 92.25 324 ASP A N 1
ATOM 2589 C CA . ASP A 1 324 ? -2.062 13.595 37.010 1.00 92.25 324 ASP A CA 1
ATOM 2590 C C . ASP A 1 324 ? -1.022 12.553 36.543 1.00 92.25 324 ASP A C 1
ATOM 2592 O O . ASP A 1 324 ? 0.189 12.770 36.624 1.00 92.25 324 ASP A O 1
ATOM 2596 N N . ALA A 1 325 ? -1.474 11.417 35.997 1.00 88.75 325 ALA A N 1
ATOM 2597 C CA . ALA A 1 325 ? -0.594 10.409 35.409 1.00 88.75 325 ALA A CA 1
ATOM 2598 C C . ALA A 1 325 ? 0.128 10.927 34.153 1.00 88.75 325 ALA A C 1
ATOM 2600 O O . ALA A 1 325 ? 1.321 10.667 33.992 1.00 88.75 325 ALA A O 1
ATOM 2601 N N . CYS A 1 326 ? -0.557 11.673 33.278 1.00 88.94 326 CYS A N 1
ATOM 2602 C CA . CYS A 1 326 ? 0.078 12.330 32.134 1.00 88.94 326 CYS A CA 1
ATOM 2603 C C . CYS A 1 326 ? 1.190 13.278 32.592 1.00 88.94 326 CYS A C 1
ATOM 2605 O O . CYS A 1 326 ? 2.299 13.203 32.066 1.00 88.94 326 CYS A O 1
ATOM 2607 N N . GLU A 1 327 ? 0.927 14.114 33.599 1.00 88.94 327 GLU A N 1
ATOM 2608 C CA . GLU A 1 327 ? 1.925 15.030 34.161 1.00 88.94 327 GLU A CA 1
ATOM 2609 C C . GLU A 1 327 ? 3.110 14.275 34.775 1.00 88.94 327 GLU A C 1
ATOM 2611 O O . GLU A 1 327 ? 4.265 14.5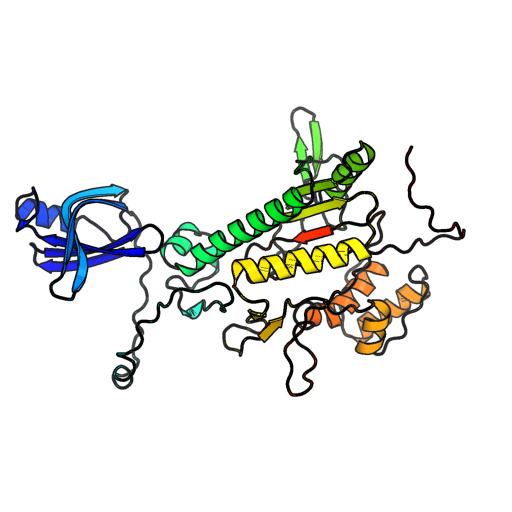73 34.466 1.00 88.94 327 GLU A O 1
ATOM 2616 N N . LYS A 1 328 ? 2.839 13.228 35.566 1.00 88.38 328 LYS A N 1
ATOM 2617 C CA . LYS A 1 328 ? 3.866 12.370 36.181 1.00 88.38 328 LYS A CA 1
ATOM 2618 C C . LYS A 1 328 ? 4.818 11.749 35.155 1.00 88.38 328 LYS A C 1
ATOM 2620 O O . LYS A 1 328 ? 5.987 11.523 35.467 1.00 88.38 328 LYS A O 1
ATOM 2625 N N . PHE A 1 329 ? 4.331 11.431 33.958 1.00 86.75 329 PHE A N 1
ATOM 2626 C CA . PHE A 1 329 ? 5.130 10.816 32.896 1.00 86.75 329 PHE A CA 1
ATOM 2627 C C . PHE A 1 329 ? 5.618 11.799 31.825 1.00 86.75 329 PHE A C 1
ATOM 2629 O O . PHE A 1 329 ? 6.168 11.341 30.825 1.00 86.75 329 PHE A O 1
ATOM 2636 N N . ASP A 1 330 ? 5.436 13.107 32.026 1.00 88.25 330 ASP A N 1
ATOM 2637 C CA . ASP A 1 330 ? 5.755 14.158 31.046 1.00 88.25 330 ASP A CA 1
ATOM 2638 C C . ASP A 1 330 ? 5.089 13.921 29.672 1.00 88.25 330 ASP A C 1
ATOM 2640 O O . ASP A 1 330 ? 5.662 14.110 28.595 1.00 88.25 330 ASP A O 1
ATOM 2644 N N . VAL A 1 331 ? 3.837 13.458 29.701 1.00 86.75 331 VAL A N 1
ATOM 2645 C CA . VAL A 1 331 ? 3.034 13.165 28.514 1.00 86.75 331 VAL A CA 1
ATOM 2646 C C . VAL A 1 331 ? 2.130 14.346 28.200 1.00 86.75 331 VAL A C 1
ATOM 2648 O O . VAL A 1 331 ? 1.205 14.679 28.939 1.00 86.75 331 VAL A O 1
ATOM 2651 N N . LYS A 1 332 ? 2.350 14.968 27.041 1.00 87.69 332 LYS A N 1
ATOM 2652 C CA . LYS A 1 332 ? 1.557 16.122 26.605 1.00 87.69 332 LYS A CA 1
ATOM 2653 C C . LYS A 1 332 ? 0.251 15.680 25.944 1.00 87.69 332 LYS A C 1
ATOM 2655 O O . LYS A 1 332 ? 0.260 15.118 24.848 1.00 87.69 332 LYS A O 1
ATOM 2660 N N . CYS A 1 333 ? -0.878 16.015 26.567 1.00 84.88 333 CYS A N 1
ATOM 2661 C CA . CYS A 1 333 ? -2.208 15.882 25.972 1.00 84.88 333 CYS A CA 1
ATOM 2662 C C . CYS A 1 333 ? -2.819 17.271 25.704 1.00 84.88 333 CYS A C 1
ATOM 2664 O O . CYS A 1 333 ? -3.226 17.944 26.657 1.00 84.88 333 CYS A O 1
ATOM 2666 N N . PRO A 1 334 ? -2.911 17.722 24.437 1.00 86.19 334 PRO A N 1
ATOM 2667 C CA . PRO A 1 334 ? -3.563 18.989 24.120 1.00 86.19 334 PRO A CA 1
ATOM 2668 C C . PRO A 1 334 ? -5.077 18.915 24.393 1.00 86.19 334 PRO A C 1
ATOM 2670 O O . PRO A 1 334 ? -5.650 17.819 24.324 1.00 86.19 334 PRO A O 1
ATOM 2673 N N . PRO A 1 335 ? -5.751 20.054 24.638 1.00 85.38 335 PRO A N 1
ATOM 2674 C CA . PRO A 1 335 ? -7.199 20.093 24.816 1.00 85.38 335 PRO A CA 1
ATOM 2675 C C . PRO A 1 335 ? -7.989 19.549 23.604 1.00 85.38 335 PRO A C 1
ATOM 2677 O O . PRO A 1 335 ? -7.514 19.640 22.464 1.00 85.38 335 PRO A O 1
ATOM 2680 N N . PRO A 1 336 ? -9.205 19.009 23.820 1.00 87.94 336 PRO A N 1
ATOM 2681 C CA . PRO A 1 336 ? -9.804 18.693 25.122 1.00 87.94 336 PRO A CA 1
ATOM 2682 C C . PRO A 1 336 ? -9.142 17.476 25.796 1.00 87.94 336 PRO A C 1
ATOM 2684 O O . PRO A 1 336 ? -8.799 16.498 25.136 1.00 87.94 336 PRO A O 1
ATOM 2687 N N . GLN A 1 337 ? -8.985 17.522 27.120 1.00 88.88 337 GLN A N 1
ATOM 2688 C CA . GLN A 1 337 ? -8.360 16.465 27.935 1.00 88.88 337 GLN A CA 1
ATOM 2689 C C . GLN A 1 337 ? -9.403 15.469 28.463 1.00 88.88 337 GLN A C 1
ATOM 2691 O O . GLN A 1 337 ? -9.560 15.237 29.655 1.00 88.88 337 GLN A O 1
ATOM 2696 N N . THR A 1 338 ? -10.165 14.880 27.546 1.00 83.62 338 THR A N 1
ATOM 2697 C CA . THR A 1 338 ? -11.135 13.822 27.874 1.00 83.62 338 THR A CA 1
ATOM 2698 C C . THR A 1 338 ? -10.421 12.557 28.358 1.00 83.62 338 THR A C 1
ATOM 2700 O O . THR A 1 338 ? -9.325 12.278 27.867 1.00 83.62 338 THR A O 1
ATOM 2703 N N . THR A 1 339 ? -11.070 11.732 29.187 1.00 83.44 339 THR A N 1
ATOM 2704 C CA . THR A 1 339 ? -10.509 10.460 29.689 1.00 83.44 339 THR A CA 1
ATOM 2705 C C . THR A 1 339 ? -9.978 9.582 28.553 1.00 83.44 339 THR A C 1
ATOM 2707 O O . THR A 1 339 ? -8.858 9.097 28.637 1.00 83.44 339 THR A O 1
ATOM 2710 N N . ALA A 1 340 ? -10.715 9.463 27.441 1.00 77.00 340 ALA A N 1
ATOM 2711 C CA . ALA A 1 340 ? -10.292 8.685 26.272 1.00 77.00 340 ALA A CA 1
ATOM 2712 C C . ALA A 1 340 ? -8.961 9.173 25.666 1.00 77.00 340 ALA A C 1
ATOM 2714 O O . ALA A 1 340 ? -8.076 8.375 25.376 1.00 77.00 340 ALA A O 1
ATOM 2715 N N . ARG A 1 341 ? -8.799 10.493 25.505 1.00 78.75 341 ARG A N 1
ATOM 2716 C CA . ARG A 1 341 ? -7.566 11.101 24.976 1.00 78.75 341 ARG A CA 1
ATOM 2717 C C . ARG A 1 341 ? -6.402 10.992 25.953 1.00 78.75 341 ARG A C 1
ATOM 2719 O O . ARG A 1 341 ? -5.281 10.769 25.517 1.00 78.75 341 ARG A O 1
ATOM 2726 N N . LEU A 1 342 ? -6.654 11.154 27.250 1.00 83.19 342 LEU A N 1
ATOM 2727 C CA . LEU A 1 342 ? -5.622 10.982 28.271 1.00 83.19 342 LEU A CA 1
ATOM 2728 C C . LEU A 1 342 ? -5.149 9.528 28.306 1.00 83.19 342 LEU A C 1
ATOM 2730 O O . LEU A 1 342 ? -3.950 9.283 28.230 1.00 83.19 342 LEU A O 1
ATOM 2734 N N . LEU A 1 343 ? -6.082 8.573 28.315 1.00 81.75 343 LEU A N 1
ATOM 2735 C CA . LEU A 1 343 ? -5.768 7.149 28.275 1.00 81.75 343 LEU A CA 1
ATOM 2736 C C . LEU A 1 343 ? -4.983 6.788 27.008 1.00 81.75 343 LEU A C 1
ATOM 2738 O O . LEU A 1 343 ? -3.939 6.163 27.126 1.00 81.75 343 LEU A O 1
ATOM 2742 N N . ASP A 1 344 ? -5.403 7.267 25.831 1.00 74.62 344 ASP A N 1
ATOM 2743 C CA . ASP A 1 344 ? -4.661 7.110 24.570 1.00 74.62 344 ASP A CA 1
ATOM 2744 C C . ASP A 1 344 ? -3.232 7.660 24.655 1.00 74.62 344 ASP A C 1
ATOM 2746 O O . ASP A 1 344 ? -2.304 7.054 24.134 1.00 74.62 344 ASP A O 1
ATOM 2750 N N . LYS A 1 345 ? -3.019 8.800 25.319 1.00 78.44 345 LYS A N 1
ATOM 2751 C CA . LYS A 1 345 ? -1.686 9.403 25.442 1.00 78.44 345 LYS A CA 1
ATOM 2752 C C . LYS A 1 345 ? -0.798 8.681 26.445 1.00 78.44 345 LYS A C 1
ATOM 2754 O O . LYS A 1 345 ? 0.382 8.481 26.152 1.00 78.44 345 LYS A O 1
ATOM 2759 N N . VAL A 1 346 ? -1.335 8.278 27.595 1.00 77.56 346 VAL A N 1
ATOM 2760 C CA . VAL A 1 346 ? -0.590 7.474 28.575 1.00 77.56 346 VAL A CA 1
ATOM 2761 C C . VAL A 1 346 ? -0.246 6.123 27.956 1.00 77.56 346 VAL A C 1
ATOM 2763 O O . VAL A 1 346 ? 0.921 5.727 28.002 1.00 77.56 346 VAL A O 1
ATOM 2766 N N . ASP A 1 347 ? -1.214 5.493 27.287 1.00 67.56 347 ASP A N 1
ATOM 2767 C CA . ASP A 1 347 ? -1.021 4.282 26.498 1.00 67.56 347 ASP A CA 1
ATOM 2768 C C . ASP A 1 347 ? 0.074 4.516 25.459 1.00 67.56 347 ASP A C 1
ATOM 2770 O O . ASP A 1 347 ? 1.138 3.936 25.568 1.00 67.56 347 ASP A O 1
ATOM 2774 N N . TYR A 1 348 ? -0.060 5.477 24.549 1.00 59.34 348 TYR A N 1
ATOM 2775 C CA . TYR A 1 348 ? 0.949 5.762 23.527 1.00 59.34 348 TYR A CA 1
ATOM 2776 C C . TYR A 1 348 ? 2.345 6.108 24.089 1.00 59.34 348 TYR A C 1
ATOM 2778 O O . TYR A 1 348 ? 3.368 5.776 23.493 1.00 59.34 348 TYR A O 1
ATOM 2786 N N . SER A 1 349 ? 2.456 6.734 25.257 1.00 63.34 349 SER A N 1
ATOM 2787 C CA . SER A 1 349 ? 3.774 7.008 25.849 1.00 63.34 349 SER A CA 1
ATOM 2788 C C . SER A 1 349 ? 4.500 5.736 26.309 1.00 63.34 349 SER A C 1
ATOM 2790 O O . SER A 1 349 ? 5.727 5.653 26.225 1.00 63.34 349 SER A O 1
ATOM 2792 N N . LYS A 1 350 ? 3.748 4.730 26.776 1.00 63.44 350 LYS A N 1
ATOM 2793 C CA . LYS A 1 350 ? 4.275 3.458 27.294 1.00 63.44 350 LYS A CA 1
ATOM 2794 C C . LYS A 1 350 ? 4.246 2.370 26.220 1.00 63.44 350 LYS A C 1
ATOM 2796 O O . LYS A 1 350 ? 5.270 1.766 25.912 1.00 63.44 350 LYS A O 1
ATOM 2801 N N . TRP A 1 351 ? 3.088 2.216 25.593 1.00 54.59 351 TRP A N 1
ATOM 2802 C CA . TRP A 1 351 ? 2.724 1.325 24.502 1.00 54.59 351 TRP A CA 1
ATOM 2803 C C . TRP A 1 351 ? 2.910 1.878 23.101 1.00 54.59 351 TRP A C 1
ATOM 2805 O O . TRP A 1 351 ? 3.037 1.080 22.202 1.00 54.59 351 TRP A O 1
ATOM 2815 N N . GLY A 1 352 ? 2.980 3.173 22.821 1.00 42.41 352 GLY A N 1
ATOM 2816 C CA . GLY A 1 352 ? 3.324 3.656 21.462 1.00 42.41 352 GLY A CA 1
ATOM 2817 C C . GLY A 1 352 ? 4.789 3.366 21.128 1.00 42.41 352 GLY A C 1
ATOM 2818 O O . GLY A 1 352 ? 5.133 3.035 19.996 1.00 42.41 352 GLY A O 1
ATOM 2819 N N . CYS A 1 353 ? 5.634 3.318 22.162 1.00 32.53 353 CYS A N 1
ATOM 2820 C CA . CYS A 1 353 ? 6.912 2.621 22.097 1.00 32.53 353 CYS A CA 1
ATOM 2821 C C . CYS A 1 353 ? 6.739 1.109 21.887 1.00 32.53 353 CYS A C 1
ATOM 2823 O O . CYS A 1 353 ? 7.589 0.523 21.242 1.00 32.53 353 CYS A O 1
ATOM 2825 N N . MET A 1 354 ? 5.668 0.487 22.385 1.00 32.66 354 MET A N 1
ATOM 2826 C CA . MET A 1 354 ? 5.383 -0.956 22.402 1.00 32.66 354 MET A CA 1
ATOM 2827 C C . MET A 1 354 ? 4.508 -1.481 21.224 1.00 32.66 354 MET A C 1
ATOM 2829 O O . MET A 1 354 ? 4.679 -2.597 20.794 1.00 32.66 354 MET A O 1
ATOM 2833 N N . TRP A 1 355 ? 3.744 -0.719 20.450 1.00 32.53 355 TRP A N 1
ATOM 2834 C CA . TRP A 1 355 ? 3.292 -1.212 19.134 1.00 32.53 355 TRP A CA 1
ATOM 2835 C C . TRP A 1 355 ? 4.508 -1.491 18.227 1.00 32.53 355 TRP A C 1
ATOM 2837 O O . TRP A 1 355 ? 4.518 -2.450 17.461 1.00 32.53 355 TRP A O 1
ATOM 2847 N N . TYR A 1 356 ? 5.596 -0.740 18.451 1.00 29.86 356 TYR A N 1
ATOM 2848 C CA . TYR A 1 356 ? 6.941 -1.016 17.945 1.00 29.86 356 TYR A CA 1
ATOM 2849 C C . TYR A 1 356 ? 7.785 -1.968 18.832 1.00 29.86 356 TYR A C 1
ATOM 2851 O O . TYR A 1 356 ? 8.619 -2.688 18.294 1.00 29.86 356 TYR A O 1
ATOM 2859 N N . LYS A 1 357 ? 7.590 -2.002 20.164 1.00 27.80 357 LYS A N 1
ATOM 2860 C CA . LYS A 1 357 ? 8.364 -2.773 21.180 1.00 27.80 357 LYS A CA 1
ATOM 2861 C C . LYS A 1 357 ? 7.601 -3.870 21.955 1.00 27.80 357 LYS A C 1
ATOM 2863 O O . LYS A 1 357 ? 8.147 -4.470 22.861 1.00 27.80 357 LYS A O 1
ATOM 2868 N N . THR A 1 358 ? 6.386 -4.245 21.614 1.00 34.75 358 THR A N 1
ATOM 2869 C CA . THR A 1 358 ? 5.682 -5.444 22.104 1.00 34.75 358 THR A CA 1
ATOM 2870 C C . THR A 1 358 ? 5.981 -6.594 21.149 1.00 34.75 358 THR A C 1
ATOM 2872 O O . THR A 1 358 ? 5.862 -7.737 21.548 1.00 34.75 358 THR A O 1
ATOM 2875 N N . CYS A 1 359 ? 6.542 -6.290 19.969 1.00 28.31 359 CYS A N 1
ATOM 2876 C CA . CYS A 1 359 ? 7.542 -7.129 19.304 1.00 28.31 359 CYS A CA 1
ATOM 2877 C C . CYS A 1 359 ? 8.971 -6.976 19.890 1.00 28.31 359 CYS A C 1
ATOM 2879 O O . CYS A 1 359 ? 9.899 -7.529 19.325 1.00 28.31 359 CYS A O 1
ATOM 2881 N N . ILE A 1 360 ? 9.236 -6.177 20.938 1.00 30.55 360 ILE A N 1
ATOM 2882 C CA . ILE A 1 360 ? 10.610 -5.873 21.421 1.00 30.55 360 ILE A CA 1
ATOM 2883 C C . ILE A 1 360 ? 10.699 -5.473 22.917 1.00 30.55 360 ILE A C 1
ATOM 2885 O O . ILE A 1 360 ? 11.230 -4.416 23.226 1.00 30.55 360 ILE A O 1
ATOM 2889 N N . THR A 1 361 ? 10.198 -6.270 23.863 1.00 22.52 361 THR A N 1
ATOM 2890 C CA . THR A 1 361 ? 10.628 -6.306 25.289 1.00 22.52 361 THR A CA 1
ATOM 2891 C C . THR A 1 361 ? 9.767 -7.374 25.979 1.00 22.52 361 THR A C 1
ATOM 2893 O O . THR A 1 361 ? 8.553 -7.282 25.917 1.00 22.52 361 THR A O 1
ATOM 2896 N N . GLU A 1 362 ? 10.263 -8.459 26.579 1.00 25.17 362 GLU A N 1
ATOM 2897 C CA . GLU A 1 362 ? 11.495 -8.671 27.341 1.00 25.17 362 GLU A CA 1
ATOM 2898 C C . GLU A 1 362 ? 12.313 -9.886 26.870 1.00 25.17 362 GLU A C 1
ATOM 2900 O O . GLU A 1 362 ? 11.800 -10.946 26.517 1.00 25.17 362 GLU A O 1
ATOM 2905 N N . ARG A 1 363 ? 13.636 -9.755 26.980 1.00 26.53 363 ARG A N 1
ATOM 2906 C CA . ARG A 1 363 ? 14.612 -10.827 26.786 1.00 26.53 363 ARG A CA 1
ATOM 2907 C C . ARG A 1 363 ? 14.592 -11.776 27.995 1.00 26.53 363 ARG A C 1
ATOM 2909 O O . ARG A 1 363 ? 15.374 -11.585 28.924 1.00 26.53 363 ARG A O 1
ATOM 2916 N N . LYS A 1 364 ? 13.810 -12.861 27.969 1.00 23.11 364 LYS A N 1
ATOM 2917 C CA . LYS A 1 364 ? 14.264 -14.095 28.642 1.00 23.11 364 LYS A CA 1
ATOM 2918 C C . LYS A 1 364 ? 15.307 -14.727 27.724 1.00 23.11 364 LYS A C 1
ATOM 2920 O O . LYS A 1 364 ? 15.035 -14.957 26.551 1.00 23.11 364 LYS A O 1
ATOM 2925 N N . LYS A 1 365 ? 16.538 -14.910 28.217 1.00 22.33 365 LYS A N 1
ATOM 2926 C CA . LYS A 1 365 ? 17.657 -15.503 27.458 1.00 22.33 365 LYS A CA 1
ATOM 2927 C C . LYS A 1 365 ? 17.170 -16.733 26.664 1.00 22.33 365 LYS A C 1
ATOM 2929 O O . LYS A 1 365 ? 16.886 -17.750 27.281 1.00 22.33 365 LYS A O 1
ATOM 2934 N N . GLY A 1 366 ? 17.104 -16.632 25.330 1.00 25.17 366 GLY A N 1
ATOM 2935 C CA . GLY A 1 366 ? 16.946 -17.787 24.433 1.00 25.17 366 GLY A CA 1
ATOM 2936 C C . GLY A 1 366 ? 15.702 -17.874 23.532 1.00 25.17 366 GLY A C 1
ATOM 2937 O O . GLY A 1 366 ? 15.633 -18.848 22.792 1.00 25.17 366 GLY A O 1
ATOM 2938 N N . HIS A 1 367 ? 14.763 -16.914 23.525 1.00 26.81 367 HIS A N 1
ATOM 2939 C CA . HIS A 1 367 ? 13.535 -17.003 22.701 1.00 26.81 367 HIS A CA 1
ATOM 2940 C C . HIS A 1 367 ? 13.276 -15.770 21.807 1.00 26.81 367 HIS A C 1
ATOM 2942 O O . HIS A 1 367 ? 13.780 -14.683 22.091 1.00 26.81 367 HIS A O 1
ATOM 2948 N N . ALA A 1 368 ? 12.544 -15.983 20.701 1.00 29.95 368 ALA A N 1
ATOM 2949 C CA . ALA A 1 368 ? 12.147 -14.983 19.698 1.00 29.95 368 ALA A CA 1
ATOM 2950 C C . ALA A 1 368 ? 11.079 -14.002 20.230 1.00 29.95 368 ALA A C 1
ATOM 2952 O O . ALA A 1 368 ? 10.533 -14.222 21.308 1.00 29.95 368 ALA A O 1
ATOM 2953 N N . PHE A 1 369 ? 10.820 -12.907 19.505 1.00 32.72 369 PHE A N 1
ATOM 2954 C CA . PHE A 1 369 ? 9.849 -11.884 19.902 1.00 32.72 369 PHE A CA 1
ATOM 2955 C C . PHE A 1 369 ? 8.448 -12.154 19.328 1.00 32.72 369 PHE A C 1
ATOM 2957 O O . PHE A 1 369 ? 8.314 -12.327 18.116 1.00 32.72 369 PHE A O 1
ATOM 2964 N N . ASP A 1 370 ? 7.418 -12.100 20.178 1.00 29.59 370 ASP A N 1
ATOM 2965 C CA . ASP A 1 370 ? 6.030 -12.441 19.824 1.00 29.59 370 ASP A CA 1
ATOM 2966 C C . ASP A 1 370 ? 5.172 -11.204 19.509 1.00 29.59 370 ASP A C 1
ATOM 2968 O O . ASP A 1 370 ? 5.283 -10.166 20.163 1.00 29.59 370 ASP A O 1
ATOM 2972 N N . LEU A 1 371 ? 4.247 -11.320 18.551 1.00 33.97 371 LEU A N 1
ATOM 2973 C CA . LEU A 1 371 ? 3.192 -10.324 18.336 1.00 33.97 371 LEU A CA 1
ATOM 2974 C C . LEU A 1 371 ? 2.185 -10.319 19.492 1.00 33.97 371 LEU A C 1
ATOM 2976 O O . LEU A 1 371 ? 1.784 -11.364 20.006 1.00 33.97 371 LEU A O 1
ATOM 2980 N N . THR A 1 372 ? 1.757 -9.119 19.888 1.00 30.73 372 THR A N 1
ATOM 2981 C CA . THR A 1 372 ? 0.829 -8.913 21.003 1.00 30.73 372 THR A CA 1
ATOM 2982 C C . THR A 1 372 ? -0.303 -7.974 20.604 1.00 30.73 372 THR A C 1
ATOM 2984 O O . THR A 1 372 ? -0.046 -6.896 20.070 1.00 30.73 372 THR A O 1
ATOM 2987 N N . TYR A 1 373 ? -1.545 -8.351 20.908 1.00 36.00 373 TYR A N 1
ATOM 2988 C CA . TYR A 1 373 ? -2.698 -7.461 20.786 1.00 36.00 373 TYR A CA 1
ATOM 2989 C C . TYR A 1 373 ? -2.778 -6.508 21.979 1.00 36.00 373 TYR A C 1
ATOM 2991 O O . TYR A 1 373 ? -2.775 -6.953 23.128 1.00 36.00 373 TYR A O 1
ATOM 2999 N N . VAL A 1 374 ? -2.931 -5.212 21.698 1.00 31.50 374 VAL A N 1
ATOM 3000 C CA . VAL A 1 374 ? -3.384 -4.216 22.677 1.00 31.50 374 VAL A CA 1
ATOM 3001 C C . VAL A 1 374 ? -4.787 -3.790 22.269 1.00 31.50 374 VAL A C 1
ATOM 3003 O O . VAL A 1 374 ? -4.991 -3.252 21.179 1.00 31.50 374 VAL A O 1
ATOM 3006 N N . PHE A 1 375 ? -5.773 -4.066 23.118 1.00 29.14 375 PHE A N 1
ATOM 3007 C CA . PHE A 1 375 ? -7.145 -3.629 22.877 1.00 29.14 375 PHE A CA 1
ATOM 3008 C C . PHE A 1 375 ? -7.249 -2.125 23.093 1.00 29.14 375 PHE A C 1
ATOM 3010 O O . PHE A 1 375 ? -7.291 -1.661 24.227 1.00 29.14 375 PHE A O 1
ATOM 3017 N N . LYS A 1 376 ? -7.325 -1.357 22.007 1.00 29.94 376 LYS A N 1
ATOM 3018 C CA . LYS A 1 376 ? -7.607 0.073 22.100 1.00 29.94 376 LYS A CA 1
ATOM 3019 C C . LYS A 1 376 ? -9.108 0.267 22.315 1.00 29.94 376 LYS A C 1
ATOM 3021 O O . LYS A 1 376 ? -9.912 -0.044 21.436 1.00 29.94 376 LYS A O 1
ATOM 3026 N N . MET A 1 377 ? -9.491 0.754 23.494 1.00 25.88 377 MET A N 1
ATOM 3027 C CA . MET A 1 377 ? -10.864 1.194 23.748 1.00 25.88 377 MET A CA 1
ATOM 3028 C C . MET A 1 377 ? -11.150 2.476 22.958 1.00 25.88 377 MET A C 1
ATOM 3030 O O . MET A 1 377 ? -10.594 3.530 23.259 1.00 25.88 377 MET A O 1
ATOM 3034 N N . GLU A 1 378 ? -12.056 2.408 21.984 1.00 27.50 378 GLU A N 1
ATOM 3035 C CA . GLU A 1 378 ? -12.709 3.589 21.413 1.00 27.50 378 GLU A CA 1
ATOM 3036 C C . GLU A 1 378 ? -14.200 3.549 21.763 1.00 27.50 378 GLU A C 1
ATOM 3038 O O . GLU A 1 378 ? -14.867 2.539 21.545 1.00 27.50 378 GLU A O 1
ATOM 3043 N N . PHE A 1 379 ? -14.724 4.649 22.308 1.00 25.97 379 PHE A N 1
ATOM 3044 C CA . PHE A 1 379 ? -16.147 4.802 22.608 1.00 25.97 379 PHE A CA 1
ATOM 3045 C C . PHE A 1 379 ? -16.942 4.885 21.290 1.00 25.97 379 PHE A C 1
ATOM 3047 O O . PHE A 1 379 ? -16.825 5.861 20.551 1.00 25.97 379 PHE A O 1
ATOM 3054 N N . GLY A 1 380 ? -17.730 3.852 20.982 1.00 27.31 380 GLY A N 1
ATOM 3055 C CA . GLY A 1 380 ? -18.555 3.730 19.774 1.00 27.31 380 GLY A CA 1
ATOM 3056 C C . GLY A 1 380 ? -19.526 2.548 19.885 1.00 27.31 380 GLY A C 1
ATOM 3057 O O . GLY A 1 380 ? -19.615 1.933 20.936 1.00 27.31 380 GLY A O 1
ATOM 3058 N N . CYS A 1 381 ? -20.281 2.220 18.835 1.00 24.50 381 CYS A N 1
ATOM 3059 C CA . CYS A 1 381 ? -21.302 1.163 18.873 1.00 24.50 381 CYS A CA 1
ATOM 3060 C C . CYS A 1 381 ? -21.009 0.124 17.770 1.00 24.50 381 CYS A C 1
ATOM 3062 O O . CYS A 1 381 ? -21.321 0.391 16.615 1.00 24.50 381 CYS A O 1
ATOM 3064 N N . SER A 1 382 ? -20.397 -1.019 18.125 1.00 32.31 382 SER A N 1
ATOM 3065 C CA . SER A 1 382 ? -20.133 -2.267 17.347 1.00 32.31 382 SER A CA 1
ATOM 3066 C C . SER A 1 382 ? -18.666 -2.689 17.096 1.00 32.31 382 SER A C 1
ATOM 3068 O O . SER A 1 382 ? -17.734 -1.886 17.116 1.00 32.31 382 SER A O 1
ATOM 3070 N N . LEU A 1 383 ? -18.503 -3.997 16.862 1.00 39.62 383 LEU A N 1
ATOM 3071 C CA . LEU A 1 383 ? -17.267 -4.733 16.573 1.00 39.62 383 LEU A CA 1
ATOM 3072 C C . LEU A 1 383 ? -16.874 -4.598 15.094 1.00 39.62 383 LEU A C 1
ATOM 3074 O O . LEU A 1 383 ? -17.738 -4.720 14.229 1.00 39.62 383 LEU A O 1
ATOM 3078 N N . VAL A 1 384 ? -15.592 -4.343 14.814 1.00 40.28 384 VAL A N 1
ATOM 3079 C CA . VAL A 1 384 ? -15.061 -4.093 13.461 1.00 40.28 384 VAL A CA 1
ATOM 3080 C C . VAL A 1 384 ? -13.699 -4.765 13.328 1.00 40.28 384 VAL A C 1
ATOM 3082 O O . VAL A 1 384 ? -12.841 -4.576 14.193 1.00 40.28 384 VAL A O 1
ATOM 3085 N N . GLY A 1 385 ? -13.482 -5.512 12.244 1.00 44.06 385 GLY A N 1
ATOM 3086 C CA . GLY A 1 385 ? -12.139 -5.868 11.796 1.00 44.06 385 GLY A CA 1
ATOM 3087 C C . GLY A 1 385 ? -11.621 -4.785 10.855 1.00 44.06 385 GLY A C 1
ATOM 3088 O O . GLY A 1 385 ? -12.179 -4.597 9.777 1.00 44.06 385 GLY A O 1
ATOM 3089 N N . SER A 1 386 ? -10.580 -4.050 11.257 1.00 40.75 386 SER A N 1
ATOM 3090 C CA . SER A 1 386 ? -9.953 -3.018 10.421 1.00 40.75 386 SER A CA 1
ATOM 3091 C C . SER A 1 386 ? -8.454 -3.261 10.308 1.00 40.75 386 SER A C 1
ATOM 3093 O O . SER A 1 386 ? -7.752 -3.410 11.313 1.00 40.75 386 SER A O 1
ATOM 3095 N N . LEU A 1 387 ? -7.971 -3.293 9.068 1.00 47.12 387 LEU A N 1
ATOM 3096 C CA . LEU A 1 387 ? -6.573 -3.485 8.722 1.00 47.12 387 LEU A CA 1
ATOM 3097 C C . LEU A 1 387 ? -6.072 -2.307 7.891 1.00 47.12 387 LEU A C 1
ATOM 3099 O O . LEU A 1 387 ? -6.479 -2.127 6.742 1.00 47.12 387 LEU A O 1
ATOM 3103 N N . THR A 1 388 ? -5.139 -1.529 8.436 1.00 48.72 388 THR A N 1
ATOM 3104 C CA . THR A 1 388 ? -4.473 -0.467 7.670 1.00 48.72 388 THR A CA 1
ATOM 3105 C C . THR A 1 388 ? -3.375 -1.059 6.790 1.00 48.72 388 THR A C 1
ATOM 3107 O O . THR A 1 388 ? -2.445 -1.701 7.278 1.00 48.72 388 THR A O 1
ATOM 3110 N N . ILE A 1 389 ? -3.454 -0.806 5.484 1.00 52.53 389 ILE A N 1
ATOM 3111 C CA . ILE A 1 389 ? -2.456 -1.225 4.498 1.00 52.53 389 ILE A CA 1
ATOM 3112 C C . ILE A 1 389 ? -1.514 -0.043 4.248 1.00 52.53 389 ILE A C 1
ATOM 3114 O O . ILE A 1 389 ? -1.804 0.845 3.435 1.00 52.53 389 ILE A O 1
ATOM 3118 N N . GLY A 1 390 ? -0.378 -0.033 4.948 1.00 37.69 390 GLY A N 1
ATOM 3119 C CA . GLY A 1 390 ? 0.621 1.037 4.882 1.00 37.69 390 GLY A CA 1
ATOM 3120 C C . GLY A 1 390 ? 1.263 1.213 3.493 1.00 37.69 390 GLY A C 1
ATOM 3121 O O . GLY A 1 390 ? 1.360 0.251 2.721 1.00 37.69 390 GLY A O 1
ATOM 3122 N N . PRO A 1 391 ? 1.701 2.437 3.129 1.00 31.52 391 PRO A N 1
ATOM 3123 C CA . PRO A 1 391 ? 2.349 2.714 1.840 1.00 31.52 391 PRO A CA 1
ATOM 3124 C C . PRO A 1 391 ? 3.696 1.990 1.689 1.00 31.52 391 PRO A C 1
ATOM 3126 O O . PRO A 1 391 ? 4.108 1.685 0.571 1.00 31.52 391 PRO A O 1
ATOM 3129 N N . ASP A 1 392 ? 4.332 1.662 2.814 1.00 35.78 392 ASP A N 1
ATOM 3130 C CA . ASP A 1 392 ? 5.553 0.882 2.913 1.00 35.78 392 ASP A CA 1
ATOM 3131 C C . ASP A 1 392 ? 5.277 -0.462 3.597 1.00 35.78 392 ASP A C 1
ATOM 3133 O O . ASP A 1 392 ? 4.719 -0.505 4.685 1.00 35.78 392 ASP A O 1
ATOM 3137 N N . VAL A 1 393 ? 5.731 -1.562 2.984 1.00 33.25 393 VAL A N 1
ATOM 3138 C CA . VAL A 1 393 ? 5.621 -2.953 3.496 1.00 33.25 393 VAL A CA 1
ATOM 3139 C C . VAL A 1 393 ? 6.315 -3.149 4.860 1.00 33.25 393 VAL A C 1
ATOM 3141 O O . VAL A 1 393 ? 6.137 -4.163 5.520 1.00 33.25 393 VAL A O 1
ATOM 3144 N N . GLU A 1 394 ? 7.129 -2.178 5.272 1.00 28.47 394 GLU A N 1
ATOM 3145 C CA . GLU A 1 394 ? 7.806 -2.133 6.572 1.00 28.47 394 GLU A CA 1
ATOM 3146 C C . GLU A 1 394 ? 6.928 -1.575 7.699 1.00 28.47 394 GLU A C 1
ATOM 3148 O O . GLU A 1 394 ? 7.279 -1.714 8.868 1.00 28.47 394 GLU A O 1
ATOM 3153 N N . VAL A 1 395 ? 5.796 -0.949 7.372 1.00 29.91 395 VAL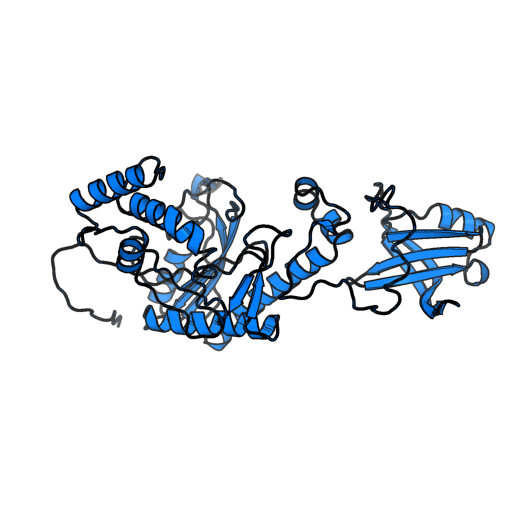 A N 1
ATOM 3154 C CA . VAL A 1 395 ? 4.791 -0.583 8.367 1.00 29.91 395 VAL A CA 1
ATOM 3155 C C . VAL A 1 395 ? 3.935 -1.820 8.575 1.00 29.91 395 VAL A C 1
ATOM 3157 O O . VAL A 1 395 ? 3.187 -2.224 7.680 1.00 29.91 395 VAL A O 1
ATOM 3160 N N . LEU A 1 396 ? 4.112 -2.459 9.732 1.00 29.03 396 LEU A N 1
ATOM 3161 C CA . LEU A 1 396 ? 3.345 -3.636 10.112 1.00 29.03 396 LEU A CA 1
ATOM 3162 C C . LEU A 1 396 ? 1.847 -3.350 9.927 1.00 29.03 396 LEU A C 1
ATOM 3164 O O . LEU A 1 396 ? 1.391 -2.266 10.309 1.00 29.03 396 LEU A O 1
ATOM 3168 N N . PRO A 1 397 ? 1.076 -4.295 9.358 1.00 28.72 397 PRO A N 1
ATOM 3169 C CA . PRO A 1 397 ? -0.373 -4.200 9.376 1.00 28.72 397 PRO A CA 1
ATOM 3170 C C . PRO A 1 397 ? -0.834 -3.931 10.811 1.00 28.72 397 PRO A C 1
ATOM 3172 O O . PRO A 1 397 ? -0.638 -4.756 11.700 1.00 28.72 397 PRO A O 1
ATOM 3175 N N . THR A 1 398 ? -1.405 -2.752 11.051 1.00 29.36 398 THR A N 1
ATOM 3176 C CA . THR A 1 398 ? -2.005 -2.442 12.348 1.00 29.36 398 THR A CA 1
ATOM 3177 C C . THR A 1 398 ? -3.426 -2.971 12.303 1.00 29.36 398 THR A C 1
ATOM 3179 O O . THR A 1 398 ? -4.241 -2.480 11.517 1.00 29.36 398 THR A O 1
ATOM 3182 N N . PHE A 1 399 ? -3.688 -4.004 13.100 1.00 31.25 399 PHE A N 1
ATOM 3183 C CA . PHE A 1 399 ? -5.020 -4.559 13.277 1.00 31.25 399 PHE A CA 1
ATOM 3184 C C . PHE A 1 399 ? -5.609 -4.005 14.571 1.00 31.25 399 PHE A C 1
ATOM 3186 O O . PHE A 1 399 ? -5.030 -4.184 15.642 1.00 31.25 399 PHE A O 1
ATOM 3193 N N . ILE A 1 400 ? -6.736 -3.304 14.471 1.00 31.47 400 ILE A N 1
ATOM 3194 C CA . ILE A 1 400 ? -7.414 -2.721 15.633 1.00 31.47 400 ILE A CA 1
ATOM 3195 C C . ILE A 1 400 ? -8.698 -3.512 15.872 1.00 31.47 400 ILE A C 1
ATOM 3197 O O . ILE A 1 400 ? -9.619 -3.457 15.061 1.00 31.47 400 ILE A O 1
ATOM 3201 N N . LEU A 1 401 ? -8.759 -4.221 17.003 1.00 30.23 401 LEU A N 1
ATOM 3202 C CA . LEU A 1 401 ? -9.985 -4.813 17.539 1.00 30.23 401 LEU A CA 1
ATOM 3203 C C . LEU A 1 401 ? -10.599 -3.835 18.541 1.00 30.23 401 LEU A C 1
ATOM 3205 O O . LEU A 1 401 ? -9.981 -3.513 19.557 1.00 30.23 401 LEU A O 1
ATOM 3209 N N . ARG A 1 402 ? -11.812 -3.358 18.259 1.00 33.91 402 ARG A N 1
ATOM 3210 C CA . ARG A 1 402 ? -12.531 -2.420 19.134 1.00 33.91 402 ARG A CA 1
ATOM 3211 C C . ARG A 1 402 ? -13.421 -3.196 20.114 1.00 33.91 402 ARG A C 1
ATOM 3213 O O . ARG A 1 402 ? -14.302 -3.932 19.679 1.00 33.91 402 ARG A O 1
ATOM 3220 N N . ARG A 1 403 ? -13.200 -3.030 21.425 1.00 31.06 403 ARG A N 1
ATOM 3221 C CA . ARG A 1 403 ? -14.042 -3.578 22.511 1.00 31.06 403 ARG A CA 1
ATOM 3222 C C . ARG A 1 403 ? -14.846 -2.448 23.165 1.00 31.06 403 ARG A C 1
ATOM 3224 O O . ARG A 1 403 ? -14.274 -1.408 23.479 1.00 31.06 403 ARG A O 1
ATOM 3231 N N . HIS A 1 404 ? -16.140 -2.677 23.404 1.00 43.72 404 HIS A N 1
ATOM 3232 C CA . HIS A 1 404 ? -17.061 -1.702 24.007 1.00 43.72 404 HIS A CA 1
ATOM 3233 C C . HIS A 1 404 ? -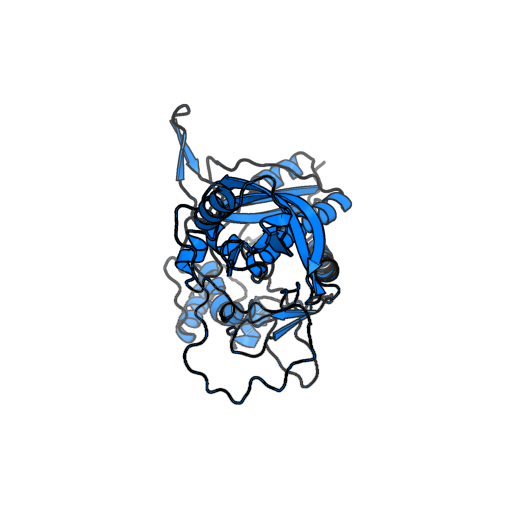17.291 -1.949 25.496 1.00 43.72 404 HIS A C 1
ATOM 3235 O O . HIS A 1 404 ? -17.428 -3.095 25.922 1.00 43.72 404 HIS A O 1
ATOM 3241 N N . MET A 1 405 ? -17.407 -0.866 26.268 1.00 24.27 405 MET A N 1
ATOM 3242 C CA . MET A 1 405 ? -18.052 -0.867 27.582 1.00 24.27 405 MET A CA 1
ATOM 3243 C C . MET A 1 405 ? -19.251 0.081 27.526 1.00 24.27 405 MET A C 1
ATOM 3245 O O . MET A 1 405 ? -19.104 1.258 27.204 1.00 24.27 405 MET A O 1
ATOM 3249 N N . THR A 1 406 ? -20.446 -0.424 27.823 1.00 23.58 406 THR A N 1
ATOM 3250 C CA . THR A 1 406 ? -21.643 0.401 28.008 1.00 23.58 406 THR A CA 1
ATOM 3251 C C . THR A 1 406 ? -21.553 1.132 29.347 1.00 23.58 406 THR A C 1
ATOM 3253 O O . THR A 1 406 ? -21.615 0.498 30.398 1.00 23.58 406 THR A O 1
ATOM 3256 N N . ALA A 1 407 ? -21.430 2.460 29.320 1.00 23.08 407 ALA A N 1
ATOM 3257 C CA . ALA A 1 407 ? -21.692 3.303 30.483 1.00 23.08 407 ALA A CA 1
ATOM 3258 C C . ALA A 1 407 ? -23.205 3.563 30.558 1.00 23.08 407 ALA A C 1
ATOM 3260 O O . ALA A 1 407 ? -23.762 4.218 29.678 1.00 23.08 407 ALA A O 1
ATOM 3261 N N . GLY A 1 408 ? -23.884 3.023 31.570 1.00 23.92 408 GLY A N 1
ATOM 3262 C CA . GLY A 1 408 ? -25.304 3.296 31.791 1.00 23.92 408 GLY A CA 1
ATOM 3263 C C . GLY A 1 408 ? -26.003 2.236 32.632 1.00 23.92 408 GLY A C 1
ATOM 3264 O O . GLY A 1 408 ? -26.095 1.073 32.256 1.00 23.92 408 GLY A O 1
ATOM 3265 N N . THR A 1 409 ? -26.502 2.669 33.782 1.00 26.72 409 THR A N 1
ATOM 3266 C CA . THR A 1 409 ? -27.291 1.930 34.769 1.00 26.72 409 THR A CA 1
ATOM 3267 C C . THR A 1 409 ? -28.536 1.283 34.156 1.00 26.72 409 THR A C 1
ATOM 3269 O O . THR A 1 409 ? -29.575 1.918 34.102 1.00 26.72 409 THR A O 1
ATOM 3272 N N . HIS A 1 410 ? -28.437 0.043 33.684 1.00 23.81 410 HIS A N 1
ATOM 3273 C CA . HIS A 1 410 ? -29.460 -1.008 33.758 1.00 23.81 410 HIS A CA 1
ATOM 3274 C C . HIS A 1 410 ? -28.824 -2.295 33.224 1.00 23.81 410 HIS A C 1
ATOM 3276 O O . HIS A 1 410 ? -28.502 -2.412 32.046 1.00 23.81 410 HIS A O 1
ATOM 3282 N N . THR A 1 411 ? -28.619 -3.268 34.107 1.00 25.64 411 THR A N 1
ATOM 3283 C CA . THR A 1 411 ? -28.250 -4.634 33.735 1.00 25.64 411 THR A CA 1
ATOM 3284 C C . THR A 1 411 ? -29.356 -5.243 32.872 1.00 25.64 411 THR A C 1
ATOM 3286 O O . THR A 1 411 ? -30.383 -5.672 33.398 1.00 25.64 411 THR A O 1
ATOM 3289 N N . LEU A 1 412 ? -29.143 -5.316 31.561 1.00 22.78 412 LEU A N 1
ATOM 3290 C CA . LEU A 1 412 ? -29.785 -6.323 30.721 1.00 22.78 412 LEU A CA 1
ATOM 3291 C C . LEU A 1 412 ? -28.696 -7.301 30.258 1.00 22.78 412 LEU A C 1
ATOM 3293 O O . LEU A 1 412 ? -27.587 -6.864 29.941 1.00 22.78 412 LEU A O 1
ATOM 3297 N N . PRO A 1 413 ? -28.961 -8.620 30.293 1.00 21.72 413 PRO A N 1
ATOM 3298 C CA . PRO A 1 413 ? -27.983 -9.631 29.909 1.00 21.72 413 PRO A CA 1
ATOM 3299 C C . PRO A 1 413 ? -27.604 -9.467 28.428 1.00 21.72 413 PRO A C 1
ATOM 3301 O O . PRO A 1 413 ? -28.355 -8.830 27.686 1.00 21.72 413 PRO A O 1
ATOM 3304 N N . PRO A 1 414 ? -26.472 -10.044 27.979 1.00 26.34 414 PRO A N 1
ATOM 3305 C CA . PRO A 1 414 ? -26.068 -10.016 26.578 1.00 26.34 414 PRO A CA 1
ATOM 3306 C C . PRO A 1 414 ? -27.111 -10.772 25.753 1.00 26.34 414 PRO A C 1
ATOM 3308 O O . PRO A 1 414 ? -27.064 -11.991 25.611 1.00 26.34 414 PRO A O 1
ATOM 3311 N N . GLN A 1 415 ? -28.104 -10.049 25.251 1.00 22.64 415 GLN A N 1
AT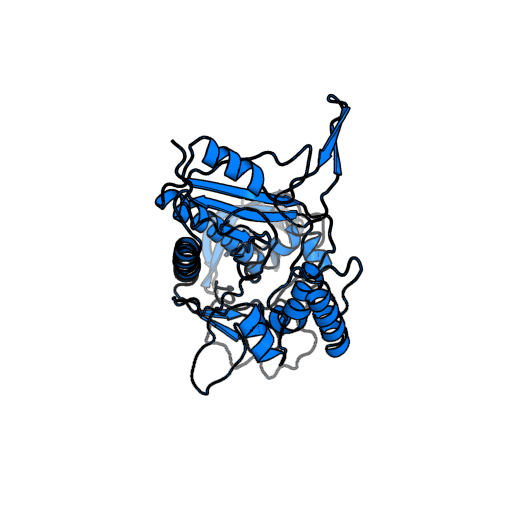OM 3312 C CA . GLN A 1 415 ? -29.003 -10.558 24.238 1.00 22.64 415 GLN A CA 1
ATOM 3313 C C . GLN A 1 415 ? -28.256 -10.417 22.921 1.00 22.64 415 GLN A C 1
ATOM 3315 O O . GLN A 1 415 ? -27.978 -9.308 22.464 1.00 22.64 415 GLN A O 1
ATOM 3320 N N . GLY A 1 416 ? -27.883 -11.564 22.350 1.00 23.92 416 GLY A N 1
ATOM 3321 C CA . GLY A 1 416 ? -27.518 -11.637 20.947 1.00 23.92 416 GLY A CA 1
ATOM 3322 C C . GLY A 1 416 ? -28.584 -10.911 20.138 1.00 23.92 416 GLY A C 1
ATOM 3323 O O . GLY A 1 416 ? -29.780 -11.054 20.398 1.00 23.92 416 GLY A O 1
ATOM 3324 N N . LEU A 1 417 ? -28.135 -10.080 19.206 1.00 23.19 417 LEU A N 1
ATOM 3325 C CA . LEU A 1 417 ? -29.006 -9.379 18.285 1.00 23.19 417 LEU A CA 1
ATOM 3326 C C . LEU A 1 417 ? -29.659 -10.432 17.374 1.00 23.19 417 LEU A C 1
ATOM 3328 O O . LEU A 1 417 ? -29.111 -10.807 16.343 1.00 23.19 417 LEU A O 1
ATOM 3332 N N . VAL A 1 418 ? -30.799 -10.968 17.805 1.00 22.00 418 VAL A N 1
ATOM 3333 C CA . VAL A 1 418 ? -31.733 -11.693 16.947 1.00 22.00 418 VAL A CA 1
ATOM 3334 C C . VAL A 1 418 ? -32.527 -10.616 16.221 1.00 22.00 418 VAL A C 1
ATOM 3336 O O . VAL A 1 418 ? -33.411 -9.994 16.809 1.00 22.00 418 VAL A O 1
ATOM 3339 N N . ILE A 1 419 ? -32.172 -10.353 14.967 1.00 25.34 419 ILE A N 1
ATOM 3340 C CA . ILE A 1 419 ? -33.057 -9.650 14.038 1.00 25.34 419 ILE A CA 1
ATOM 3341 C C . ILE A 1 419 ? -33.809 -10.743 13.271 1.00 25.34 419 ILE A C 1
ATOM 3343 O O . ILE A 1 419 ? -33.175 -11.660 12.748 1.00 25.34 419 ILE A O 1
ATOM 3347 N N . LEU A 1 420 ? -35.144 -10.680 13.325 1.00 25.64 420 LEU A N 1
ATOM 3348 C CA . LEU A 1 420 ? -36.079 -11.518 12.564 1.00 25.64 420 LEU A CA 1
ATOM 3349 C C . LEU A 1 420 ? -35.923 -11.327 11.055 1.00 25.64 420 LEU A C 1
ATOM 3351 O O . LEU A 1 420 ? -35.720 -10.160 10.649 1.00 25.64 420 LEU A O 1
#